Protein AF-A0A2G9S4H8-F1 (afdb_monomer_lite)

Secondary structure (DSSP, 8-state):
-HHHHHHHHHHHHHTT---THHHHHHHHHHHHH-TT-SHHHHHHHHHHHHTT-HHHHHHHHHHHHHHS-THHHHHHHHHHHHHHHHHTTT-SS----------TT-----------GGGS-HHHHHHHHHHHHHHHHHHHHH--SGGGHHHHHHHHHHHHHHHHHSSS-SS-HHHHHHHHHHHHHHHHHTS---TT-TT---HHHHHHHHHHHHHHHHHHHHHHHHHHHHHHHHHHHHGGG---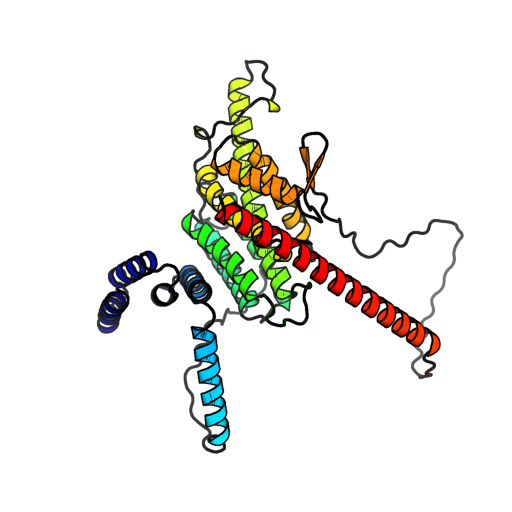GGG----GGG--HHHHHHHHHHHHHHHHHHH-GGGTSSPPP--TTHHHHHHHHHHHHHHTTTS-SHHHHHHHHHHHHHHTSSS-SEEEETTEEEE-----PPS------------------------------HHHHHHHHHHHHHHHHHHHHHHHHHHHHHHHHHHHHHHHHHHHS--

Foldseek 3Di:
DLVQLVVLVVVCVVVVHLPSPRSLVVLVVVCVVPVLALSSLCVQLVNCVSVVVVLSNLLSNLSSVVSDPDPPVVVVVVVVVVVVVVVVVVPPDDDDDDDDDPPVDDDPCPDDDPDDLPPDDLQVLVVVLVVLLVVLLVCLLVVPPVVCNLVSLVVNLVSLLVQLVDPPRSCFQVNLLSSLSSLLSSLVSQADPDPPDPQDRDLSSLSSLLSNLLSLLSLLVSLLVQVVVQLVVVCVVCVVPPDDSVNRQDAPVPRDPNNVSSLVSNLVNLVSCLVCVSSAVVHRDDPDPSSVSSLVSLVRLQSLLSHPDPSNVSSVVSNVSLCPDPDRQWHCDPNGIDGPRDDPDDPDDDDDDDDDDDDDDDDDDDDDDDDDDDDDPVPVVVVVVVVVVVVVVVVVVVVVVVVVVVVVVVVVVVVVVVVVVVD

Structure (mmCIF, N/CA/C/O backbone):
data_AF-A0A2G9S4H8-F1
#
_entry.id   AF-A0A2G9S4H8-F1
#
loop_
_atom_site.group_PDB
_atom_site.id
_atom_site.type_symbol
_atom_site.label_atom_id
_atom_site.label_alt_id
_atom_site.label_comp_id
_atom_site.label_asym_id
_atom_site.label_entity_id
_atom_site.label_seq_id
_atom_site.pdbx_PDB_ins_code
_atom_site.Cartn_x
_atom_site.Cartn_y
_atom_site.Cartn_z
_atom_site.occupancy
_atom_site.B_iso_or_equiv
_atom_site.auth_seq_id
_atom_site.auth_comp_id
_atom_site.auth_asym_id
_atom_site.auth_atom_id
_atom_site.pdbx_PDB_model_num
ATOM 1 N N . MET A 1 1 ? 4.051 -16.763 -22.578 1.00 89.12 1 MET A N 1
ATOM 2 C CA . MET A 1 1 ? 3.315 -15.496 -22.329 1.00 89.12 1 MET A CA 1
ATOM 3 C C . MET A 1 1 ? 4.231 -14.286 -22.189 1.00 89.12 1 MET A C 1
ATOM 5 O O . MET A 1 1 ? 3.963 -13.300 -22.856 1.00 89.12 1 MET A O 1
ATOM 9 N N . ILE A 1 2 ? 5.306 -14.344 -21.391 1.00 91.50 2 ILE A N 1
ATOM 10 C CA . ILE A 1 2 ? 6.249 -13.216 -21.223 1.00 91.50 2 ILE A CA 1
ATOM 11 C C . ILE A 1 2 ? 6.802 -12.732 -22.575 1.00 91.50 2 ILE A C 1
ATOM 13 O O . ILE A 1 2 ? 6.592 -11.577 -22.924 1.00 91.50 2 ILE A O 1
ATOM 17 N N . CYS A 1 3 ? 7.341 -13.638 -23.401 1.00 95.44 3 CYS A N 1
ATOM 18 C CA . CYS A 1 3 ? 7.870 -13.288 -24.726 1.00 95.44 3 CYS A CA 1
ATOM 19 C C . CYS A 1 3 ? 6.822 -12.654 -25.662 1.00 95.44 3 CYS A C 1
ATOM 21 O O . CYS A 1 3 ? 7.152 -11.787 -26.458 1.00 95.44 3 CYS A O 1
ATOM 23 N N . GLN A 1 4 ? 5.542 -13.037 -25.554 1.00 95.56 4 GLN A N 1
ATOM 24 C CA . GLN A 1 4 ? 4.456 -12.405 -26.324 1.00 95.56 4 GLN A CA 1
ATOM 25 C C . GLN A 1 4 ? 4.213 -10.956 -25.872 1.00 95.56 4 GLN A C 1
ATOM 27 O O . GLN A 1 4 ? 3.927 -10.084 -26.692 1.00 95.56 4 GLN A O 1
ATOM 32 N N . GLY A 1 5 ? 4.366 -10.691 -24.571 1.00 96.44 5 GLY A N 1
ATOM 33 C CA . GLY A 1 5 ? 4.388 -9.337 -24.026 1.00 96.44 5 GLY A CA 1
ATOM 34 C C . GLY A 1 5 ? 5.583 -8.532 -24.534 1.00 96.44 5 GLY A C 1
ATOM 35 O O . GLY A 1 5 ? 5.392 -7.395 -24.956 1.00 96.44 5 GLY A O 1
ATOM 36 N N . ASP A 1 6 ? 6.775 -9.133 -24.578 1.00 95.38 6 ASP A N 1
ATOM 37 C CA . ASP A 1 6 ? 7.991 -8.475 -25.077 1.00 95.38 6 ASP A CA 1
ATOM 38 C C . ASP A 1 6 ? 7.888 -8.128 -26.562 1.00 95.38 6 ASP A C 1
ATOM 40 O O . ASP A 1 6 ? 8.166 -6.992 -26.931 1.00 95.38 6 ASP A O 1
ATOM 44 N N . ILE A 1 7 ? 7.400 -9.049 -27.402 1.00 96.56 7 ILE A N 1
ATOM 45 C CA . ILE A 1 7 ? 7.141 -8.785 -28.827 1.00 96.56 7 ILE A CA 1
ATOM 46 C C . ILE A 1 7 ? 6.159 -7.620 -28.983 1.00 96.56 7 ILE A C 1
ATOM 48 O O . ILE A 1 7 ? 6.402 -6.714 -29.777 1.00 96.56 7 ILE A O 1
ATOM 52 N N . ALA A 1 8 ? 5.059 -7.615 -28.222 1.00 95.25 8 ALA A N 1
ATOM 53 C CA . ALA A 1 8 ? 4.102 -6.513 -28.262 1.00 95.25 8 ALA A CA 1
ATOM 54 C C . ALA A 1 8 ? 4.748 -5.189 -27.824 1.00 95.25 8 ALA A C 1
ATOM 56 O O . ALA A 1 8 ? 4.538 -4.177 -28.475 1.00 95.25 8 ALA A O 1
ATOM 57 N N . ARG A 1 9 ? 5.568 -5.194 -26.769 1.00 95.25 9 ARG A N 1
ATOM 58 C CA . ARG A 1 9 ? 6.285 -4.006 -26.288 1.00 95.25 9 ARG A CA 1
ATOM 59 C C . ARG A 1 9 ? 7.284 -3.480 -27.319 1.00 95.25 9 ARG A C 1
ATOM 61 O O . ARG A 1 9 ? 7.318 -2.278 -27.548 1.00 95.25 9 ARG A O 1
ATOM 68 N N . TYR A 1 10 ? 8.079 -4.355 -27.933 1.00 95.00 10 TYR A N 1
ATOM 69 C CA . TYR A 1 10 ? 9.069 -3.964 -28.938 1.00 95.00 10 TYR A CA 1
ATOM 70 C C . TYR A 1 10 ? 8.428 -3.409 -30.207 1.00 95.00 10 TYR A C 1
ATOM 72 O O . TYR A 1 10 ? 8.975 -2.481 -30.787 1.00 95.00 10 TYR A O 1
ATOM 80 N N . ARG A 1 11 ? 7.254 -3.915 -30.609 1.00 94.06 11 ARG A N 1
ATOM 81 C CA . ARG A 1 11 ? 6.492 -3.336 -31.727 1.00 94.06 11 ARG A CA 1
ATOM 82 C C . ARG A 1 11 ? 6.085 -1.889 -31.466 1.00 94.06 11 ARG A C 1
ATOM 84 O O . ARG A 1 11 ? 6.223 -1.069 -32.359 1.00 94.06 11 ARG A O 1
ATOM 91 N N . GLU A 1 12 ? 5.611 -1.585 -30.258 1.00 92.94 12 GLU A N 1
ATOM 92 C CA . GLU A 1 12 ? 5.240 -0.212 -29.886 1.00 92.94 12 GLU A CA 1
ATOM 93 C C . GLU A 1 12 ? 6.473 0.705 -29.823 1.00 92.94 12 GLU A C 1
ATOM 95 O O . GLU A 1 12 ? 6.434 1.811 -30.351 1.00 92.94 12 GLU A O 1
ATOM 100 N N . LEU A 1 13 ? 7.589 0.214 -29.262 1.00 89.69 13 LEU A N 1
ATOM 101 C CA . LEU A 1 13 ? 8.862 0.947 -29.223 1.00 89.69 13 LEU A CA 1
ATOM 102 C C . LEU A 1 13 ? 9.407 1.245 -30.624 1.00 89.69 13 LEU A C 1
ATOM 104 O O . LEU A 1 13 ? 9.835 2.359 -30.877 1.00 89.69 13 LEU A O 1
ATOM 108 N N . ALA A 1 14 ? 9.372 0.273 -31.537 1.00 91.50 14 ALA A N 1
ATOM 109 C CA . ALA A 1 14 ? 9.838 0.459 -32.911 1.00 91.50 14 ALA A CA 1
ATOM 110 C C . ALA A 1 14 ? 8.955 1.422 -33.724 1.00 91.50 14 ALA A C 1
ATOM 112 O O . ALA A 1 14 ? 9.399 1.944 -34.740 1.00 91.50 14 ALA A O 1
ATOM 113 N N . ALA A 1 15 ? 7.708 1.628 -33.298 1.00 89.12 15 ALA A N 1
ATOM 114 C CA . ALA A 1 15 ? 6.777 2.560 -33.920 1.00 89.12 15 ALA A CA 1
ATOM 115 C C . ALA A 1 15 ? 6.791 3.957 -33.268 1.00 89.12 15 ALA A C 1
ATOM 117 O O . ALA A 1 15 ? 6.006 4.806 -33.681 1.00 89.12 15 ALA A O 1
ATOM 118 N N . ASP A 1 16 ? 7.614 4.186 -32.235 1.00 85.69 16 ASP A N 1
ATOM 119 C CA . ASP A 1 16 ? 7.586 5.382 -31.373 1.00 85.69 16 ASP A CA 1
ATOM 120 C C . ASP A 1 16 ? 6.197 5.680 -30.764 1.00 85.69 16 ASP A C 1
ATOM 122 O O . ASP A 1 16 ? 5.837 6.819 -30.455 1.00 85.69 16 ASP A O 1
ATOM 126 N N . ILE A 1 17 ? 5.393 4.633 -30.538 1.00 84.94 17 ILE A N 1
ATOM 127 C CA . ILE A 1 17 ? 4.058 4.731 -29.936 1.00 84.94 17 ILE A CA 1
ATOM 128 C C . ILE A 1 17 ? 4.124 4.261 -28.477 1.00 84.94 17 ILE A C 1
ATOM 130 O O . ILE A 1 17 ? 4.600 3.179 -28.156 1.00 84.94 17 ILE A O 1
ATOM 134 N N . CYS A 1 18 ? 3.557 5.035 -27.549 1.00 81.94 18 CYS A N 1
ATOM 135 C CA . CYS A 1 18 ? 3.539 4.695 -26.117 1.00 81.94 18 CYS A CA 1
ATOM 136 C C . CYS A 1 18 ? 2.293 3.888 -25.678 1.00 81.94 18 CYS A C 1
ATOM 138 O O . CYS A 1 18 ? 1.784 4.078 -24.569 1.00 81.94 18 CYS A O 1
ATOM 140 N N . LYS A 1 19 ? 1.761 2.987 -26.523 1.00 90.62 19 LYS A N 1
ATOM 141 C CA . LYS A 1 19 ? 0.502 2.247 -26.272 1.00 90.62 19 LYS A CA 1
ATOM 142 C C . LYS A 1 19 ? 0.732 0.799 -25.826 1.00 90.62 19 LYS A C 1
ATOM 144 O O . LYS A 1 19 ? 0.311 -0.169 -26.449 1.00 90.62 19 LYS A O 1
ATOM 149 N N . TYR A 1 20 ? 1.283 0.625 -24.630 1.00 93.38 20 TYR A N 1
ATOM 150 C CA . TYR A 1 20 ? 1.654 -0.696 -24.095 1.00 93.38 20 TYR A CA 1
ATOM 151 C C . TYR A 1 20 ? 0.498 -1.575 -23.562 1.00 93.38 20 TYR A C 1
ATOM 153 O O . TYR A 1 20 ? 0.735 -2.520 -22.805 1.00 93.38 20 TYR A O 1
ATOM 161 N N . GLY A 1 21 ? -0.762 -1.300 -23.921 1.00 93.19 21 GLY A N 1
ATOM 162 C CA . GLY A 1 21 ? -1.935 -2.012 -23.388 1.00 93.19 21 GLY A CA 1
ATOM 163 C C . GLY A 1 21 ? -1.919 -3.518 -23.681 1.00 93.19 21 GLY A C 1
ATOM 164 O O . GLY A 1 21 ? -2.182 -4.338 -22.796 1.00 93.19 21 GLY A O 1
ATOM 165 N N . LYS A 1 22 ? -1.518 -3.895 -24.901 1.00 95.00 22 LYS A N 1
ATOM 166 C CA . LYS A 1 22 ? -1.410 -5.300 -25.322 1.00 95.00 22 LYS A CA 1
ATOM 167 C C . LYS A 1 22 ? -0.291 -6.037 -24.583 1.00 95.00 22 LYS A C 1
ATOM 169 O O . LYS A 1 22 ? -0.516 -7.138 -24.082 1.00 95.00 22 LYS A O 1
ATOM 174 N N . ALA A 1 23 ? 0.881 -5.412 -24.451 1.00 96.12 23 ALA A N 1
ATOM 175 C CA . ALA A 1 23 ? 1.998 -5.954 -23.676 1.00 96.12 23 ALA A CA 1
ATOM 176 C C . ALA A 1 23 ? 1.605 -6.160 -22.203 1.00 96.12 23 ALA A C 1
ATOM 178 O O . ALA A 1 23 ? 1.794 -7.244 -21.649 1.00 96.12 23 ALA A O 1
ATOM 179 N N . ARG A 1 24 ? 0.951 -5.158 -21.594 1.00 95.75 24 ARG A N 1
ATOM 180 C CA . ARG A 1 24 ? 0.442 -5.232 -20.217 1.00 95.75 24 ARG A CA 1
ATOM 181 C C . ARG A 1 24 ? -0.506 -6.414 -20.019 1.00 95.75 24 ARG A C 1
ATOM 183 O O . ARG A 1 24 ? -0.361 -7.124 -19.029 1.00 95.75 24 ARG A O 1
ATOM 190 N N . SER A 1 25 ? -1.441 -6.651 -20.942 1.00 96.44 25 SER A N 1
ATOM 191 C CA . SER A 1 25 ? -2.370 -7.789 -20.862 1.00 96.44 25 SER A CA 1
ATOM 192 C C . SER A 1 25 ? -1.631 -9.132 -20.815 1.00 96.44 25 SER A C 1
ATOM 194 O O . SER A 1 25 ? -1.951 -9.984 -19.986 1.00 96.44 25 SER A O 1
ATOM 196 N N . TRP A 1 26 ? -0.590 -9.310 -21.636 1.00 97.38 26 TRP A N 1
ATOM 197 C CA . TRP A 1 26 ? 0.215 -10.535 -21.633 1.00 97.38 26 TRP A CA 1
ATOM 198 C C . TRP A 1 26 ? 0.984 -10.750 -20.332 1.00 97.38 26 TRP A C 1
ATOM 200 O O . TRP A 1 26 ? 0.968 -11.862 -19.800 1.00 97.38 26 TRP A O 1
ATOM 210 N N . TYR A 1 27 ? 1.619 -9.708 -19.792 1.00 94.94 27 TYR A N 1
ATOM 211 C CA . TYR A 1 27 ? 2.320 -9.815 -18.511 1.00 94.94 27 TYR A CA 1
ATOM 212 C C . TYR A 1 27 ? 1.349 -10.052 -17.346 1.00 94.94 27 TYR A C 1
ATOM 214 O O . TYR A 1 27 ? 1.637 -10.870 -16.473 1.00 94.94 27 TYR A O 1
ATOM 222 N N . LEU A 1 28 ? 0.166 -9.421 -17.368 1.00 91.62 28 LEU A N 1
ATOM 223 C CA . LEU A 1 28 ? -0.897 -9.690 -16.397 1.00 91.62 28 LEU A CA 1
ATOM 224 C C . LEU A 1 28 ? -1.373 -11.143 -16.477 1.00 91.62 28 LEU A C 1
ATOM 226 O O . LEU A 1 28 ? -1.529 -11.778 -15.444 1.00 91.62 28 LEU A O 1
ATOM 230 N N . LYS A 1 29 ? -1.551 -11.722 -17.666 1.00 94.31 29 LYS A N 1
ATOM 231 C CA . LYS A 1 29 ? -1.870 -13.156 -17.789 1.00 94.31 29 LYS A CA 1
ATOM 232 C C . LYS A 1 29 ? -0.735 -14.036 -17.253 1.00 94.31 29 LYS A C 1
ATOM 234 O O . LYS A 1 29 ? -0.996 -14.978 -16.513 1.00 94.31 29 LYS A O 1
ATOM 239 N N . ALA A 1 30 ? 0.522 -13.691 -17.544 1.00 90.56 30 ALA A N 1
ATOM 240 C CA . ALA A 1 30 ? 1.685 -14.448 -17.081 1.00 90.56 30 ALA A CA 1
ATOM 241 C C . ALA A 1 30 ? 1.810 -14.498 -15.545 1.00 90.56 30 ALA A C 1
ATOM 243 O O . ALA A 1 30 ? 2.099 -15.566 -15.008 1.00 90.56 30 ALA A O 1
ATOM 244 N N . GLN A 1 31 ? 1.555 -13.389 -14.831 1.00 89.25 31 GLN A N 1
ATOM 245 C CA . GLN A 1 31 ? 1.605 -13.387 -13.357 1.00 89.25 31 GLN A CA 1
ATOM 246 C C . GLN A 1 31 ? 0.521 -14.270 -12.716 1.00 89.25 31 GLN A C 1
ATOM 248 O O . GLN A 1 31 ? 0.736 -14.756 -11.614 1.00 89.25 31 GLN A O 1
ATOM 253 N N . HIS A 1 32 ? -0.630 -14.486 -13.366 1.00 87.69 32 HIS A N 1
ATOM 254 C CA . HIS A 1 32 ? -1.690 -15.331 -12.799 1.00 87.69 32 HIS A CA 1
ATOM 255 C C . HIS A 1 32 ? -1.337 -16.819 -12.886 1.00 87.69 32 HIS A C 1
ATOM 257 O O . HIS A 1 32 ? -1.753 -17.585 -12.027 1.00 87.69 32 HIS A O 1
ATOM 263 N N . ILE A 1 33 ? -0.547 -17.219 -13.888 1.00 88.31 33 ILE A N 1
ATOM 264 C CA . ILE A 1 33 ? -0.095 -18.609 -14.045 1.00 88.31 33 ILE A CA 1
ATOM 265 C C . ILE A 1 33 ? 0.944 -18.968 -12.983 1.00 88.31 33 ILE A C 1
ATOM 267 O O . ILE A 1 33 ? 0.867 -20.029 -12.377 1.00 88.31 33 ILE A O 1
ATOM 271 N N . ALA A 1 34 ? 1.921 -18.088 -12.754 1.00 84.25 34 ALA A N 1
ATOM 272 C CA . ALA A 1 34 ? 2.978 -18.313 -11.773 1.00 84.25 34 ALA A CA 1
ATOM 273 C C . ALA A 1 34 ? 3.201 -17.051 -10.923 1.00 84.25 34 ALA A C 1
ATOM 275 O O . ALA A 1 34 ? 4.133 -16.289 -11.194 1.00 84.25 34 ALA A O 1
ATOM 276 N N . PRO A 1 35 ? 2.387 -16.821 -9.873 1.00 83.75 35 PRO A N 1
ATOM 277 C CA . PRO A 1 35 ? 2.464 -15.602 -9.062 1.00 83.75 35 PRO A CA 1
ATOM 278 C C . PRO A 1 35 ? 3.788 -15.411 -8.318 1.00 83.75 35 PRO A C 1
ATOM 280 O O . PRO A 1 35 ? 4.137 -14.275 -8.005 1.00 83.75 35 PRO A O 1
ATOM 283 N N . LYS A 1 36 ? 4.523 -16.502 -8.062 1.00 84.50 36 LYS A N 1
ATOM 284 C CA . LYS A 1 36 ? 5.870 -16.499 -7.465 1.00 84.50 36 LYS A CA 1
ATOM 285 C C . LYS A 1 36 ? 6.980 -16.166 -8.472 1.00 84.50 36 LYS A C 1
ATOM 287 O O . LYS A 1 36 ? 8.130 -16.022 -8.096 1.00 84.50 36 LYS A O 1
ATOM 292 N N . ASN A 1 37 ? 6.681 -16.046 -9.763 1.00 84.50 37 ASN A N 1
ATOM 293 C CA . ASN A 1 37 ? 7.683 -15.638 -10.740 1.00 84.50 37 ASN A CA 1
ATOM 294 C C . ASN A 1 37 ? 7.838 -14.111 -10.710 1.00 84.50 37 ASN A C 1
ATOM 296 O O . ASN A 1 37 ? 6.895 -13.392 -11.030 1.00 84.50 37 ASN A O 1
ATOM 300 N N . GLY A 1 38 ? 9.030 -13.611 -10.373 1.00 87.88 38 GLY A N 1
ATOM 301 C CA . GLY A 1 38 ? 9.331 -12.176 -10.375 1.00 87.88 38 GLY A CA 1
ATOM 302 C C . GLY A 1 38 ? 9.273 -11.516 -11.755 1.00 87.88 38 GLY A C 1
ATOM 303 O O . GLY A 1 38 ? 8.888 -10.353 -11.882 1.00 87.88 38 GLY A O 1
ATOM 304 N N . ARG A 1 39 ? 9.600 -12.263 -12.820 1.00 88.81 39 ARG A N 1
ATOM 305 C CA . ARG A 1 39 ? 9.829 -11.702 -14.163 1.00 88.81 39 ARG A CA 1
ATOM 306 C C . ARG A 1 39 ? 8.633 -10.913 -14.714 1.00 88.81 39 ARG A C 1
ATOM 308 O O . ARG A 1 39 ? 8.848 -9.772 -15.123 1.00 88.81 39 ARG A O 1
ATOM 315 N N . PRO A 1 40 ? 7.383 -11.428 -14.715 1.00 91.75 40 PRO A N 1
ATOM 316 C CA . PRO A 1 40 ? 6.225 -10.657 -15.169 1.00 91.75 40 PRO A CA 1
ATOM 317 C C . PRO A 1 40 ? 6.069 -9.304 -14.467 1.00 91.75 40 PRO A C 1
ATOM 319 O O . PRO A 1 40 ? 5.701 -8.325 -15.115 1.00 91.75 40 PRO A O 1
ATOM 322 N N . TYR A 1 41 ? 6.379 -9.224 -13.169 1.00 91.88 41 TYR A N 1
ATOM 323 C CA . TYR A 1 41 ? 6.307 -7.970 -12.421 1.00 91.88 41 TYR A CA 1
ATOM 324 C C . TYR A 1 41 ? 7.402 -6.994 -12.848 1.00 91.88 41 TYR A C 1
ATOM 326 O O . TYR A 1 41 ? 7.097 -5.826 -13.064 1.00 91.88 41 TYR A O 1
ATOM 334 N N . ASN A 1 42 ? 8.633 -7.461 -13.080 1.00 92.69 42 ASN A N 1
ATOM 335 C CA . ASN A 1 42 ? 9.699 -6.610 -13.616 1.00 92.69 42 ASN A CA 1
ATOM 336 C C . ASN A 1 42 ? 9.296 -5.966 -14.957 1.00 92.69 42 ASN A C 1
ATOM 338 O O . ASN A 1 42 ? 9.433 -4.760 -15.157 1.00 92.69 42 ASN A O 1
ATOM 342 N N . HIS A 1 43 ? 8.689 -6.740 -15.863 1.00 93.69 43 HIS A N 1
ATOM 343 C CA . HIS A 1 43 ? 8.183 -6.190 -17.123 1.00 93.69 43 HIS A CA 1
ATOM 344 C C . HIS A 1 43 ? 7.035 -5.188 -16.919 1.00 93.69 43 HIS A C 1
ATOM 346 O O . HIS A 1 43 ? 6.983 -4.164 -17.601 1.00 93.69 43 HIS A O 1
ATOM 352 N N . LEU A 1 44 ? 6.129 -5.435 -15.966 1.00 93.38 44 LEU A N 1
ATOM 353 C CA . LEU A 1 44 ? 5.075 -4.479 -15.605 1.00 93.38 44 LEU A CA 1
ATOM 354 C C . LEU A 1 44 ? 5.645 -3.179 -15.013 1.00 93.38 44 LEU A C 1
ATOM 356 O O . LEU A 1 44 ? 5.093 -2.109 -15.288 1.00 93.38 44 LEU A O 1
ATOM 360 N N . ALA A 1 45 ? 6.751 -3.256 -14.267 1.00 91.25 45 ALA A N 1
ATOM 361 C CA . ALA A 1 45 ? 7.479 -2.094 -13.765 1.00 91.25 45 ALA A CA 1
ATOM 362 C C . ALA A 1 45 ? 8.080 -1.277 -14.918 1.00 91.25 45 ALA A C 1
ATOM 364 O O . ALA A 1 45 ? 7.855 -0.071 -14.983 1.00 91.25 45 ALA A O 1
ATOM 365 N N . LEU A 1 46 ? 8.732 -1.927 -15.890 1.00 92.56 46 LEU A N 1
ATOM 366 C CA . LEU A 1 46 ? 9.244 -1.262 -17.098 1.00 92.56 46 LEU A CA 1
ATOM 367 C C . LEU A 1 46 ? 8.138 -0.525 -17.867 1.00 92.56 46 LEU A C 1
ATOM 369 O O . LEU A 1 46 ? 8.296 0.642 -18.217 1.00 92.56 46 LEU A O 1
ATOM 373 N N . LEU A 1 47 ? 6.977 -1.161 -18.070 1.00 93.62 47 LEU A N 1
ATOM 374 C CA . LEU A 1 47 ? 5.840 -0.489 -18.712 1.00 93.62 47 LEU A CA 1
ATOM 375 C C . LEU A 1 47 ? 5.332 0.707 -17.895 1.00 93.62 47 LEU A C 1
ATOM 377 O O . LEU A 1 47 ? 4.863 1.697 -18.461 1.00 93.62 47 LEU A O 1
ATOM 381 N N . ALA A 1 48 ? 5.371 0.625 -16.565 1.00 92.31 48 ALA A N 1
ATOM 382 C CA . ALA A 1 48 ? 5.010 1.739 -15.695 1.00 92.31 48 ALA A CA 1
ATOM 383 C C . ALA A 1 48 ? 6.014 2.898 -15.801 1.00 92.31 48 ALA A C 1
ATOM 385 O O . ALA A 1 48 ? 5.577 4.047 -15.841 1.00 92.31 48 ALA A O 1
ATOM 386 N N . ILE A 1 49 ? 7.311 2.612 -15.949 1.00 90.31 49 ILE A N 1
ATOM 387 C CA . ILE A 1 49 ? 8.355 3.618 -16.199 1.00 90.31 49 ILE A CA 1
ATOM 388 C C . ILE A 1 49 ? 8.103 4.329 -17.532 1.00 90.31 49 ILE A C 1
ATOM 390 O O . ILE A 1 49 ? 7.990 5.553 -17.550 1.00 90.31 49 ILE A O 1
ATOM 394 N N . TYR A 1 50 ? 7.904 3.582 -18.625 1.00 91.31 50 TYR A N 1
ATOM 395 C CA . TYR A 1 50 ? 7.627 4.168 -19.948 1.00 91.31 50 TYR A CA 1
ATOM 396 C C . TYR A 1 50 ? 6.367 5.041 -19.969 1.00 91.31 50 TYR A C 1
ATOM 398 O O . TYR A 1 50 ? 6.284 6.002 -20.725 1.00 91.31 50 TYR A O 1
ATOM 406 N N . THR A 1 51 ? 5.393 4.735 -19.111 1.00 91.75 51 THR A N 1
ATOM 407 C CA . THR A 1 51 ? 4.139 5.497 -18.984 1.00 91.75 51 THR A CA 1
ATOM 408 C C . THR A 1 51 ? 4.147 6.500 -17.826 1.00 91.75 51 THR A C 1
ATOM 410 O O . THR A 1 51 ? 3.094 7.025 -17.473 1.00 91.75 51 THR A O 1
ATOM 413 N N . ARG A 1 52 ? 5.314 6.775 -17.221 1.00 91.56 52 ARG A N 1
ATOM 414 C CA . ARG A 1 52 ? 5.513 7.725 -16.106 1.00 91.56 52 ARG A CA 1
ATOM 415 C C . ARG A 1 52 ? 4.618 7.477 -14.878 1.00 91.56 52 ARG A C 1
ATOM 417 O O . ARG A 1 52 ? 4.361 8.383 -14.088 1.00 91.56 52 ARG A O 1
ATOM 424 N N . ARG A 1 53 ? 4.182 6.235 -14.654 1.00 91.69 53 ARG A N 1
ATOM 425 C CA . ARG A 1 53 ? 3.392 5.822 -13.481 1.00 91.69 53 ARG A CA 1
ATOM 426 C C . ARG A 1 53 ? 4.316 5.413 -12.332 1.00 91.69 53 ARG A C 1
ATOM 428 O O . ARG A 1 53 ? 4.480 4.227 -12.056 1.00 91.69 53 ARG A O 1
ATOM 435 N N . LYS A 1 54 ? 4.925 6.400 -11.663 1.00 92.62 54 LYS A N 1
ATOM 436 C CA . LYS A 1 54 ? 6.000 6.197 -10.665 1.00 92.62 54 LYS A CA 1
ATOM 437 C C . LYS A 1 54 ? 5.645 5.199 -9.556 1.00 92.62 54 LYS A C 1
ATOM 439 O O . LYS A 1 54 ? 6.404 4.267 -9.315 1.00 92.62 54 LYS A O 1
ATOM 444 N N . LEU A 1 55 ? 4.477 5.338 -8.925 1.00 94.06 55 LEU A N 1
ATOM 445 C CA . LEU A 1 55 ? 4.092 4.428 -7.842 1.00 94.06 55 LEU A CA 1
ATOM 446 C C . LEU A 1 55 ? 3.841 2.996 -8.335 1.00 94.06 55 LEU A C 1
ATOM 448 O O . LEU A 1 55 ? 4.211 2.043 -7.657 1.00 94.06 55 LEU A O 1
ATOM 452 N N . ASP A 1 56 ? 3.261 2.829 -9.527 1.00 92.50 56 ASP A N 1
ATOM 453 C CA . ASP A 1 56 ? 3.082 1.495 -10.110 1.00 92.50 56 ASP A CA 1
ATOM 454 C C . ASP A 1 56 ? 4.431 0.855 -10.451 1.00 92.50 56 ASP A C 1
ATOM 456 O O . ASP A 1 56 ? 4.594 -0.347 -10.263 1.00 92.50 56 ASP A O 1
ATOM 460 N N . ALA A 1 57 ? 5.397 1.648 -10.924 1.00 92.44 57 ALA A N 1
ATOM 461 C CA . ALA A 1 57 ? 6.749 1.175 -11.194 1.00 92.44 57 ALA A CA 1
ATOM 462 C C . ALA A 1 57 ? 7.416 0.649 -9.918 1.00 92.44 57 ALA A C 1
ATOM 464 O O . ALA A 1 57 ? 7.867 -0.494 -9.908 1.00 92.44 57 ALA A O 1
ATOM 465 N N . VAL A 1 58 ? 7.393 1.432 -8.833 1.00 92.62 58 VAL A N 1
ATOM 466 C CA . VAL A 1 58 ? 7.944 1.023 -7.529 1.00 92.62 58 VAL A CA 1
ATOM 467 C C . VAL A 1 58 ? 7.235 -0.222 -7.001 1.00 92.62 58 VAL A C 1
ATOM 469 O O . VAL A 1 58 ? 7.895 -1.201 -6.668 1.00 92.62 58 VAL A O 1
ATOM 472 N N . TYR A 1 59 ? 5.900 -0.238 -7.014 1.00 94.44 59 TYR A N 1
ATOM 473 C CA . TYR A 1 59 ? 5.113 -1.392 -6.579 1.00 94.44 59 TYR A CA 1
ATOM 474 C C . TYR A 1 59 ? 5.489 -2.678 -7.333 1.00 94.44 59 TYR A C 1
ATOM 476 O O . TYR A 1 59 ? 5.750 -3.711 -6.716 1.00 94.44 59 TYR A O 1
ATOM 484 N N . TYR A 1 60 ? 5.519 -2.638 -8.669 1.00 92.38 60 TYR A N 1
ATOM 485 C CA . TYR A 1 60 ? 5.832 -3.822 -9.469 1.00 92.38 60 TYR A CA 1
ATOM 486 C C . TYR A 1 60 ? 7.299 -4.243 -9.348 1.00 92.38 60 TYR A C 1
ATOM 488 O O . TYR A 1 60 ? 7.582 -5.441 -9.358 1.00 92.38 60 TYR A O 1
ATOM 496 N N . TYR A 1 61 ? 8.218 -3.290 -9.188 1.00 92.06 61 TYR A N 1
ATOM 497 C CA . TYR A 1 61 ? 9.628 -3.584 -8.958 1.00 92.06 61 TYR A CA 1
ATOM 498 C C . TYR A 1 61 ? 9.833 -4.297 -7.616 1.00 92.06 61 TYR A C 1
ATOM 500 O O . TYR A 1 61 ? 10.375 -5.400 -7.580 1.00 92.06 61 TYR A O 1
ATOM 508 N N . MET A 1 62 ? 9.289 -3.744 -6.529 1.00 92.38 62 MET A N 1
ATOM 509 C CA . MET A 1 62 ? 9.314 -4.369 -5.202 1.00 92.38 62 MET A CA 1
ATOM 510 C C . MET A 1 62 ? 8.657 -5.754 -5.212 1.00 92.38 62 MET A C 1
ATOM 512 O O . MET A 1 62 ? 9.197 -6.715 -4.669 1.00 92.38 62 MET A O 1
ATOM 516 N N . LYS A 1 63 ? 7.531 -5.911 -5.919 1.00 89.69 63 LYS A N 1
ATOM 517 C CA . LYS A 1 63 ? 6.874 -7.215 -6.078 1.00 89.69 63 LYS A CA 1
ATOM 518 C C . LYS A 1 63 ? 7.738 -8.227 -6.837 1.00 89.69 63 LYS A C 1
ATOM 520 O O . LYS A 1 63 ? 7.729 -9.405 -6.491 1.00 89.69 63 LYS A O 1
ATOM 525 N N . SER A 1 64 ? 8.493 -7.785 -7.845 1.00 90.31 64 SER A N 1
ATOM 526 C CA . SER A 1 64 ? 9.458 -8.635 -8.553 1.00 90.31 64 SER A CA 1
ATOM 527 C C . SER A 1 64 ? 10.549 -9.146 -7.615 1.00 90.31 64 SER A C 1
ATOM 529 O O . SER A 1 64 ? 10.882 -10.332 -7.664 1.00 90.31 64 SER A O 1
ATOM 531 N N . LEU A 1 65 ? 11.083 -8.269 -6.761 1.00 86.19 65 LEU A N 1
ATOM 532 C CA . LEU A 1 65 ? 12.100 -8.621 -5.769 1.00 86.19 65 LEU A CA 1
ATOM 533 C C . LEU A 1 65 ? 11.549 -9.600 -4.726 1.00 86.19 65 LEU A C 1
ATOM 535 O O . LEU A 1 65 ? 12.197 -10.595 -4.434 1.00 86.19 65 LEU A O 1
ATOM 539 N N . ALA A 1 66 ? 10.328 -9.374 -4.237 1.00 85.06 66 ALA A N 1
ATOM 540 C CA . ALA A 1 66 ? 9.690 -10.236 -3.242 1.00 85.06 66 ALA A CA 1
ATOM 541 C C . ALA A 1 66 ? 9.299 -11.625 -3.775 1.00 85.06 66 ALA A C 1
ATOM 543 O O . ALA A 1 66 ? 9.336 -12.606 -3.039 1.00 85.06 66 ALA A O 1
ATOM 544 N N . ALA A 1 67 ? 8.865 -11.715 -5.037 1.00 80.56 67 ALA A N 1
ATOM 545 C CA . ALA A 1 67 ? 8.444 -12.979 -5.646 1.00 80.56 67 ALA A CA 1
ATOM 546 C C . ALA A 1 67 ? 9.643 -13.860 -6.025 1.00 80.56 67 ALA A C 1
ATOM 548 O O . ALA A 1 67 ? 9.587 -15.084 -5.922 1.00 80.56 67 ALA A O 1
ATOM 549 N N . SER A 1 68 ? 10.738 -13.234 -6.451 1.00 63.59 68 SER A N 1
ATOM 550 C CA . SER A 1 68 ? 11.971 -13.941 -6.771 1.00 63.59 68 SER A CA 1
ATOM 551 C C . SER A 1 68 ? 12.628 -14.393 -5.468 1.00 63.59 68 SER A C 1
ATOM 553 O O . SER A 1 68 ? 13.329 -13.609 -4.842 1.00 63.59 68 SER A O 1
ATOM 555 N N . HIS A 1 69 ? 12.438 -15.645 -5.046 1.00 50.66 69 HIS A N 1
ATOM 556 C CA . HIS A 1 69 ? 13.321 -16.243 -4.040 1.00 50.66 69 HIS A CA 1
ATOM 557 C C . HIS A 1 69 ? 14.783 -15.960 -4.427 1.00 50.66 69 HIS A C 1
ATOM 559 O O . HIS A 1 69 ? 15.202 -16.416 -5.488 1.00 50.66 69 HIS A O 1
ATOM 565 N N . ILE A 1 70 ? 15.482 -15.184 -3.588 1.00 53.44 70 ILE A N 1
ATOM 566 C CA . ILE A 1 70 ? 16.904 -15.189 -3.175 1.00 53.44 70 ILE A CA 1
ATOM 567 C C . ILE A 1 70 ? 18.008 -15.308 -4.251 1.00 53.44 70 ILE A C 1
ATOM 569 O O . ILE A 1 70 ? 19.055 -14.700 -4.087 1.00 53.44 70 ILE A O 1
ATOM 573 N N . ASN A 1 71 ? 17.809 -15.971 -5.386 1.00 43.06 71 ASN A N 1
ATOM 574 C CA . ASN A 1 71 ? 18.896 -16.348 -6.280 1.00 43.06 71 ASN A CA 1
ATOM 575 C C . ASN A 1 71 ? 19.119 -15.398 -7.452 1.00 43.06 71 ASN A C 1
ATOM 577 O O . ASN A 1 71 ? 20.263 -15.243 -7.829 1.00 43.06 71 ASN A O 1
ATOM 581 N N . LEU A 1 72 ? 18.127 -14.707 -8.032 1.00 44.03 72 LEU A N 1
ATOM 582 C CA . LEU A 1 72 ? 18.441 -13.921 -9.241 1.00 44.03 72 LEU A CA 1
ATOM 583 C C . LEU A 1 72 ? 19.321 -12.701 -8.926 1.00 44.03 72 LEU A C 1
ATOM 585 O O . LEU A 1 72 ? 20.224 -12.396 -9.696 1.00 44.03 72 LEU A O 1
ATOM 589 N N . PHE A 1 73 ? 19.106 -12.028 -7.790 1.00 47.44 73 PHE A N 1
ATOM 590 C CA . PHE A 1 73 ? 19.947 -10.898 -7.382 1.00 47.44 73 PHE A CA 1
ATOM 591 C C . PHE A 1 73 ? 21.269 -11.349 -6.749 1.00 47.44 73 PHE A C 1
ATOM 593 O O . PHE A 1 73 ? 22.275 -10.717 -7.029 1.00 47.44 73 PHE A O 1
ATOM 600 N N . GLU A 1 74 ? 21.310 -12.450 -5.987 1.00 46.69 74 GLU A N 1
ATOM 601 C CA . GLU A 1 74 ? 22.569 -13.069 -5.523 1.00 46.69 74 GLU A CA 1
ATOM 602 C C . GLU A 1 74 ? 23.408 -13.571 -6.702 1.00 46.69 74 GLU A C 1
ATOM 604 O O . GLU A 1 74 ? 24.601 -13.338 -6.753 1.00 46.69 74 GLU A O 1
ATOM 609 N N . GLU A 1 75 ? 22.802 -14.198 -7.705 1.00 47.25 75 GLU A N 1
ATOM 610 C CA . GLU A 1 75 ? 23.495 -14.725 -8.882 1.00 47.25 75 GLU A CA 1
ATOM 611 C C . GLU A 1 75 ? 23.923 -13.601 -9.837 1.00 47.25 75 GLU A C 1
ATOM 613 O O . GLU A 1 75 ? 24.978 -13.697 -10.459 1.00 47.25 75 GLU A O 1
ATOM 618 N N . THR A 1 76 ? 23.163 -12.500 -9.911 1.00 48.06 76 THR A N 1
ATOM 619 C CA . THR A 1 76 ? 2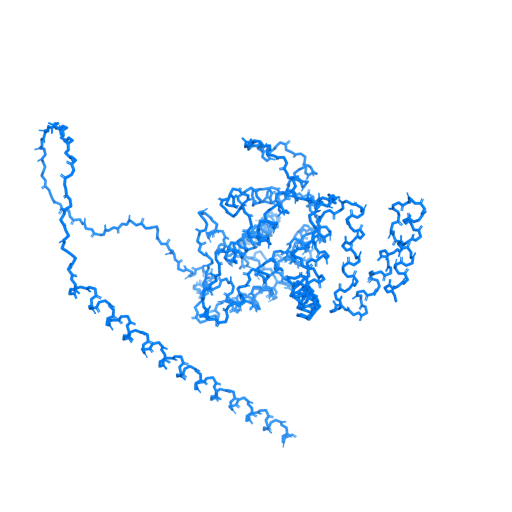3.571 -11.288 -10.647 1.00 48.06 76 THR A CA 1
ATOM 620 C C . THR A 1 76 ? 24.646 -10.507 -9.885 1.00 48.06 76 THR A C 1
ATOM 622 O O . THR A 1 76 ? 25.598 -10.050 -10.507 1.00 48.06 76 THR A O 1
ATOM 625 N N . LYS A 1 77 ? 24.560 -10.417 -8.550 1.00 52.66 77 LYS A N 1
ATOM 626 C CA . LYS A 1 77 ? 25.578 -9.815 -7.674 1.00 52.66 77 LYS A CA 1
ATOM 627 C C . LYS A 1 77 ? 26.878 -10.618 -7.706 1.00 52.66 77 LYS A C 1
ATOM 629 O O . LYS A 1 77 ? 27.923 -10.042 -7.946 1.00 52.66 77 LYS A O 1
ATOM 634 N N . ARG A 1 78 ? 26.816 -11.945 -7.593 1.00 54.34 78 ARG A N 1
ATOM 635 C CA . ARG A 1 78 ? 27.977 -12.847 -7.665 1.00 54.34 78 ARG A CA 1
ATOM 636 C C . ARG A 1 78 ? 28.629 -12.824 -9.047 1.00 54.34 78 ARG A C 1
ATOM 638 O O . ARG A 1 78 ? 29.844 -12.921 -9.141 1.00 54.34 78 ARG A O 1
ATOM 645 N N . LYS A 1 79 ? 27.845 -12.655 -10.122 1.00 53.59 79 LYS A N 1
ATOM 646 C CA . LYS A 1 79 ? 28.375 -12.423 -11.478 1.00 53.59 79 LYS A CA 1
ATOM 647 C C . LYS A 1 79 ? 28.984 -11.028 -11.633 1.00 53.59 79 LYS A C 1
ATOM 649 O O . LYS A 1 79 ? 30.011 -10.922 -12.287 1.00 53.59 79 LYS A O 1
ATOM 654 N N . ALA A 1 80 ? 28.409 -9.992 -11.022 1.00 52.00 80 ALA A N 1
ATOM 655 C CA . ALA A 1 80 ? 28.996 -8.652 -10.995 1.00 52.00 80 ALA A CA 1
ATOM 656 C C . ALA A 1 80 ? 30.319 -8.636 -10.211 1.00 52.00 80 ALA A C 1
ATOM 658 O O . ALA A 1 80 ? 31.324 -8.207 -10.750 1.00 52.00 80 ALA A O 1
ATOM 659 N N . GLU A 1 81 ? 30.369 -9.248 -9.027 1.00 58.69 81 GLU A N 1
ATOM 660 C CA . GLU A 1 81 ? 31.582 -9.380 -8.205 1.00 58.69 81 GLU A CA 1
ATOM 661 C C . GLU A 1 81 ? 32.668 -10.231 -8.890 1.00 58.69 81 GLU A C 1
ATOM 663 O O . GLU A 1 81 ? 33.856 -9.936 -8.780 1.00 58.69 81 GLU A O 1
ATOM 668 N N . GLN A 1 82 ? 32.283 -11.269 -9.644 1.00 59.94 82 GLN A N 1
ATOM 669 C CA . GLN A 1 82 ? 33.213 -12.049 -10.471 1.00 59.94 82 GLN A CA 1
ATOM 670 C C . GLN A 1 82 ? 33.722 -11.273 -11.690 1.00 59.94 82 GLN A C 1
ATOM 672 O O . GLN A 1 82 ? 34.844 -11.522 -12.125 1.00 59.94 82 GLN A O 1
ATOM 677 N N . MET A 1 83 ? 32.922 -10.363 -12.255 1.00 51.03 83 MET A N 1
ATOM 678 C CA . MET A 1 83 ? 33.368 -9.466 -13.323 1.00 51.03 83 MET A CA 1
ATOM 679 C C . MET A 1 83 ? 34.262 -8.352 -12.776 1.00 51.03 83 MET A C 1
ATOM 681 O O . MET A 1 83 ? 35.279 -8.077 -13.400 1.00 51.03 83 MET A O 1
ATOM 685 N N . ASP A 1 84 ? 33.966 -7.810 -11.594 1.00 52.50 84 ASP A N 1
ATOM 686 C CA . ASP A 1 84 ? 34.782 -6.799 -10.915 1.00 52.50 84 ASP A CA 1
ATOM 687 C C . ASP A 1 84 ? 36.138 -7.380 -10.486 1.00 52.50 84 ASP A C 1
ATOM 689 O O . ASP A 1 84 ? 37.164 -6.751 -10.703 1.00 52.50 84 ASP A O 1
ATOM 693 N N . GLN A 1 85 ? 36.207 -8.626 -9.998 1.00 54.72 85 GLN A N 1
ATOM 694 C CA . GLN A 1 85 ? 37.488 -9.306 -9.716 1.00 54.72 85 GLN A CA 1
ATOM 695 C C . GLN A 1 85 ? 38.306 -9.626 -10.977 1.00 54.72 85 GLN A C 1
ATOM 697 O O . GLN A 1 85 ? 39.526 -9.792 -10.899 1.00 54.72 85 GLN A O 1
ATOM 702 N N . LYS A 1 86 ? 37.644 -9.739 -12.135 1.00 53.38 86 LYS A N 1
ATOM 703 C CA . LYS A 1 86 ? 38.296 -9.936 -13.435 1.00 53.38 86 LYS A CA 1
ATOM 704 C C . LYS A 1 86 ? 38.754 -8.602 -14.030 1.00 53.38 86 LYS A C 1
ATOM 706 O O . LYS A 1 86 ? 39.847 -8.542 -14.571 1.00 53.38 86 LYS A O 1
ATOM 711 N N . GLN A 1 87 ? 37.977 -7.534 -13.848 1.00 50.03 87 GLN A N 1
ATOM 712 C CA . GLN A 1 87 ? 38.325 -6.169 -14.247 1.00 50.03 87 GLN A CA 1
ATOM 713 C C . GLN A 1 87 ? 39.385 -5.545 -13.329 1.00 50.03 87 GLN A C 1
ATOM 715 O O . GLN A 1 87 ? 40.261 -4.853 -13.821 1.00 50.03 87 GLN A O 1
ATOM 720 N N . GLN A 1 88 ? 39.429 -5.870 -12.035 1.00 44.72 88 GLN A N 1
ATOM 721 C CA . GLN A 1 88 ? 40.482 -5.397 -11.124 1.00 44.72 88 GLN A CA 1
ATOM 722 C C . GLN A 1 88 ? 41.867 -5.996 -11.441 1.00 44.72 88 GLN A C 1
ATOM 724 O O . GLN A 1 88 ? 42.874 -5.503 -10.944 1.00 44.72 88 GLN A O 1
ATOM 729 N N . LYS A 1 89 ? 41.933 -7.047 -12.273 1.00 45.38 89 LYS A N 1
ATOM 730 C CA . LYS A 1 89 ? 43.188 -7.570 -12.838 1.00 45.38 89 LYS A CA 1
ATOM 731 C C . LYS A 1 89 ? 43.559 -6.950 -14.190 1.00 45.38 89 LYS A C 1
ATOM 733 O O . LYS A 1 89 ? 44.711 -7.076 -14.584 1.00 45.38 89 LYS A O 1
ATOM 738 N N . ASP A 1 90 ? 42.623 -6.263 -14.846 1.00 44.81 90 ASP A N 1
ATOM 739 C CA . ASP A 1 90 ? 42.782 -5.728 -16.205 1.00 44.81 90 ASP A CA 1
ATOM 740 C C . ASP A 1 90 ? 42.645 -4.188 -16.290 1.00 44.81 90 ASP A C 1
ATOM 742 O O . ASP A 1 90 ? 42.813 -3.619 -17.366 1.00 44.81 90 ASP A O 1
ATOM 746 N N . VAL A 1 91 ? 42.385 -3.481 -15.182 1.00 41.81 91 VAL A N 1
ATOM 747 C CA . VAL A 1 91 ? 42.222 -2.012 -15.142 1.00 41.81 91 VAL A CA 1
ATOM 748 C C . VAL A 1 91 ? 43.371 -1.357 -14.363 1.00 41.81 91 VAL A C 1
ATOM 750 O O . VAL A 1 91 ? 43.171 -0.697 -13.352 1.00 41.81 91 VAL A O 1
ATOM 753 N N . ASP A 1 92 ? 44.588 -1.534 -14.880 1.00 37.59 92 ASP A N 1
ATOM 754 C CA . ASP A 1 92 ? 45.688 -0.557 -14.751 1.00 37.59 92 ASP A CA 1
ATOM 755 C C . ASP A 1 92 ? 45.934 0.180 -16.086 1.00 37.59 92 ASP A C 1
ATOM 757 O O . ASP A 1 92 ? 46.926 0.883 -16.271 1.00 37.59 92 ASP A O 1
ATOM 761 N N . ALA A 1 93 ? 45.012 0.067 -17.047 1.00 42.47 93 ALA A N 1
ATOM 762 C CA . ALA A 1 93 ? 45.106 0.765 -18.320 1.00 42.47 93 ALA A CA 1
ATOM 763 C C . ALA A 1 93 ? 43.737 1.275 -18.786 1.00 42.47 93 ALA A C 1
ATOM 765 O O . ALA A 1 93 ? 42.767 0.527 -18.839 1.00 42.47 93 ALA A O 1
ATOM 766 N N . ALA A 1 94 ? 43.725 2.541 -19.208 1.00 31.55 94 ALA A N 1
ATOM 767 C CA . ALA A 1 94 ? 42.657 3.262 -19.908 1.00 31.55 94 ALA A CA 1
ATOM 768 C C . ALA A 1 94 ? 41.609 3.987 -19.039 1.00 31.55 94 ALA A C 1
ATOM 770 O O . ALA A 1 94 ? 40.464 3.574 -18.869 1.00 31.55 94 ALA A O 1
ATOM 771 N N . PHE A 1 95 ? 42.010 5.180 -18.593 1.00 33.28 95 PHE A N 1
ATOM 772 C CA . PHE A 1 95 ? 41.108 6.301 -18.338 1.00 33.28 95 PHE A CA 1
ATOM 773 C C . PHE A 1 95 ? 40.454 6.807 -19.640 1.00 33.28 95 PHE A C 1
ATOM 775 O O . PHE A 1 95 ? 41.081 6.808 -20.697 1.00 33.28 95 PHE A O 1
ATOM 782 N N . SER A 1 96 ? 39.255 7.381 -19.480 1.00 33.12 96 SER A N 1
ATOM 783 C CA . SER A 1 96 ? 38.475 8.195 -20.432 1.00 33.12 96 SER A CA 1
ATOM 784 C C . SER A 1 96 ? 37.535 7.442 -21.385 1.00 33.12 96 SER A C 1
ATOM 786 O O . SER A 1 96 ? 37.937 6.948 -22.429 1.00 33.12 96 SER A O 1
ATOM 788 N N . HIS A 1 97 ? 36.232 7.447 -21.080 1.00 30.88 97 HIS A N 1
ATOM 789 C CA . HIS A 1 97 ? 35.271 8.361 -21.717 1.00 30.88 97 HIS A CA 1
ATOM 790 C C . HIS A 1 97 ? 33.880 8.266 -21.060 1.00 30.88 97 HIS A C 1
ATOM 792 O O . HIS A 1 97 ? 33.457 7.225 -20.564 1.00 30.88 97 HIS A O 1
ATOM 798 N N . GLN A 1 98 ? 33.198 9.412 -21.037 1.00 38.91 98 GLN A N 1
ATOM 799 C CA . GLN A 1 98 ? 31.896 9.677 -20.422 1.00 38.91 98 GLN A CA 1
ATOM 800 C C . GLN A 1 98 ? 30.755 8.841 -21.024 1.00 38.91 98 GLN A C 1
ATOM 802 O O . GLN A 1 98 ? 30.586 8.785 -22.240 1.00 38.91 98 GLN A O 1
ATOM 807 N N . GLY A 1 99 ? 29.910 8.292 -20.148 1.00 27.50 99 GLY A N 1
ATOM 808 C CA . GLY A 1 99 ? 28.570 7.785 -20.455 1.00 27.50 99 GLY A CA 1
ATOM 809 C C . GLY A 1 99 ? 27.524 8.457 -19.550 1.00 27.50 99 GLY A C 1
ATOM 810 O O . GLY A 1 99 ? 27.867 8.899 -18.451 1.00 27.50 99 GLY A O 1
ATOM 811 N N . PRO A 1 100 ? 26.259 8.585 -19.989 1.00 29.08 100 PRO A N 1
ATOM 812 C CA . PRO A 1 100 ? 25.267 9.421 -19.324 1.00 29.08 100 PRO A CA 1
ATOM 813 C C . PRO A 1 100 ? 24.796 8.784 -18.011 1.00 29.08 100 PRO A C 1
ATOM 815 O O . PRO A 1 100 ? 24.071 7.787 -17.996 1.00 29.08 100 PRO A O 1
ATOM 818 N N . SER A 1 101 ? 25.196 9.394 -16.897 1.00 27.11 101 SER A N 1
ATOM 819 C CA . SER A 1 101 ? 24.711 9.058 -15.561 1.00 27.11 101 SER A CA 1
ATOM 820 C C . SER A 1 101 ? 23.214 9.362 -15.475 1.00 27.11 101 SER A C 1
ATOM 822 O O . SER A 1 101 ? 22.795 10.517 -15.489 1.00 27.11 101 SER A O 1
ATOM 824 N N . THR A 1 102 ? 22.382 8.320 -15.434 1.00 33.03 102 THR A N 1
ATOM 825 C CA . THR A 1 102 ? 20.938 8.471 -15.216 1.00 33.03 102 THR A CA 1
ATOM 826 C C . THR A 1 102 ? 20.664 8.438 -13.714 1.00 33.03 102 THR A C 1
ATOM 828 O O . THR A 1 102 ? 20.197 7.439 -13.167 1.00 33.03 102 THR A O 1
ATOM 831 N N . THR A 1 103 ? 20.962 9.536 -13.023 1.00 32.38 103 THR A N 1
ATOM 832 C CA . THR A 1 103 ? 20.507 9.786 -11.652 1.00 32.38 103 THR A CA 1
ATOM 833 C C . THR A 1 103 ? 19.005 10.090 -11.664 1.00 32.38 103 THR A C 1
ATOM 835 O O . THR A 1 103 ? 18.555 11.221 -11.816 1.00 32.38 103 THR A O 1
ATOM 838 N N . PHE A 1 104 ? 18.197 9.039 -11.500 1.00 38.09 104 PHE A N 1
ATOM 839 C CA . PHE A 1 104 ? 16.725 9.088 -11.443 1.00 38.09 104 PHE A CA 1
ATOM 840 C C . PHE A 1 104 ? 16.160 9.819 -10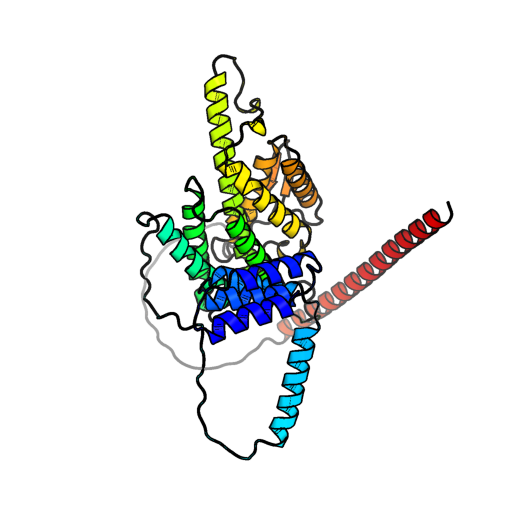.198 1.00 38.09 104 PHE A C 1
ATOM 842 O O . PHE A 1 104 ? 14.948 10.001 -10.090 1.00 38.09 104 PHE A O 1
ATOM 849 N N . TRP A 1 105 ? 17.013 10.277 -9.273 1.00 37.78 105 TRP A N 1
ATOM 850 C CA . TRP A 1 105 ? 16.620 10.841 -7.972 1.00 37.78 105 TRP A CA 1
ATOM 851 C C . TRP A 1 105 ? 17.065 12.289 -7.729 1.00 37.78 105 TRP A C 1
ATOM 853 O O . TRP A 1 105 ? 17.268 12.678 -6.582 1.00 37.78 105 TRP A O 1
ATOM 863 N N . HIS A 1 106 ? 17.180 13.120 -8.765 1.00 29.84 106 HIS A N 1
ATOM 864 C CA . HIS A 1 106 ? 17.261 14.562 -8.528 1.00 29.84 106 HIS A CA 1
ATOM 865 C C . HIS A 1 106 ? 15.861 15.115 -8.261 1.00 29.84 106 HIS A C 1
ATOM 867 O O . HIS A 1 106 ? 15.056 15.312 -9.172 1.00 29.84 106 HIS A O 1
ATOM 873 N N . THR A 1 107 ? 15.571 15.336 -6.982 1.00 37.50 107 THR A N 1
ATOM 874 C CA . THR A 1 107 ? 14.530 16.275 -6.566 1.00 37.50 107 THR A CA 1
ATOM 875 C C . THR A 1 107 ? 15.246 17.591 -6.323 1.00 37.50 107 THR A C 1
ATOM 877 O O . THR A 1 107 ? 16.195 17.624 -5.543 1.00 37.50 107 THR A O 1
ATOM 880 N N . THR A 1 108 ? 14.838 18.638 -7.032 1.00 32.22 108 THR A N 1
ATOM 881 C CA . THR A 1 108 ? 15.242 20.018 -6.768 1.00 32.22 108 THR A CA 1
ATOM 882 C C . THR A 1 108 ? 15.069 20.295 -5.277 1.00 32.22 108 THR A C 1
ATOM 884 O O . THR A 1 108 ? 14.037 19.934 -4.701 1.00 32.22 108 THR A O 1
ATOM 887 N N . GLU A 1 109 ? 16.080 20.893 -4.653 1.00 35.38 109 GLU A N 1
ATOM 888 C CA . GLU A 1 109 ? 15.989 21.472 -3.315 1.00 35.38 109 GLU A CA 1
ATOM 889 C C . GLU A 1 109 ? 15.010 22.652 -3.352 1.00 35.38 109 GLU A C 1
ATOM 891 O O . GLU A 1 109 ? 15.401 23.814 -3.354 1.00 35.38 109 GLU A O 1
ATOM 896 N N . ASP A 1 110 ? 13.712 22.362 -3.419 1.00 31.77 110 ASP A N 1
ATOM 897 C CA . ASP A 1 110 ? 12.700 23.376 -3.179 1.00 31.77 110 ASP A CA 1
ATOM 898 C C . ASP A 1 110 ? 12.564 23.536 -1.668 1.00 31.77 110 ASP A C 1
ATOM 900 O O . ASP A 1 110 ? 12.135 22.639 -0.933 1.00 31.77 110 ASP A O 1
ATOM 904 N N . SER A 1 111 ? 13.012 24.708 -1.236 1.00 38.16 111 SER A N 1
ATOM 905 C CA . SER A 1 111 ? 13.056 25.212 0.123 1.00 38.16 111 SER A CA 1
ATOM 906 C C . SER A 1 111 ? 11.813 24.845 0.935 1.00 38.16 111 SER A C 1
ATOM 908 O O . SER A 1 111 ? 10.681 24.882 0.449 1.00 38.16 111 SER A O 1
ATOM 910 N N . GLN A 1 112 ? 12.041 24.546 2.215 1.00 44.41 112 GLN A N 1
ATOM 911 C CA . GLN A 1 112 ? 11.027 24.373 3.252 1.00 44.41 112 GLN A CA 1
ATOM 912 C C . GLN A 1 112 ? 9.968 25.488 3.210 1.00 44.41 112 GLN A C 1
ATOM 914 O O . GLN A 1 112 ? 10.100 26.532 3.842 1.00 44.41 112 GLN A O 1
ATOM 919 N N . LYS A 1 113 ? 8.862 25.238 2.510 1.00 40.19 113 LYS A N 1
ATOM 920 C CA . LYS A 1 113 ? 7.573 25.870 2.780 1.00 40.19 113 LYS A CA 1
ATOM 921 C C . LYS A 1 113 ? 6.548 24.776 3.012 1.00 40.19 113 LYS A C 1
ATOM 923 O O . LYS A 1 113 ? 6.109 24.068 2.105 1.00 40.19 113 LYS A O 1
ATOM 928 N N . CYS A 1 114 ? 6.184 24.631 4.278 1.00 42.28 114 CYS A N 1
ATOM 929 C CA . CYS A 1 114 ? 5.012 23.919 4.753 1.00 42.28 114 CYS A CA 1
ATOM 930 C C . CYS A 1 114 ? 3.744 24.618 4.236 1.00 42.28 114 CYS A C 1
ATOM 932 O O . CYS A 1 114 ? 3.025 25.272 4.980 1.00 42.28 114 CYS A O 1
ATOM 934 N N . ASN A 1 115 ? 3.456 24.486 2.940 1.00 54.00 115 ASN A N 1
ATOM 935 C CA . ASN A 1 115 ? 2.163 24.893 2.406 1.00 54.00 115 ASN A CA 1
ATOM 936 C C . ASN A 1 115 ? 1.095 24.012 3.069 1.00 54.00 115 ASN A C 1
ATOM 938 O O . ASN A 1 115 ? 1.193 22.778 2.986 1.00 54.00 115 ASN A O 1
ATOM 942 N N . GLY A 1 116 ? 0.134 24.649 3.745 1.00 62.19 116 GLY A N 1
ATOM 943 C CA . GLY A 1 116 ? -0.951 23.995 4.477 1.00 62.19 116 GLY A CA 1
ATOM 944 C C . GLY A 1 116 ? -1.697 22.973 3.619 1.00 62.19 116 GLY A C 1
ATOM 945 O O . GLY A 1 116 ? -1.814 23.130 2.401 1.00 62.19 116 GLY A O 1
ATOM 946 N N . VAL A 1 117 ? -2.148 21.894 4.257 1.00 72.06 117 VAL A N 1
ATOM 947 C CA . VAL A 1 117 ? -2.875 20.797 3.595 1.00 72.06 117 VAL A CA 1
ATOM 948 C C . VAL A 1 117 ? -4.294 21.244 3.203 1.00 72.06 117 VAL A C 1
ATOM 950 O O . VAL A 1 117 ? -4.851 20.746 2.229 1.00 72.06 117 VAL A O 1
ATOM 953 N N . ASP A 1 118 ? -4.812 22.259 3.898 1.00 65.12 118 ASP A N 1
ATOM 954 C CA . ASP A 1 118 ? -6.233 22.626 3.948 1.00 65.12 118 ASP A CA 1
ATOM 955 C C . ASP A 1 118 ? -6.773 23.317 2.682 1.00 65.12 118 ASP A C 1
ATOM 957 O O . ASP A 1 118 ? -7.982 23.402 2.497 1.00 65.12 118 ASP A O 1
ATOM 961 N N . ASN A 1 119 ? -5.899 23.767 1.773 1.00 76.00 119 ASN A N 1
ATOM 962 C CA . ASN A 1 119 ? -6.292 24.527 0.574 1.00 76.00 119 ASN A CA 1
ATOM 963 C C . ASN A 1 119 ? -6.057 23.782 -0.751 1.00 76.00 119 ASN A C 1
ATOM 965 O O . ASN A 1 119 ? -6.167 24.377 -1.825 1.00 76.00 119 ASN A O 1
ATOM 969 N N . LEU A 1 120 ? -5.688 22.500 -0.712 1.00 84.94 120 LEU A N 1
ATOM 970 C CA . LEU A 1 120 ? -5.397 21.731 -1.923 1.00 84.94 120 LEU A CA 1
ATOM 971 C C . LEU A 1 120 ? -6.633 20.995 -2.440 1.00 84.94 120 LEU A C 1
ATOM 973 O O . LEU A 1 120 ? -7.426 20.451 -1.676 1.00 84.94 120 LEU A O 1
ATOM 977 N N . SER A 1 121 ? -6.758 20.907 -3.768 1.00 91.00 121 SER A N 1
ATOM 978 C CA . SER A 1 121 ? -7.736 20.005 -4.375 1.00 91.00 121 SER A CA 1
ATOM 979 C C . SER A 1 121 ? -7.420 18.549 -3.981 1.00 91.00 121 SER A C 1
ATOM 981 O O . SER A 1 121 ? -6.239 18.204 -3.846 1.00 91.00 121 SER A O 1
ATOM 983 N N . PRO A 1 122 ? -8.416 17.647 -3.873 1.00 92.12 122 PRO A N 1
ATOM 984 C CA . PRO A 1 122 ? -8.161 16.244 -3.526 1.00 92.12 122 PRO A CA 1
ATOM 985 C C . PRO A 1 122 ? -7.177 15.553 -4.486 1.00 92.12 122 PRO A C 1
ATOM 987 O O . PRO A 1 122 ? -6.393 14.691 -4.091 1.00 92.12 122 PRO A O 1
ATOM 990 N N . SER A 1 123 ? -7.182 15.959 -5.761 1.00 90.62 123 SER A N 1
ATOM 991 C CA . SER A 1 123 ? -6.249 15.471 -6.782 1.00 90.62 123 SER A CA 1
ATOM 992 C C . SER A 1 123 ? -4.817 15.947 -6.528 1.00 90.62 123 SER A C 1
ATOM 994 O O . SER A 1 123 ? -3.878 15.154 -6.628 1.00 90.62 123 SER A O 1
ATOM 996 N N . ASP A 1 124 ? -4.621 17.225 -6.209 1.00 92.06 124 ASP A N 1
ATOM 997 C CA . ASP A 1 124 ? -3.278 17.774 -6.000 1.00 92.06 124 ASP A CA 1
ATOM 998 C C . ASP A 1 124 ? -2.693 17.341 -4.660 1.00 92.06 124 ASP A C 1
ATOM 1000 O O . ASP A 1 124 ? -1.506 17.016 -4.591 1.00 92.06 124 ASP A O 1
ATOM 1004 N N . LEU A 1 125 ? -3.539 17.209 -3.636 1.00 94.50 125 LEU A N 1
ATOM 1005 C CA . LEU A 1 125 ? -3.171 16.568 -2.383 1.00 94.50 125 LEU A CA 1
ATOM 1006 C C . LEU A 1 125 ? -2.716 15.121 -2.616 1.00 94.50 125 LEU A C 1
ATOM 1008 O O . LEU A 1 125 ? -1.667 14.727 -2.114 1.00 94.50 125 LEU A O 1
ATOM 1012 N N . ASN A 1 126 ? -3.434 14.347 -3.438 1.00 94.62 126 ASN A N 1
ATOM 1013 C CA . ASN A 1 126 ? -3.039 12.977 -3.773 1.00 94.62 126 ASN A CA 1
ATOM 1014 C C . ASN A 1 126 ? -1.690 12.937 -4.513 1.00 94.62 126 ASN A C 1
ATOM 1016 O O . ASN A 1 126 ? -0.818 12.146 -4.163 1.00 94.62 126 ASN A O 1
ATOM 1020 N N . LYS A 1 127 ? -1.457 13.819 -5.496 1.00 92.88 127 LYS A N 1
ATOM 1021 C CA . LYS A 1 127 ? -0.149 13.910 -6.181 1.00 92.88 127 LYS A CA 1
ATOM 1022 C C . LYS A 1 127 ? 0.981 14.239 -5.204 1.00 92.88 127 LYS A C 1
ATOM 1024 O O . LYS A 1 127 ? 2.041 13.615 -5.273 1.00 92.88 127 LYS A O 1
ATOM 1029 N N . ARG A 1 128 ? 0.749 15.202 -4.307 1.00 94.25 128 ARG A N 1
ATOM 1030 C CA . ARG A 1 128 ?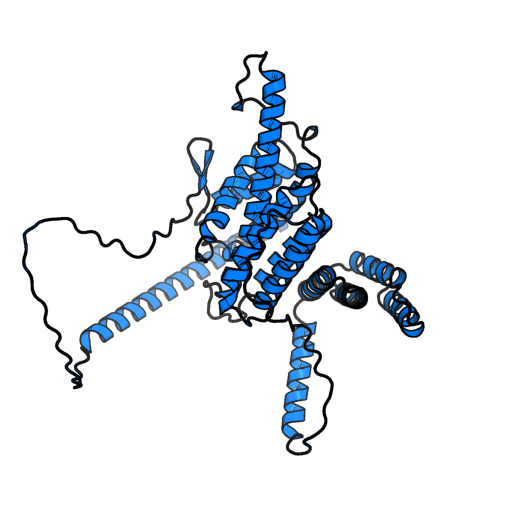 1.706 15.624 -3.279 1.00 94.25 128 ARG A CA 1
ATOM 1031 C C . ARG A 1 128 ? 2.016 14.483 -2.311 1.00 94.25 128 ARG A C 1
ATOM 1033 O O . ARG A 1 128 ? 3.186 14.154 -2.147 1.00 94.25 128 ARG A O 1
ATOM 1040 N N . PHE A 1 129 ? 0.990 13.815 -1.789 1.00 96.38 129 PHE A N 1
ATOM 1041 C CA . PHE A 1 129 ? 1.130 12.623 -0.955 1.00 96.38 129 PHE A CA 1
ATOM 1042 C C . PHE A 1 129 ? 1.936 11.524 -1.646 1.00 96.38 129 PHE A C 1
ATOM 1044 O O . PHE A 1 129 ? 2.873 10.994 -1.059 1.00 96.38 129 PHE A O 1
ATOM 1051 N N . LEU A 1 130 ? 1.624 11.190 -2.903 1.00 95.62 130 LEU A N 1
ATOM 1052 C CA . LEU A 1 130 ? 2.349 10.149 -3.634 1.00 95.62 130 LEU A CA 1
ATOM 1053 C C . LEU A 1 130 ? 3.830 10.495 -3.812 1.00 95.62 130 LEU A C 1
ATOM 1055 O O . LEU A 1 130 ? 4.674 9.602 -3.749 1.00 95.62 130 LEU A O 1
ATOM 1059 N N . LEU A 1 131 ? 4.150 11.773 -4.020 1.00 94.00 131 LEU A N 1
ATOM 1060 C CA . LEU A 1 131 ? 5.530 12.242 -4.081 1.00 94.00 131 LEU A CA 1
ATOM 1061 C C . LEU A 1 131 ? 6.223 12.114 -2.718 1.00 94.00 131 LEU A C 1
ATOM 1063 O O . LEU A 1 131 ? 7.301 11.526 -2.653 1.00 94.00 131 LEU A O 1
ATOM 1067 N N . SER A 1 132 ? 5.598 12.603 -1.642 1.00 95.62 132 SER A N 1
ATOM 1068 C CA . SER A 1 132 ? 6.131 12.505 -0.276 1.00 95.62 132 SER A CA 1
ATOM 1069 C C . SER A 1 132 ? 6.340 11.044 0.138 1.00 95.62 132 SER A C 1
ATOM 1071 O O . SER A 1 132 ? 7.402 10.688 0.644 1.00 95.62 132 SER A O 1
ATOM 1073 N N . PHE A 1 133 ? 5.361 10.178 -0.144 1.00 97.19 133 PHE A N 1
ATOM 1074 C CA . PHE A 1 133 ? 5.411 8.751 0.157 1.00 97.19 133 PHE A CA 1
ATOM 1075 C C . PHE A 1 133 ? 6.559 8.073 -0.590 1.00 97.19 133 PHE A C 1
ATOM 1077 O O . PHE A 1 133 ? 7.379 7.403 0.027 1.00 97.19 133 PHE A O 1
ATOM 1084 N N . LEU A 1 134 ? 6.679 8.282 -1.906 1.00 94.88 134 LEU A N 1
ATOM 1085 C CA . LEU A 1 134 ? 7.773 7.697 -2.686 1.00 94.88 134 LEU A CA 1
ATOM 1086 C C . LEU A 1 134 ? 9.150 8.216 -2.259 1.00 94.88 134 LEU A C 1
ATOM 1088 O O . LEU A 1 134 ? 10.110 7.451 -2.296 1.00 94.88 134 LEU A O 1
ATOM 1092 N N . HIS A 1 135 ? 9.251 9.474 -1.827 1.00 93.50 135 HIS A N 1
ATOM 1093 C CA . HIS A 1 135 ? 10.491 10.028 -1.290 1.00 93.50 135 HIS A CA 1
ATOM 1094 C C . HIS A 1 135 ? 10.880 9.346 0.032 1.00 93.50 135 HIS A C 1
ATOM 1096 O O . HIS A 1 135 ? 12.020 8.906 0.176 1.00 93.50 135 HIS A O 1
ATOM 1102 N N . ALA A 1 136 ? 9.930 9.169 0.955 1.00 94.88 136 ALA A N 1
ATOM 1103 C CA . ALA A 1 136 ? 10.159 8.427 2.194 1.00 94.88 136 ALA A CA 1
ATOM 1104 C C . ALA A 1 136 ? 10.600 6.977 1.914 1.00 94.88 136 ALA A C 1
ATOM 1106 O O . ALA A 1 136 ? 11.600 6.516 2.462 1.00 94.88 136 ALA A O 1
ATOM 1107 N N . GLN A 1 137 ? 9.920 6.283 0.994 1.00 93.75 137 GLN A N 1
ATOM 1108 C CA . GLN A 1 137 ? 10.288 4.922 0.582 1.00 93.75 137 GLN A CA 1
ATOM 1109 C C . GLN A 1 137 ? 11.669 4.864 -0.086 1.00 93.75 137 GLN A C 1
ATOM 1111 O O . GLN A 1 137 ? 12.416 3.917 0.141 1.00 93.75 137 GLN A O 1
ATOM 1116 N N . GLY A 1 138 ? 12.033 5.871 -0.884 1.00 90.12 138 GLY A N 1
ATOM 1117 C CA . GLY A 1 138 ? 13.353 5.971 -1.506 1.00 90.12 138 GLY A CA 1
ATOM 1118 C C . GLY A 1 138 ? 14.474 6.082 -0.473 1.00 90.12 138 GLY A C 1
ATOM 1119 O O . GLY A 1 138 ? 15.462 5.354 -0.577 1.00 90.12 138 GLY A O 1
ATOM 1120 N N . LYS A 1 139 ? 14.297 6.920 0.559 1.00 91.19 139 LYS A N 1
ATOM 1121 C CA . LYS A 1 139 ? 15.256 7.037 1.669 1.00 91.19 139 LYS A CA 1
ATOM 1122 C C . LYS A 1 139 ? 15.404 5.717 2.424 1.00 91.19 139 LYS A C 1
ATOM 1124 O O . LYS A 1 139 ? 16.519 5.235 2.574 1.00 91.19 139 LYS A O 1
ATOM 1129 N N . LEU A 1 140 ? 14.292 5.076 2.793 1.00 90.75 140 LEU A N 1
ATOM 1130 C CA . LEU A 1 140 ? 14.311 3.771 3.472 1.00 90.75 140 LEU A CA 1
ATOM 1131 C C . LEU A 1 140 ? 14.994 2.680 2.631 1.00 90.75 140 LEU A C 1
ATOM 1133 O O . LEU A 1 140 ? 15.782 1.893 3.150 1.00 90.75 140 LEU A O 1
ATOM 1137 N N . PHE A 1 141 ? 14.719 2.646 1.324 1.00 87.81 141 PHE A N 1
ATOM 1138 C CA . PHE A 1 141 ? 15.273 1.641 0.417 1.00 87.81 141 PHE A CA 1
ATOM 1139 C C . PHE A 1 141 ? 16.776 1.830 0.170 1.00 87.81 141 PHE A C 1
ATOM 1141 O O . PHE A 1 141 ? 17.532 0.862 0.195 1.00 87.81 141 PHE A O 1
ATOM 1148 N N . THR A 1 142 ? 17.207 3.069 -0.082 1.00 88.69 142 THR A N 1
ATOM 1149 C CA . THR A 1 142 ? 18.613 3.403 -0.381 1.00 88.69 142 THR A CA 1
ATOM 1150 C C . THR A 1 142 ? 19.474 3.568 0.865 1.00 88.69 142 THR A C 1
ATOM 1152 O O . THR A 1 142 ? 20.693 3.477 0.766 1.00 88.69 142 THR A O 1
ATOM 1155 N N . ARG A 1 143 ? 18.848 3.796 2.026 1.00 88.75 143 ARG A N 1
ATOM 1156 C CA . ARG A 1 143 ? 19.485 4.174 3.297 1.00 88.75 143 ARG A CA 1
ATOM 1157 C C . ARG A 1 143 ? 20.238 5.511 3.235 1.00 88.75 143 ARG A C 1
ATOM 1159 O O . ARG A 1 143 ? 21.069 5.785 4.093 1.00 88.75 143 ARG A O 1
ATOM 1166 N N . ILE A 1 144 ? 19.945 6.346 2.237 1.00 85.75 144 ILE A N 1
ATOM 1167 C CA . ILE A 1 144 ? 20.579 7.653 2.030 1.00 85.75 144 ILE A CA 1
ATOM 1168 C C . ILE A 1 144 ? 19.612 8.759 2.457 1.00 85.75 144 ILE A C 1
ATOM 1170 O O . ILE A 1 144 ? 18.422 8.725 2.136 1.00 85.75 144 ILE A O 1
ATOM 1174 N N . GLY A 1 145 ? 20.135 9.773 3.149 1.00 87.06 145 GLY A N 1
ATOM 1175 C CA . GLY A 1 145 ? 19.364 10.941 3.561 1.00 87.06 145 GLY A CA 1
ATOM 1176 C C . GLY A 1 145 ? 18.454 10.689 4.771 1.00 87.06 145 GLY A C 1
ATOM 1177 O O . GLY A 1 145 ? 17.373 11.278 4.863 1.00 87.06 145 GLY A O 1
ATOM 1178 N N . MET A 1 146 ? 18.810 9.748 5.647 1.00 90.56 146 MET A N 1
ATOM 1179 C CA . MET A 1 146 ? 17.976 9.349 6.788 1.00 90.56 146 MET A CA 1
ATOM 1180 C C . MET A 1 146 ? 17.917 10.411 7.897 1.00 90.56 146 MET A C 1
ATOM 1182 O O . MET A 1 146 ? 16.948 10.450 8.651 1.00 90.56 146 MET A O 1
ATOM 1186 N N . GLU A 1 147 ? 18.878 11.332 7.947 1.00 86.81 147 GLU A N 1
ATOM 1187 C CA . GLU A 1 147 ? 18.902 12.484 8.857 1.00 86.81 147 GLU A CA 1
ATOM 1188 C C . GLU A 1 147 ? 17.678 13.402 8.691 1.00 86.81 147 GLU A C 1
ATOM 1190 O O . GLU A 1 147 ? 17.164 13.953 9.661 1.00 86.81 147 GLU A O 1
ATOM 1195 N N . THR A 1 148 ? 17.128 13.485 7.477 1.00 88.81 148 THR A N 1
ATOM 1196 C CA . THR A 1 148 ? 15.921 14.267 7.156 1.00 88.81 148 THR A CA 1
ATOM 1197 C C . THR A 1 148 ? 14.640 13.426 7.085 1.00 88.81 148 THR A C 1
ATOM 1199 O O . THR A 1 148 ? 13.571 13.942 6.745 1.00 88.81 148 THR A O 1
ATOM 1202 N N . PHE A 1 149 ? 14.703 12.127 7.404 1.00 89.44 149 PHE A N 1
ATOM 1203 C CA . PHE A 1 149 ? 13.557 11.221 7.272 1.00 89.44 149 PHE A CA 1
ATOM 1204 C C . PHE A 1 149 ? 12.381 11.613 8.176 1.00 89.44 149 PHE A C 1
ATOM 1206 O O . PHE A 1 149 ? 11.238 11.578 7.728 1.00 89.44 149 PHE A O 1
ATOM 1213 N N . HIS A 1 150 ? 12.650 12.057 9.406 1.00 87.19 150 HIS A N 1
ATOM 1214 C CA . HIS A 1 150 ? 11.625 12.470 10.372 1.00 87.19 150 HIS A CA 1
ATOM 1215 C C . HIS A 1 150 ? 10.712 13.596 9.840 1.00 87.19 150 HIS A C 1
ATOM 1217 O O . HIS A 1 150 ? 9.503 13.578 10.061 1.00 87.19 150 HIS A O 1
ATOM 1223 N N . VAL A 1 151 ? 11.255 14.535 9.055 1.00 87.31 151 VAL A N 1
ATOM 1224 C CA . VAL A 1 151 ? 10.470 15.612 8.425 1.00 87.31 151 VAL A CA 1
ATOM 1225 C C . VAL A 1 151 ? 9.503 15.049 7.382 1.00 87.31 151 VAL A C 1
ATOM 1227 O O . VAL A 1 151 ? 8.341 15.456 7.303 1.00 87.31 151 VAL A O 1
ATOM 1230 N N . LEU A 1 152 ? 9.972 14.100 6.565 1.00 89.56 152 LEU A N 1
ATOM 1231 C CA . LEU A 1 152 ? 9.128 13.439 5.570 1.00 89.56 152 LEU A CA 1
ATOM 1232 C C . LEU A 1 152 ? 8.101 12.515 6.212 1.00 89.56 152 LEU A C 1
ATOM 1234 O O . LEU A 1 152 ? 6.985 12.441 5.710 1.00 89.56 152 LEU A O 1
ATOM 1238 N N . PHE A 1 153 ? 8.460 11.848 7.304 1.00 90.56 153 PHE A N 1
ATOM 1239 C CA . PHE A 1 153 ? 7.574 10.976 8.064 1.00 90.56 153 PHE A CA 1
ATOM 1240 C C . PHE A 1 153 ? 6.293 11.717 8.467 1.00 90.56 153 PHE A C 1
ATOM 1242 O O . PHE A 1 153 ? 5.199 11.345 8.042 1.00 90.56 153 PHE A O 1
ATOM 1249 N N . GLU A 1 154 ? 6.435 12.838 9.177 1.00 88.50 154 GLU A N 1
ATOM 1250 C CA . GLU A 1 154 ? 5.304 13.666 9.611 1.00 88.50 154 GLU A CA 1
ATOM 1251 C C . GLU A 1 154 ? 4.494 14.212 8.433 1.00 88.50 154 GLU A C 1
ATOM 1253 O O . GLU A 1 154 ? 3.261 14.233 8.453 1.00 88.50 154 GLU A O 1
ATOM 1258 N N . LYS A 1 155 ? 5.182 14.630 7.367 1.00 91.38 155 LYS A N 1
ATOM 1259 C CA . LYS A 1 155 ? 4.538 15.133 6.153 1.00 91.38 155 LYS A CA 1
ATOM 1260 C C . LYS A 1 155 ? 3.674 14.062 5.481 1.00 91.38 155 LYS A C 1
ATOM 1262 O O . LYS A 1 155 ? 2.532 14.347 5.125 1.00 91.38 155 LYS A O 1
ATOM 1267 N N . VAL A 1 156 ? 4.192 12.840 5.336 1.00 95.31 156 VAL A N 1
ATOM 1268 C CA . VAL A 1 156 ? 3.464 11.702 4.754 1.00 95.31 156 VAL A CA 1
ATOM 1269 C C . VAL A 1 156 ? 2.222 11.386 5.578 1.00 95.31 156 VAL A C 1
ATOM 1271 O O . VAL A 1 156 ? 1.152 11.217 4.997 1.00 95.31 156 VAL A O 1
ATOM 1274 N N . LEU A 1 157 ? 2.334 11.350 6.909 1.00 93.31 157 LEU A N 1
ATOM 1275 C CA . LEU A 1 157 ? 1.198 11.051 7.783 1.00 93.31 157 LEU A CA 1
ATOM 1276 C C . LEU A 1 157 ? 0.109 12.126 7.722 1.00 93.31 157 LEU A C 1
ATOM 1278 O O . LEU A 1 157 ? -1.063 11.782 7.584 1.00 93.31 157 LEU A O 1
ATOM 1282 N N . LYS A 1 158 ? 0.479 13.412 7.755 1.00 92.44 158 LYS A N 1
ATOM 1283 C CA . LYS A 1 158 ? -0.481 14.526 7.653 1.00 92.44 158 LYS A CA 1
ATOM 1284 C C . LYS A 1 158 ? -1.229 14.522 6.320 1.00 92.44 158 LYS A C 1
ATOM 1286 O O . LYS A 1 158 ? -2.450 14.641 6.292 1.00 92.44 158 LYS A O 1
ATOM 1291 N N . GLU A 1 159 ? -0.506 14.345 5.216 1.00 94.81 159 GLU A N 1
ATOM 1292 C CA . GLU A 1 159 ? -1.095 14.290 3.872 1.00 94.81 159 GLU A CA 1
ATOM 1293 C C . GLU A 1 159 ? -1.987 13.049 3.699 1.00 94.81 159 GLU A C 1
ATOM 1295 O O . GLU A 1 159 ? -3.065 13.136 3.111 1.00 94.81 159 GLU A O 1
ATOM 1300 N N . PHE A 1 160 ? -1.574 11.903 4.249 1.00 95.69 160 PHE A N 1
ATOM 1301 C CA . PHE A 1 160 ? -2.371 10.680 4.228 1.00 95.69 160 PHE A CA 1
ATOM 1302 C C . PHE A 1 160 ? -3.654 10.812 5.051 1.00 95.69 160 PHE A C 1
ATOM 1304 O O . PHE A 1 160 ? -4.718 10.429 4.572 1.00 95.69 160 PHE A O 1
ATOM 1311 N N . GLN A 1 161 ? -3.573 11.387 6.254 1.00 93.44 161 GLN A N 1
ATOM 1312 C CA . GLN A 1 161 ? -4.736 11.632 7.106 1.00 93.44 161 GLN A CA 1
ATOM 1313 C C . GLN A 1 161 ? -5.771 12.508 6.388 1.00 93.44 161 GLN A C 1
ATOM 1315 O O . GLN A 1 161 ? -6.928 12.106 6.282 1.00 93.44 161 GLN A O 1
ATOM 1320 N N . ALA A 1 162 ? -5.348 13.635 5.811 1.00 93.50 162 ALA A N 1
ATOM 1321 C CA . ALA A 1 162 ? -6.238 14.516 5.055 1.00 93.50 162 ALA A CA 1
ATOM 1322 C C . ALA A 1 162 ? -6.891 13.797 3.856 1.00 93.50 162 ALA A C 1
ATOM 1324 O O . ALA A 1 162 ? -8.087 13.939 3.608 1.00 93.50 162 ALA A O 1
ATOM 1325 N N . LEU A 1 163 ? -6.149 12.936 3.145 1.00 94.50 163 LEU A N 1
ATOM 1326 C CA . LEU A 1 163 ? -6.713 12.129 2.054 1.00 94.50 163 LEU A CA 1
ATOM 1327 C C . LEU A 1 163 ? -7.777 11.129 2.512 1.00 94.50 163 LEU A C 1
ATOM 1329 O O . LEU A 1 163 ? -8.711 10.849 1.758 1.00 94.50 163 LEU A O 1
ATOM 1333 N N . LEU A 1 164 ? -7.633 10.572 3.715 1.00 92.81 164 LEU A N 1
ATOM 1334 C CA . LEU A 1 164 ? -8.604 9.639 4.285 1.00 92.81 164 LEU A CA 1
ATOM 1335 C C . LEU A 1 164 ? -9.901 10.326 4.720 1.00 92.81 164 LEU A C 1
ATOM 1337 O O . LEU A 1 164 ? -10.926 9.653 4.823 1.00 92.81 164 LEU A O 1
ATOM 1341 N N . GLU A 1 165 ? -9.885 11.635 4.974 1.00 91.56 165 GLU A N 1
ATOM 1342 C CA . GLU A 1 165 ? -11.069 12.378 5.412 1.00 91.56 165 GLU A CA 1
ATOM 1343 C C . GLU A 1 165 ? -12.089 12.595 4.286 1.00 91.56 165 GLU A C 1
ATOM 1345 O O . GLU A 1 165 ? -13.299 12.603 4.550 1.00 91.56 165 GLU A O 1
ATOM 1350 N N . HIS A 1 166 ? -11.625 12.658 3.036 1.00 90.81 166 HIS A N 1
ATOM 1351 C CA . HIS A 1 166 ? -12.467 12.776 1.847 1.00 90.81 166 HIS A CA 1
ATOM 1352 C C . HIS A 1 166 ? -13.373 11.551 1.620 1.00 90.81 166 HIS A C 1
ATOM 1354 O O . HIS A 1 166 ? -13.005 10.406 1.892 1.00 90.81 166 HIS A O 1
ATOM 1360 N N . SER A 1 167 ? -14.563 11.808 1.074 1.00 88.69 167 SER A N 1
ATOM 1361 C CA . SER A 1 167 ? -15.551 10.803 0.674 1.00 88.69 167 SER A CA 1
ATOM 1362 C C . SER A 1 167 ? -16.130 11.191 -0.696 1.00 88.69 167 SER A C 1
ATOM 1364 O O . SER A 1 167 ? -16.690 12.285 -0.805 1.00 88.69 167 SER A O 1
ATOM 1366 N N . PRO A 1 168 ? -15.971 10.374 -1.758 1.00 87.81 168 PRO A N 1
ATOM 1367 C CA . PRO A 1 168 ? -15.218 9.114 -1.812 1.00 87.81 168 PRO A CA 1
ATOM 1368 C C . PRO A 1 168 ? -13.695 9.327 -1.701 1.00 87.81 168 PRO A C 1
ATOM 1370 O O . PRO A 1 168 ? -13.188 10.423 -1.946 1.00 87.81 168 PRO A O 1
ATOM 1373 N N . SER A 1 169 ? -12.947 8.272 -1.359 1.00 87.12 169 SER A N 1
ATOM 1374 C CA . SER A 1 169 ? -11.489 8.364 -1.183 1.00 87.12 169 SER A CA 1
ATOM 1375 C C . SER A 1 169 ? -10.760 8.696 -2.503 1.00 87.12 169 SER A C 1
ATOM 1377 O O . SER A 1 169 ? -10.851 7.918 -3.457 1.00 87.12 169 SER A O 1
ATOM 1379 N N . PRO A 1 170 ? -9.937 9.765 -2.560 1.00 89.62 170 PRO A N 1
ATOM 1380 C CA . PRO A 1 170 ? -9.153 10.121 -3.750 1.00 89.62 170 PRO A CA 1
ATOM 1381 C C . PRO A 1 170 ? -8.058 9.102 -4.105 1.00 89.62 170 PRO A C 1
ATOM 1383 O O . PRO A 1 170 ? -7.529 9.113 -5.218 1.00 89.62 170 PRO A O 1
ATOM 1386 N N . ILE A 1 171 ? -7.680 8.239 -3.156 1.00 89.56 171 ILE A N 1
ATOM 1387 C CA . ILE A 1 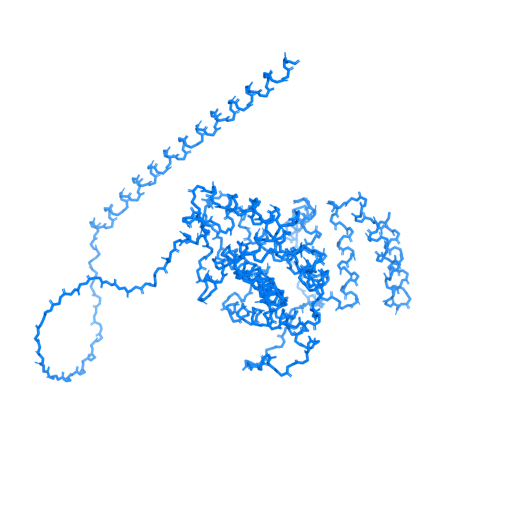171 ? -6.622 7.236 -3.323 1.00 89.56 171 ILE A CA 1
ATOM 1388 C C . ILE A 1 171 ? -7.156 6.041 -4.122 1.00 89.56 171 ILE A C 1
ATOM 1390 O O . ILE A 1 171 ? -6.509 5.576 -5.062 1.00 89.56 171 ILE A O 1
ATOM 1394 N N . GLY A 1 172 ? -8.346 5.559 -3.758 1.00 86.88 172 GLY A N 1
ATOM 1395 C CA . GLY A 1 172 ? -8.979 4.370 -4.320 1.00 86.88 172 GLY A CA 1
ATOM 1396 C C . GLY A 1 172 ? -8.411 3.042 -3.799 1.00 86.88 172 GLY A C 1
ATOM 1397 O O . GLY A 1 172 ? -7.239 2.901 -3.432 1.00 86.88 172 GLY A O 1
ATOM 1398 N N . SER A 1 173 ? -9.253 2.013 -3.813 1.00 85.06 173 SER A N 1
ATOM 1399 C CA . SER A 1 173 ? -8.988 0.714 -3.190 1.00 85.06 173 SER A CA 1
ATOM 1400 C C . SER A 1 173 ? -7.713 0.027 -3.673 1.00 85.06 173 SER A C 1
ATOM 1402 O O . SER A 1 173 ? -6.969 -0.535 -2.868 1.00 85.06 173 SER A O 1
ATOM 1404 N N . THR A 1 174 ? -7.461 -0.011 -4.981 1.00 88.50 174 THR A N 1
ATOM 1405 C CA . THR A 1 174 ? -6.310 -0.738 -5.549 1.00 88.50 174 THR A CA 1
ATOM 1406 C C . THR A 1 174 ? -5.003 -0.061 -5.159 1.00 88.50 174 THR A C 1
ATOM 1408 O O . THR A 1 174 ? -4.042 -0.727 -4.781 1.00 88.50 174 THR A O 1
ATOM 1411 N N . ARG A 1 175 ? -4.995 1.271 -5.190 1.00 91.31 175 ARG A N 1
ATOM 1412 C CA . ARG A 1 175 ? -3.853 2.091 -4.807 1.00 91.31 175 ARG A CA 1
ATOM 1413 C C . ARG A 1 175 ? -3.529 1.928 -3.325 1.00 91.31 175 ARG A C 1
ATOM 1415 O O . ARG A 1 175 ? -2.362 1.766 -2.993 1.00 91.31 175 ARG A O 1
ATOM 1422 N N . MET A 1 176 ? -4.546 1.860 -2.462 1.00 92.69 176 MET A N 1
ATOM 1423 C CA . MET A 1 176 ? -4.357 1.595 -1.034 1.00 92.69 176 MET A CA 1
ATOM 1424 C C . MET A 1 176 ? -3.616 0.272 -0.779 1.00 92.69 176 MET A C 1
ATOM 1426 O O . MET A 1 176 ? -2.671 0.245 0.002 1.00 92.69 176 MET A O 1
ATOM 1430 N N . LEU A 1 177 ? -3.957 -0.814 -1.494 1.00 90.00 177 LEU A N 1
ATOM 1431 C CA . LEU A 1 177 ? -3.188 -2.070 -1.393 1.00 90.00 177 LEU A CA 1
ATOM 1432 C C . LEU A 1 177 ? -1.744 -1.913 -1.835 1.00 90.00 177 LEU A C 1
ATOM 1434 O O . LEU A 1 177 ? -0.873 -2.546 -1.252 1.00 90.00 177 LEU A O 1
ATOM 1438 N N . GLN A 1 178 ? -1.487 -1.137 -2.889 1.00 93.56 178 GLN A N 1
ATOM 1439 C CA . GLN A 1 178 ? -0.123 -0.928 -3.363 1.00 93.56 178 GLN A CA 1
ATOM 1440 C C . GLN A 1 178 ? 0.712 -0.201 -2.307 1.00 93.56 178 GLN A C 1
ATOM 1442 O O . GLN A 1 178 ? 1.840 -0.615 -2.070 1.00 93.56 178 GLN A O 1
ATOM 1447 N N . LEU A 1 179 ? 0.150 0.822 -1.649 1.00 95.12 179 LEU A N 1
ATOM 1448 C CA . LEU A 1 179 ? 0.808 1.548 -0.556 1.00 95.12 179 LEU A CA 1
ATOM 1449 C C . LEU A 1 179 ? 1.141 0.610 0.610 1.00 95.12 179 LEU A C 1
ATOM 1451 O O . LEU A 1 179 ? 2.289 0.550 1.038 1.00 95.12 179 LEU A O 1
ATOM 1455 N N . MET A 1 180 ? 0.162 -0.183 1.059 1.00 92.31 180 MET A N 1
ATOM 1456 C CA . MET A 1 180 ? 0.375 -1.177 2.115 1.00 92.31 180 MET A CA 1
ATOM 1457 C C . MET A 1 180 ? 1.425 -2.215 1.690 1.00 92.31 180 MET A C 1
ATOM 1459 O O . MET A 1 180 ? 2.385 -2.463 2.404 1.00 92.31 180 MET A O 1
ATOM 1463 N N . ALA A 1 181 ? 1.325 -2.781 0.488 1.00 91.81 181 ALA A N 1
ATOM 1464 C CA . ALA A 1 181 ? 2.297 -3.759 0.003 1.00 91.81 181 ALA A CA 1
ATOM 1465 C C . ALA A 1 181 ? 3.727 -3.197 -0.078 1.00 91.81 181 ALA A C 1
ATOM 1467 O O . ALA A 1 181 ? 4.673 -3.931 0.201 1.00 91.81 181 ALA A O 1
ATOM 1468 N N . ILE A 1 182 ? 3.879 -1.918 -0.435 1.00 94.62 182 ILE A N 1
ATOM 1469 C CA . ILE A 1 182 ? 5.168 -1.219 -0.423 1.00 94.62 182 ILE A CA 1
ATOM 1470 C C . ILE A 1 182 ? 5.694 -1.094 1.010 1.00 94.62 182 ILE A C 1
ATOM 1472 O O . ILE A 1 182 ? 6.820 -1.510 1.248 1.00 94.62 182 ILE A O 1
ATOM 1476 N N . ASN A 1 183 ? 4.883 -0.634 1.973 1.00 94.38 183 ASN A N 1
ATOM 1477 C CA . ASN A 1 183 ? 5.299 -0.565 3.382 1.00 94.38 183 ASN A CA 1
ATOM 1478 C C . ASN A 1 183 ? 5.785 -1.929 3.894 1.00 94.38 183 ASN A C 1
ATOM 1480 O O . ASN A 1 183 ? 6.883 -2.028 4.434 1.00 94.38 183 ASN A O 1
ATOM 1484 N N . LYS A 1 184 ? 5.007 -2.993 3.651 1.00 90.44 184 LYS A N 1
ATOM 1485 C CA . LYS A 1 184 ? 5.368 -4.371 4.021 1.00 90.44 184 LYS A CA 1
ATOM 1486 C C . LYS A 1 184 ? 6.696 -4.801 3.395 1.00 90.44 184 LYS A C 1
ATOM 1488 O O . LYS A 1 184 ? 7.539 -5.387 4.066 1.00 90.44 184 LYS A O 1
ATOM 1493 N N . PHE A 1 185 ? 6.871 -4.549 2.098 1.00 91.56 185 PHE A N 1
ATOM 1494 C CA . PHE A 1 185 ? 8.108 -4.898 1.407 1.00 91.56 185 PHE A CA 1
ATOM 1495 C C . PHE A 1 185 ? 9.306 -4.159 2.001 1.00 91.56 185 PHE A C 1
ATOM 1497 O O . PHE A 1 185 ? 10.343 -4.773 2.230 1.00 91.56 185 PHE A O 1
ATOM 1504 N N . THR A 1 186 ? 9.160 -2.860 2.257 1.00 91.69 186 THR A N 1
ATOM 1505 C CA . THR A 1 186 ? 10.239 -2.020 2.771 1.00 91.69 186 THR A CA 1
ATOM 1506 C C . THR A 1 186 ? 10.697 -2.482 4.148 1.00 91.69 186 THR A C 1
ATOM 1508 O O . THR A 1 186 ? 11.898 -2.623 4.339 1.00 91.69 186 THR A O 1
ATOM 1511 N N . VAL A 1 187 ? 9.778 -2.833 5.058 1.00 90.56 187 VAL A N 1
ATOM 1512 C CA . VAL A 1 187 ? 10.138 -3.430 6.361 1.00 90.56 187 VAL A CA 1
ATOM 1513 C C . VAL A 1 187 ? 11.013 -4.670 6.173 1.00 90.56 187 VAL A C 1
ATOM 1515 O O . VAL A 1 187 ? 12.093 -4.759 6.753 1.00 90.56 187 VAL A O 1
ATOM 1518 N N . ASN A 1 188 ? 10.596 -5.592 5.302 1.00 87.75 188 ASN A N 1
ATOM 1519 C CA . ASN A 1 188 ? 11.354 -6.816 5.038 1.00 87.75 188 ASN A CA 1
ATOM 1520 C C . ASN A 1 188 ? 12.708 -6.534 4.368 1.00 87.75 188 ASN A C 1
ATOM 1522 O O . ASN A 1 188 ? 13.695 -7.194 4.665 1.00 87.75 188 ASN A O 1
ATOM 1526 N N . ASN A 1 189 ? 12.782 -5.550 3.471 1.00 86.56 189 ASN A N 1
ATOM 1527 C CA . ASN A 1 189 ? 14.021 -5.179 2.784 1.00 86.56 189 ASN A CA 1
ATOM 1528 C C . ASN A 1 189 ? 15.014 -4.439 3.703 1.00 86.56 189 ASN A C 1
ATOM 1530 O O . ASN A 1 189 ? 16.215 -4.418 3.434 1.00 86.56 189 ASN A O 1
ATOM 1534 N N . CYS A 1 190 ? 14.526 -3.828 4.783 1.00 85.00 190 CYS A N 1
ATOM 1535 C CA . CYS A 1 190 ? 15.349 -3.178 5.800 1.00 85.00 190 CYS A CA 1
ATOM 1536 C C . CYS A 1 190 ? 15.893 -4.155 6.857 1.00 85.00 190 CYS A C 1
ATOM 1538 O O . CYS A 1 190 ? 16.719 -3.736 7.667 1.00 85.00 190 CYS A O 1
ATOM 1540 N N . GLN A 1 191 ? 15.496 -5.435 6.831 1.00 76.56 191 GLN A N 1
ATOM 1541 C CA . GLN A 1 191 ? 16.076 -6.467 7.693 1.00 76.56 191 GLN A CA 1
ATOM 1542 C C . GLN A 1 191 ? 17.589 -6.566 7.471 1.00 76.56 191 GLN A C 1
ATOM 1544 O O . GLN A 1 191 ? 18.066 -6.640 6.332 1.00 76.56 191 GLN A O 1
ATOM 1549 N N . SER A 1 192 ? 18.357 -6.526 8.564 1.00 60.34 192 SER A N 1
ATOM 1550 C CA . SER A 1 192 ? 19.795 -6.778 8.493 1.00 60.34 192 SER A CA 1
ATOM 1551 C C . SER A 1 192 ? 20.033 -8.231 8.080 1.00 60.34 192 SER A C 1
ATOM 1553 O O . SER A 1 192 ? 19.349 -9.133 8.555 1.00 60.34 192 SER A O 1
ATOM 1555 N N . LYS A 1 193 ? 21.003 -8.466 7.190 1.00 57.44 193 LYS A N 1
ATOM 1556 C CA . LYS A 1 193 ? 21.451 -9.825 6.839 1.00 57.44 193 LYS A CA 1
ATOM 1557 C C . LYS A 1 193 ? 22.424 -10.401 7.879 1.00 57.44 193 LYS A C 1
ATOM 1559 O O . LYS A 1 193 ? 22.835 -11.551 7.739 1.00 57.44 193 LYS A O 1
ATOM 1564 N N . ASP A 1 194 ? 22.807 -9.616 8.887 1.00 47.16 194 ASP A N 1
ATOM 1565 C CA . ASP A 1 194 ? 23.786 -10.025 9.888 1.00 47.16 194 ASP A CA 1
ATOM 1566 C C . ASP A 1 194 ? 23.152 -10.942 10.937 1.00 47.16 194 ASP A C 1
ATOM 1568 O O . ASP A 1 194 ? 22.479 -10.509 11.868 1.00 47.16 194 ASP A O 1
ATOM 1572 N N . VAL A 1 195 ? 23.436 -12.236 10.782 1.00 46.88 195 VAL A N 1
ATOM 1573 C CA . VAL A 1 195 ? 23.011 -13.367 11.631 1.00 46.88 195 VAL A CA 1
ATOM 1574 C C . VAL A 1 195 ? 23.492 -13.240 13.091 1.00 46.88 195 VAL A C 1
ATOM 1576 O O . VAL A 1 195 ? 23.089 -14.011 13.952 1.00 46.88 195 VAL A O 1
ATOM 1579 N N . LEU A 1 196 ? 24.355 -12.266 13.396 1.00 45.28 196 LEU A N 1
ATOM 1580 C CA . LEU A 1 196 ? 24.992 -12.105 14.707 1.00 45.28 196 LEU A CA 1
ATOM 1581 C C . LEU A 1 196 ? 24.209 -11.222 15.693 1.00 45.28 196 LEU A C 1
ATOM 1583 O O . LEU A 1 196 ? 24.588 -11.175 16.860 1.00 45.28 196 LEU A O 1
ATOM 1587 N N . SER A 1 197 ? 23.140 -10.545 15.257 1.00 48.22 197 SER A N 1
ATOM 1588 C CA . SER A 1 197 ? 22.303 -9.694 16.120 1.00 48.22 197 SER A CA 1
ATOM 1589 C C . SER A 1 197 ? 20.870 -10.224 16.195 1.00 48.22 197 SER A C 1
ATOM 1591 O O . SER A 1 197 ? 19.921 -9.536 15.821 1.00 48.22 197 SER A O 1
ATOM 1593 N N . GLU A 1 198 ? 20.704 -11.471 16.642 1.00 46.66 198 GLU A N 1
ATOM 1594 C CA . GLU A 1 198 ? 19.386 -12.002 17.006 1.00 46.66 198 GLU A CA 1
ATOM 1595 C C . GLU A 1 198 ? 18.774 -11.113 18.105 1.00 46.66 198 GLU A C 1
ATOM 1597 O O . GLU A 1 198 ? 19.206 -11.147 19.255 1.00 46.66 198 GLU A O 1
ATOM 1602 N N . GLY A 1 199 ? 17.793 -10.282 17.731 1.00 53.69 199 GLY A N 1
ATOM 1603 C CA . GLY A 1 199 ? 16.919 -9.575 18.674 1.00 53.69 199 GLY A CA 1
ATOM 1604 C C . GLY A 1 199 ? 16.877 -8.045 18.594 1.00 53.69 199 GLY A C 1
ATOM 1605 O O . GLY A 1 199 ? 16.035 -7.459 19.266 1.00 53.69 199 GLY A O 1
ATOM 1606 N N . THR A 1 200 ? 17.711 -7.374 17.788 1.00 61.03 200 THR A N 1
ATOM 1607 C CA . THR A 1 200 ? 17.659 -5.898 17.662 1.00 61.03 200 THR A CA 1
ATOM 1608 C C . THR A 1 200 ? 17.344 -5.480 16.229 1.00 61.03 200 THR A C 1
ATOM 1610 O O . THR A 1 200 ? 18.091 -5.790 15.299 1.00 61.03 200 THR A O 1
ATOM 1613 N N . LEU A 1 201 ? 16.232 -4.766 16.043 1.00 70.12 201 LEU A N 1
ATOM 1614 C CA . LEU A 1 201 ? 15.863 -4.183 14.756 1.00 70.12 201 LEU A CA 1
ATOM 1615 C C . LEU A 1 201 ? 16.873 -3.092 14.374 1.00 70.12 201 LEU A C 1
ATOM 1617 O O . LEU A 1 201 ? 17.337 -2.324 15.213 1.00 70.12 201 LEU A O 1
ATOM 1621 N N . SER A 1 202 ? 17.232 -3.002 13.089 1.00 84.12 202 SER A N 1
ATOM 1622 C CA . SER A 1 202 ? 18.042 -1.864 12.637 1.00 84.12 202 SER A CA 1
ATOM 1623 C C . SER A 1 202 ? 17.225 -0.573 12.734 1.00 84.12 202 SER A C 1
ATOM 1625 O O . SER A 1 202 ? 16.022 -0.596 12.484 1.00 84.12 202 SER A O 1
ATOM 1627 N N . VAL A 1 203 ? 17.867 0.572 12.994 1.00 84.50 203 VAL A N 1
ATOM 1628 C CA . VAL A 1 203 ? 17.174 1.877 13.060 1.00 84.50 203 VAL A CA 1
ATOM 1629 C C . VAL A 1 203 ? 16.318 2.123 11.812 1.00 84.50 203 VAL A C 1
ATOM 1631 O O . VAL A 1 203 ? 15.173 2.551 11.904 1.00 84.50 203 VAL A O 1
ATOM 1634 N N . VAL A 1 204 ? 16.832 1.792 10.624 1.00 87.00 204 VAL A N 1
ATOM 1635 C CA . VAL A 1 204 ? 16.093 1.964 9.362 1.00 87.00 204 VAL A CA 1
ATOM 1636 C C . VAL A 1 204 ? 14.887 1.021 9.284 1.00 87.00 204 VAL A C 1
ATOM 1638 O O . VAL A 1 204 ? 13.834 1.407 8.776 1.00 87.00 204 VAL A O 1
ATOM 1641 N N . GLN A 1 205 ? 15.014 -0.204 9.798 1.00 88.56 205 GLN A N 1
ATOM 1642 C CA . GLN A 1 205 ? 13.905 -1.150 9.881 1.00 88.56 205 GLN A CA 1
ATOM 1643 C C . GLN A 1 205 ? 12.844 -0.686 10.881 1.00 88.56 205 GLN A C 1
ATOM 1645 O O . GLN A 1 205 ? 11.667 -0.712 10.536 1.00 88.56 205 GLN A O 1
ATOM 1650 N N . GLU A 1 206 ? 13.235 -0.195 12.059 1.00 86.50 206 GLU A N 1
ATOM 1651 C CA . GLU A 1 206 ? 12.307 0.390 13.035 1.00 86.50 206 GLU A CA 1
ATOM 1652 C C . GLU A 1 206 ? 11.520 1.555 12.429 1.00 86.50 206 GLU A C 1
ATOM 1654 O O . GLU A 1 206 ? 10.298 1.626 12.557 1.00 86.50 206 GLU A O 1
ATOM 1659 N N . GLN A 1 207 ? 12.199 2.439 11.696 1.00 88.75 207 GLN A N 1
ATOM 1660 C CA . GLN A 1 207 ? 11.572 3.575 11.025 1.00 88.75 207 GLN A CA 1
ATOM 1661 C C . GLN A 1 207 ? 10.622 3.144 9.898 1.00 88.75 207 GLN A C 1
ATOM 1663 O O . GLN A 1 207 ? 9.539 3.719 9.749 1.00 88.75 207 GLN A O 1
ATOM 1668 N N . ALA A 1 208 ? 10.981 2.109 9.131 1.00 91.88 208 ALA A N 1
ATOM 1669 C CA . ALA A 1 208 ? 10.095 1.514 8.132 1.00 91.88 208 ALA A CA 1
ATOM 1670 C C . ALA A 1 208 ? 8.842 0.902 8.778 1.00 91.88 208 ALA A C 1
ATOM 1672 O O . ALA A 1 208 ? 7.726 1.150 8.307 1.00 91.88 208 ALA A O 1
ATOM 1673 N N . THR A 1 209 ? 9.010 0.145 9.870 1.00 90.19 209 THR A N 1
ATOM 1674 C CA . THR A 1 209 ? 7.896 -0.452 10.619 1.00 90.19 209 THR A CA 1
ATOM 1675 C C . THR A 1 209 ? 7.001 0.644 11.194 1.00 90.19 209 THR A C 1
ATOM 1677 O O . THR A 1 209 ? 5.787 0.604 10.998 1.00 90.19 209 THR A O 1
ATOM 1680 N N . SER A 1 210 ? 7.586 1.669 11.818 1.00 89.06 210 SER A N 1
ATOM 1681 C CA . SER A 1 210 ? 6.865 2.800 12.410 1.00 89.06 210 SER A CA 1
ATOM 1682 C C . SER A 1 210 ? 6.012 3.553 11.382 1.00 89.06 210 SER A C 1
ATOM 1684 O O . SER A 1 210 ? 4.842 3.848 11.640 1.00 89.06 210 SER A O 1
ATOM 1686 N N . LEU A 1 211 ? 6.535 3.791 10.171 1.00 92.12 211 LEU A N 1
ATOM 1687 C CA . LEU A 1 211 ? 5.773 4.446 9.100 1.00 92.12 211 LEU A CA 1
ATOM 1688 C C . LEU A 1 211 ? 4.590 3.577 8.654 1.00 92.12 211 LEU A C 1
ATOM 1690 O O . LEU A 1 211 ? 3.472 4.075 8.499 1.00 92.12 211 LEU A O 1
ATOM 1694 N N . GLY A 1 212 ? 4.828 2.274 8.478 1.00 92.69 212 GLY A N 1
ATOM 1695 C CA . GLY A 1 212 ? 3.793 1.310 8.113 1.00 92.69 212 GLY A CA 1
ATOM 1696 C C . GLY A 1 212 ? 2.667 1.228 9.147 1.00 92.69 212 GLY A C 1
ATOM 1697 O O . GLY A 1 212 ? 1.495 1.340 8.783 1.00 92.69 212 GLY A O 1
ATOM 1698 N N . LEU A 1 213 ? 3.018 1.095 10.428 1.00 89.31 213 LEU A N 1
ATOM 1699 C CA . LEU A 1 213 ? 2.068 1.035 11.543 1.00 89.31 213 LEU A CA 1
ATOM 1700 C C . LEU A 1 213 ? 1.312 2.351 11.737 1.00 89.31 213 LEU A C 1
ATOM 1702 O O . LEU A 1 213 ? 0.103 2.329 11.950 1.00 89.31 213 LEU A O 1
ATOM 1706 N N . SER A 1 214 ? 1.975 3.499 11.588 1.00 90.25 214 SER A N 1
ATOM 1707 C CA . SER A 1 214 ? 1.323 4.809 11.696 1.00 90.25 214 SER A CA 1
ATOM 1708 C C . SER A 1 214 ? 0.294 5.030 10.582 1.00 90.25 214 SER A C 1
ATOM 1710 O O . SER A 1 214 ? -0.822 5.480 10.845 1.00 90.25 214 SER A O 1
ATOM 1712 N N . MET A 1 215 ? 0.614 4.658 9.336 1.00 93.19 215 MET A N 1
ATOM 1713 C CA . MET A 1 215 ? -0.362 4.694 8.239 1.00 93.19 215 MET A CA 1
ATOM 1714 C C . MET A 1 215 ? -1.519 3.714 8.470 1.00 93.19 215 MET A C 1
ATOM 1716 O O . MET A 1 215 ? -2.674 4.043 8.199 1.00 93.19 215 MET A O 1
ATOM 1720 N N . PHE A 1 216 ? -1.240 2.519 8.992 1.00 90.94 216 PHE A N 1
ATOM 1721 C CA . PHE A 1 216 ? -2.283 1.562 9.354 1.00 90.94 216 PHE A CA 1
ATOM 1722 C C . PHE A 1 216 ? -3.201 2.090 10.465 1.00 90.94 216 PHE A C 1
ATOM 1724 O O . PHE A 1 216 ? -4.420 1.985 10.344 1.00 90.94 216 PHE A O 1
ATOM 1731 N N . SER A 1 217 ? -2.639 2.738 11.486 1.00 87.38 217 SER A N 1
ATOM 1732 C CA . SER A 1 217 ? -3.390 3.402 12.556 1.00 87.38 217 SER A CA 1
ATOM 1733 C C . SER A 1 217 ? -4.381 4.426 12.008 1.00 87.38 217 SER A C 1
ATOM 1735 O O . SER A 1 217 ? -5.567 4.388 12.326 1.00 87.38 217 SER A O 1
ATOM 1737 N N . LEU A 1 218 ? -3.934 5.284 11.087 1.00 91.06 218 LEU A N 1
ATOM 1738 C CA . LEU A 1 218 ? -4.801 6.269 10.436 1.00 91.06 218 LEU A CA 1
ATOM 1739 C C . LEU A 1 218 ? -5.941 5.613 9.636 1.00 91.06 218 LEU A C 1
ATOM 1741 O O . LEU A 1 218 ? -7.072 6.104 9.661 1.00 91.06 218 LEU A O 1
ATOM 1745 N N . LEU A 1 219 ? -5.679 4.485 8.965 1.00 90.38 219 LEU A N 1
ATOM 1746 C CA . LEU A 1 219 ? -6.716 3.716 8.265 1.00 90.38 219 LEU A CA 1
ATOM 1747 C C . LEU A 1 219 ? -7.758 3.144 9.223 1.00 90.38 219 LEU A C 1
ATOM 1749 O O . LEU A 1 219 ? -8.959 3.237 8.956 1.00 90.38 219 LEU A O 1
ATOM 1753 N N . VAL A 1 220 ? -7.299 2.560 10.326 1.00 87.38 220 VAL A N 1
ATOM 1754 C CA . VAL A 1 220 ? -8.152 2.003 11.376 1.00 87.38 220 VAL A CA 1
ATOM 1755 C C . VAL A 1 220 ? -9.006 3.109 11.998 1.00 87.38 220 VAL A C 1
ATOM 1757 O O . VAL A 1 220 ? -10.229 2.985 12.014 1.00 87.38 220 VAL A O 1
ATOM 1760 N N . ASN A 1 221 ? -8.401 4.236 12.376 1.00 87.69 221 ASN A N 1
ATOM 1761 C CA . ASN A 1 221 ? -9.102 5.396 12.929 1.00 87.69 221 ASN A CA 1
ATOM 1762 C C . ASN A 1 221 ? -10.162 5.944 11.966 1.00 87.69 221 ASN A C 1
ATOM 1764 O O . ASN A 1 221 ? -11.283 6.246 12.377 1.00 87.69 221 ASN A O 1
ATOM 1768 N N . ARG A 1 222 ? -9.874 6.002 10.658 1.00 90.38 222 ARG A N 1
ATOM 1769 C CA . ARG A 1 222 ? -10.891 6.375 9.666 1.00 90.38 222 ARG A CA 1
ATOM 1770 C C . ARG A 1 222 ? -12.052 5.378 9.632 1.00 90.38 222 ARG A C 1
ATOM 1772 O O . ARG A 1 222 ? -13.203 5.806 9.551 1.00 90.38 222 ARG A O 1
ATOM 1779 N N . CYS A 1 223 ? -11.776 4.076 9.691 1.00 87.88 223 CYS A N 1
ATOM 1780 C CA . CYS A 1 223 ? -12.826 3.055 9.714 1.00 87.88 223 CYS A CA 1
ATOM 1781 C C . CYS A 1 223 ? -13.723 3.192 10.952 1.00 87.88 223 CYS A C 1
ATOM 1783 O O . CYS A 1 223 ? -14.943 3.117 10.824 1.00 87.88 223 CYS A O 1
ATOM 1785 N N . ILE A 1 224 ? -13.129 3.454 12.118 1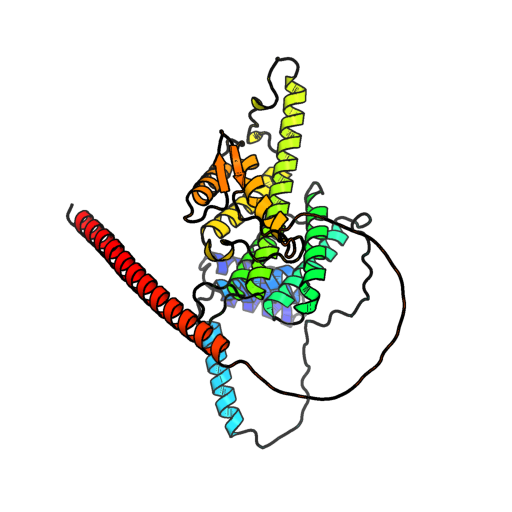.00 84.19 224 ILE A N 1
ATOM 1786 C CA . ILE A 1 224 ? -13.850 3.689 13.376 1.00 84.19 224 ILE A CA 1
ATOM 1787 C C . ILE A 1 224 ? -14.735 4.924 13.266 1.00 84.19 224 ILE A C 1
ATOM 1789 O O . ILE A 1 224 ? -15.921 4.849 13.560 1.00 84.19 224 ILE A O 1
ATOM 1793 N N . ASN A 1 225 ? -14.201 6.041 12.769 1.00 87.62 225 ASN A N 1
ATOM 1794 C CA . ASN A 1 225 ? -14.973 7.274 12.615 1.00 87.62 225 ASN A CA 1
ATOM 1795 C C . ASN A 1 225 ? -16.178 7.082 11.679 1.00 87.62 225 ASN A C 1
ATOM 1797 O O . ASN A 1 225 ? -17.258 7.610 11.936 1.00 87.62 225 ASN A O 1
ATOM 1801 N N . LEU A 1 226 ? -16.018 6.316 10.593 1.00 87.44 226 LEU A N 1
ATOM 1802 C CA . LEU A 1 226 ? -17.129 5.967 9.701 1.00 87.44 226 LEU A CA 1
ATOM 1803 C C . LEU A 1 226 ? -18.157 5.064 10.393 1.00 87.44 226 LEU A C 1
ATOM 1805 O O . LEU A 1 226 ? -19.355 5.244 10.192 1.00 87.44 226 LEU A O 1
ATOM 1809 N N . LEU A 1 227 ? -17.701 4.112 11.208 1.00 83.12 227 LEU A N 1
ATOM 1810 C CA . LEU A 1 227 ? -18.570 3.229 11.979 1.00 83.12 227 LEU A CA 1
ATOM 1811 C C . LEU A 1 227 ? -19.373 3.993 13.039 1.00 83.12 227 LEU A C 1
ATOM 1813 O O . LEU A 1 227 ? -20.585 3.817 13.130 1.00 83.12 227 LEU A O 1
ATOM 1817 N N . GLN A 1 228 ? -18.715 4.861 13.805 1.00 83.00 228 GLN A N 1
ATOM 1818 C CA . GLN A 1 228 ? -19.347 5.677 14.839 1.00 83.00 228 GLN A CA 1
ATOM 1819 C C . GLN A 1 228 ? -20.411 6.594 14.235 1.00 83.00 228 GLN A C 1
ATOM 1821 O O . GLN A 1 228 ? -21.546 6.577 14.696 1.00 83.00 228 GLN A O 1
ATOM 1826 N N . LYS A 1 229 ? -20.103 7.293 13.130 1.00 85.50 229 LYS A N 1
ATOM 1827 C CA . LYS A 1 229 ? -21.092 8.115 12.407 1.00 85.50 229 LYS A CA 1
ATOM 1828 C C . LYS A 1 229 ? -22.345 7.321 12.034 1.00 85.50 229 LYS A C 1
ATOM 1830 O O . LYS A 1 229 ? -23.457 7.794 12.235 1.00 85.50 229 LYS A O 1
ATOM 1835 N N . GLN A 1 230 ? -22.175 6.091 11.555 1.00 82.88 230 GLN A N 1
ATOM 1836 C CA . GLN A 1 230 ? -23.297 5.215 11.212 1.00 82.88 230 GLN A CA 1
ATOM 1837 C C . GLN A 1 230 ? -24.089 4.746 12.428 1.00 82.88 230 GLN A C 1
ATOM 1839 O O . GLN A 1 230 ? -25.316 4.693 12.372 1.00 82.88 230 GLN A O 1
ATOM 1844 N N . LYS A 1 231 ? -23.405 4.421 13.529 1.00 79.06 231 LYS A N 1
ATOM 1845 C CA . LYS A 1 231 ? -24.047 4.061 14.795 1.00 79.06 231 LYS A CA 1
ATOM 1846 C C . LYS A 1 231 ? -24.903 5.224 15.308 1.00 79.06 231 LYS A C 1
ATOM 1848 O O . LYS A 1 231 ? -26.070 5.014 15.628 1.00 79.06 231 LYS A O 1
ATOM 1853 N N . THR A 1 232 ? -24.377 6.450 15.278 1.00 82.06 232 THR A N 1
ATOM 1854 C CA . THR A 1 232 ? -25.097 7.671 15.673 1.00 82.06 232 THR A CA 1
ATOM 1855 C C . THR A 1 232 ? -26.296 7.968 14.762 1.00 82.06 232 THR A C 1
ATOM 1857 O O . THR A 1 232 ? -27.374 8.311 15.254 1.00 82.06 232 THR A O 1
ATOM 1860 N N . GLU A 1 233 ? -26.158 7.797 13.442 1.00 82.31 233 GLU A N 1
ATOM 1861 C CA . GLU A 1 233 ? -27.265 7.946 12.480 1.00 82.31 233 GLU A CA 1
ATOM 1862 C C . GLU A 1 233 ? -28.384 6.917 12.733 1.00 82.31 233 GLU A C 1
ATOM 1864 O O . GLU A 1 233 ? -29.565 7.275 12.776 1.00 82.31 233 GLU A O 1
ATOM 1869 N N . GLN A 1 234 ? -28.030 5.647 12.966 1.00 75.38 234 GLN A N 1
ATOM 1870 C CA . GLN A 1 234 ? -28.997 4.585 13.270 1.00 75.38 234 GLN A CA 1
ATOM 1871 C C . GLN A 1 234 ? -29.678 4.801 14.622 1.00 75.38 234 GLN A C 1
ATOM 1873 O O . GLN A 1 234 ? -30.904 4.704 14.708 1.00 75.38 234 GLN A O 1
ATOM 1878 N N . TYR A 1 235 ? -28.918 5.172 15.651 1.00 75.25 235 TYR A N 1
ATOM 1879 C CA . TYR A 1 235 ? -29.456 5.508 16.965 1.00 75.25 235 TYR A CA 1
ATOM 1880 C C . TYR A 1 235 ? -30.468 6.657 16.884 1.00 75.25 235 TYR A C 1
ATOM 1882 O O . TYR A 1 235 ? -31.583 6.533 17.386 1.00 75.25 235 TYR A O 1
ATOM 1890 N N . SER A 1 236 ? -30.141 7.732 16.161 1.00 77.50 236 SER A N 1
ATOM 1891 C CA . SER A 1 236 ? -31.036 8.885 15.982 1.00 77.50 236 SER A CA 1
ATOM 1892 C C . SER A 1 236 ? -32.368 8.498 15.325 1.00 77.50 236 SER A C 1
ATOM 1894 O O . SER A 1 236 ? -33.411 9.064 15.648 1.00 77.50 236 SER A O 1
ATOM 1896 N N . SER A 1 237 ? -32.365 7.487 14.447 1.00 71.19 237 SER A N 1
ATOM 1897 C CA . SER A 1 237 ? -33.589 6.942 13.843 1.00 71.19 237 SER A CA 1
ATOM 1898 C C . SER A 1 237 ? -34.411 6.050 14.792 1.00 71.19 237 SER A C 1
ATOM 1900 O O . SER A 1 237 ? -35.629 5.950 14.639 1.00 71.19 237 SER A O 1
ATOM 1902 N N . MET A 1 238 ? -33.768 5.439 15.797 1.00 67.69 238 MET A N 1
ATOM 1903 C CA . MET A 1 238 ? -34.358 4.496 16.762 1.00 67.69 238 MET A CA 1
ATOM 1904 C C . MET A 1 238 ? -34.627 5.107 18.148 1.00 67.69 238 MET A C 1
ATOM 1906 O O . MET A 1 238 ? -35.259 4.466 18.986 1.00 67.69 238 MET A O 1
ATOM 1910 N N . ALA A 1 239 ? -34.230 6.363 18.380 1.00 59.38 239 ALA A N 1
ATOM 1911 C CA . ALA A 1 239 ? -34.329 7.074 19.660 1.00 59.38 239 ALA A CA 1
ATOM 1912 C C . ALA A 1 239 ? -35.756 7.152 20.251 1.00 59.38 239 ALA A C 1
ATOM 1914 O O . ALA A 1 239 ? -35.929 7.458 21.427 1.00 59.38 239 ALA A O 1
ATOM 1915 N N . LYS A 1 240 ? -36.796 6.824 19.472 1.00 57.19 240 LYS A N 1
ATOM 1916 C CA . LYS A 1 240 ? -38.185 6.711 19.952 1.00 57.19 240 LYS A CA 1
ATOM 1917 C C . LYS A 1 240 ? -38.498 5.401 20.702 1.00 57.19 240 LYS A C 1
ATOM 1919 O O . LYS A 1 240 ? -39.617 5.261 21.181 1.00 57.19 240 LYS A O 1
ATOM 1924 N N . GLN A 1 241 ? -37.565 4.446 20.796 1.00 59.84 241 GLN A N 1
ATOM 1925 C CA . GLN A 1 241 ? -37.808 3.095 21.340 1.00 59.84 241 GLN A CA 1
ATOM 1926 C C . GLN A 1 241 ? -37.109 2.782 22.678 1.00 59.84 241 GLN A C 1
ATOM 1928 O O . GLN A 1 241 ? -37.142 1.634 23.110 1.00 59.84 241 GLN A O 1
ATOM 1933 N N . GLY A 1 242 ? -36.501 3.763 23.358 1.00 57.28 242 GLY A N 1
ATOM 1934 C CA . GLY A 1 242 ? -35.879 3.542 24.677 1.00 57.28 242 GLY A CA 1
ATOM 1935 C C . GLY A 1 242 ? -34.633 2.642 24.661 1.00 57.28 242 GLY A C 1
ATOM 1936 O O . GLY A 1 242 ? -34.253 2.105 25.696 1.00 57.28 242 GLY A O 1
ATOM 1937 N N . VAL A 1 243 ? -34.015 2.464 23.490 1.00 59.09 243 VAL A N 1
ATOM 1938 C CA . VAL A 1 243 ? -32.785 1.682 23.286 1.00 59.09 243 VAL A CA 1
ATOM 1939 C C . VAL A 1 243 ? -31.578 2.538 23.678 1.00 59.09 243 VAL A C 1
ATOM 1941 O O . VAL A 1 243 ? -31.546 3.715 23.327 1.00 59.09 243 VAL A O 1
ATOM 1944 N N . THR A 1 244 ? -30.598 1.976 24.392 1.00 61.97 244 THR A N 1
ATOM 1945 C CA . THR A 1 244 ? -29.349 2.684 24.725 1.00 61.97 244 THR A CA 1
ATOM 1946 C C . THR A 1 244 ? -28.370 2.647 23.546 1.00 61.97 244 THR A C 1
ATOM 1948 O O . THR A 1 244 ? -28.437 1.751 22.706 1.00 61.97 244 THR A O 1
ATOM 1951 N N . GLU A 1 245 ? -27.457 3.620 23.442 1.00 57.78 245 GLU A N 1
ATOM 1952 C CA . GLU A 1 245 ? -26.499 3.691 22.325 1.00 57.78 245 GLU A CA 1
ATOM 1953 C C . GLU A 1 245 ? -25.640 2.417 22.210 1.00 57.78 245 GLU A C 1
ATOM 1955 O O . GLU A 1 245 ? -25.312 1.993 21.104 1.00 57.78 245 GLU A O 1
ATOM 1960 N N . ASP A 1 246 ? -25.339 1.742 23.321 1.00 58.69 246 ASP A N 1
ATOM 1961 C CA . ASP A 1 246 ? -24.534 0.515 23.341 1.00 58.69 246 ASP A CA 1
ATOM 1962 C C . ASP A 1 246 ? -25.262 -0.731 22.810 1.00 58.69 246 ASP A C 1
ATOM 1964 O O . ASP A 1 246 ? -24.607 -1.637 22.297 1.00 58.69 246 ASP A O 1
ATOM 1968 N N . ASP A 1 247 ? -26.597 -0.741 22.799 1.00 58.09 247 ASP A N 1
ATOM 1969 C CA . ASP A 1 247 ? -27.400 -1.862 22.285 1.00 58.09 247 ASP A CA 1
ATOM 1970 C C . ASP A 1 247 ? -27.588 -1.823 20.753 1.00 58.09 247 ASP A C 1
ATOM 1972 O O . ASP A 1 247 ? -28.111 -2.766 20.142 1.00 58.09 247 ASP A O 1
ATOM 1976 N N . VAL A 1 248 ? -27.171 -0.733 20.093 1.00 64.81 248 VAL A N 1
ATOM 1977 C CA . VAL A 1 248 ? -27.323 -0.559 18.641 1.00 64.81 248 VAL A CA 1
ATOM 1978 C C . VAL A 1 248 ? -26.296 -1.406 17.895 1.00 64.81 248 VAL A C 1
ATOM 1980 O O . VAL A 1 248 ? -25.162 -1.000 17.630 1.00 64.81 248 VAL A O 1
ATOM 1983 N N . LYS A 1 249 ? -26.728 -2.601 17.494 1.00 66.19 249 LYS A N 1
ATOM 1984 C CA . LYS A 1 249 ? -25.929 -3.513 16.678 1.00 66.19 249 LYS A CA 1
ATOM 1985 C C . LYS A 1 249 ? -25.953 -3.106 15.204 1.00 66.19 249 LYS A C 1
ATOM 1987 O O . LYS A 1 249 ? -26.944 -3.316 14.499 1.00 66.19 249 LYS A O 1
ATOM 1992 N N . VAL A 1 250 ? -24.838 -2.563 14.714 1.00 68.44 250 VAL A N 1
ATOM 1993 C CA . VAL A 1 250 ? -24.705 -2.123 13.316 1.00 68.44 250 VAL A CA 1
ATOM 1994 C C . VAL A 1 250 ? -24.683 -3.331 12.376 1.00 68.44 250 VAL A C 1
ATOM 1996 O O . VAL A 1 250 ? -23.801 -4.191 12.443 1.00 68.44 250 VAL A O 1
ATOM 1999 N N . LYS A 1 251 ? -25.640 -3.393 11.442 1.00 68.94 251 LYS A N 1
ATOM 2000 C CA . LYS A 1 251 ? -25.676 -4.446 10.416 1.00 68.94 251 LYS A CA 1
ATOM 2001 C C . LYS A 1 251 ? -24.623 -4.197 9.331 1.00 68.94 251 LYS A C 1
ATOM 2003 O O . LYS A 1 251 ? -24.439 -3.088 8.834 1.00 68.94 251 LYS A O 1
ATOM 2008 N N . VAL A 1 252 ? -24.002 -5.273 8.855 1.00 70.44 252 VAL A N 1
ATOM 2009 C CA . VAL A 1 252 ? -22.992 -5.243 7.775 1.00 70.44 252 VAL A CA 1
ATOM 2010 C C . VAL A 1 252 ? -23.551 -4.683 6.466 1.00 70.44 252 VAL A C 1
ATOM 2012 O O . VAL A 1 252 ? -22.867 -3.981 5.719 1.00 70.44 252 VAL A O 1
ATOM 2015 N N . SER A 1 253 ? -24.815 -4.996 6.172 1.00 73.19 253 SER A N 1
ATOM 2016 C CA . SER A 1 253 ? -25.501 -4.536 4.965 1.00 73.19 253 SER A CA 1
ATOM 2017 C C . SER A 1 253 ? -25.606 -3.011 4.914 1.00 73.19 253 SER A C 1
ATOM 2019 O O . SER A 1 253 ? -25.431 -2.439 3.836 1.00 73.19 253 SER A O 1
ATOM 2021 N N . SER A 1 254 ? -25.792 -2.361 6.068 1.00 78.75 254 SER A N 1
ATOM 2022 C CA . SER A 1 254 ? -25.924 -0.906 6.200 1.00 78.75 254 SER A CA 1
ATOM 2023 C C . SER A 1 254 ? -24.602 -0.138 6.193 1.00 78.75 254 SER A C 1
ATOM 2025 O O . SER A 1 254 ? -24.634 1.081 6.258 1.00 78.75 254 SER A O 1
ATOM 2027 N N . LEU A 1 255 ? -23.440 -0.799 6.093 1.00 82.19 255 LEU A N 1
ATOM 2028 C CA . LEU A 1 255 ? -22.168 -0.070 6.133 1.00 82.19 255 LEU A CA 1
ATOM 2029 C C . LEU A 1 255 ? -21.992 0.859 4.909 1.00 82.19 255 LEU A C 1
ATOM 2031 O O . LEU A 1 255 ? -22.329 0.446 3.787 1.00 82.19 255 LEU A O 1
ATOM 2035 N N . PRO A 1 256 ? -21.393 2.053 5.092 1.00 85.31 256 PRO A N 1
ATOM 2036 C CA . PRO A 1 256 ? -21.035 2.975 4.024 1.00 85.31 256 PRO A CA 1
ATOM 2037 C C . PRO A 1 256 ? -20.156 2.310 2.973 1.00 85.31 256 PRO A C 1
ATOM 2039 O O . PRO A 1 256 ? -19.357 1.421 3.289 1.00 85.31 256 PRO A O 1
ATOM 2042 N N . SER A 1 257 ? -20.263 2.775 1.728 1.00 86.69 257 SER A N 1
ATOM 2043 C CA . SER A 1 257 ? -19.381 2.352 0.631 1.00 86.69 257 SER A CA 1
ATOM 2044 C C . SER A 1 257 ? -17.909 2.499 1.006 1.00 86.69 257 SER A C 1
ATOM 2046 O O . SER A 1 257 ? -17.138 1.561 0.824 1.00 86.69 257 SER A O 1
ATOM 2048 N N . ASP A 1 258 ? -17.553 3.628 1.615 1.00 87.44 258 ASP A N 1
ATOM 2049 C CA . ASP A 1 258 ? -16.180 3.957 1.994 1.00 87.44 258 ASP A CA 1
ATOM 2050 C C . ASP A 1 258 ? -15.634 2.968 3.025 1.00 87.44 258 ASP A C 1
ATOM 2052 O O . ASP A 1 258 ? -14.520 2.463 2.894 1.00 87.44 258 ASP A O 1
ATOM 2056 N N . LEU A 1 259 ? -16.446 2.613 4.023 1.00 86.12 259 LEU A N 1
ATOM 2057 C CA . LEU A 1 259 ? -16.055 1.633 5.032 1.00 86.12 259 LEU A CA 1
ATOM 2058 C C . LEU A 1 259 ? -15.898 0.238 4.409 1.00 86.12 259 LEU A C 1
ATOM 2060 O O . LEU A 1 259 ? -14.910 -0.453 4.661 1.00 86.12 259 LEU A O 1
ATOM 2064 N N . LYS A 1 260 ? -16.826 -0.162 3.530 1.00 83.44 260 LYS A N 1
ATOM 2065 C CA . LYS A 1 260 ? -16.739 -1.425 2.775 1.00 83.44 260 LYS A CA 1
ATOM 2066 C C . LYS A 1 260 ? -15.482 -1.491 1.896 1.00 83.44 260 LYS A C 1
ATOM 2068 O O . LYS A 1 260 ? -14.942 -2.582 1.703 1.00 83.44 260 LYS A O 1
ATOM 2073 N N . GLU A 1 261 ? -15.014 -0.355 1.382 1.00 84.88 261 GLU A N 1
ATOM 2074 C CA . GLU A 1 261 ? -13.805 -0.246 0.561 1.00 84.88 261 GLU A CA 1
ATOM 2075 C C . GLU A 1 261 ? -12.509 -0.350 1.385 1.00 84.88 261 GLU A C 1
ATOM 2077 O O . GLU A 1 261 ? -11.546 -0.986 0.939 1.00 84.88 261 GLU A O 1
ATOM 2082 N N . LEU A 1 262 ? -12.486 0.232 2.589 1.00 86.06 262 LEU A N 1
ATOM 2083 C CA . LEU A 1 262 ? -11.308 0.266 3.463 1.00 86.06 262 LEU A CA 1
ATOM 2084 C C . LEU A 1 262 ? -11.089 -1.036 4.246 1.00 86.06 262 LEU A C 1
ATOM 2086 O O . LEU A 1 262 ? -9.944 -1.465 4.395 1.00 86.06 262 LEU A O 1
ATOM 2090 N N . LEU A 1 263 ? -12.155 -1.708 4.696 1.00 83.69 263 LEU A N 1
ATOM 2091 C CA . LEU A 1 263 ? -12.056 -2.911 5.539 1.00 83.69 263 LEU A CA 1
ATOM 2092 C C . LEU A 1 263 ? -11.128 -4.010 4.974 1.00 83.69 263 LEU A C 1
ATOM 2094 O O . LEU A 1 263 ? -10.283 -4.499 5.721 1.00 83.69 263 LEU A O 1
ATOM 2098 N N . PRO A 1 264 ? -11.175 -4.378 3.674 1.00 83.06 264 PRO A N 1
ATOM 2099 C CA . PRO A 1 264 ? -10.256 -5.374 3.113 1.00 83.06 264 PRO A CA 1
ATOM 2100 C C . PRO A 1 264 ? -8.778 -4.968 3.152 1.00 83.06 264 PRO A C 1
ATOM 2102 O O . PRO A 1 264 ? -7.905 -5.799 2.926 1.00 83.06 264 PRO A O 1
ATOM 2105 N N . ARG A 1 265 ? -8.476 -3.677 3.315 1.00 86.12 265 ARG A N 1
ATOM 2106 C CA . ARG A 1 265 ? -7.103 -3.158 3.415 1.00 86.12 265 ARG A CA 1
ATOM 2107 C C . ARG A 1 265 ? -6.586 -3.307 4.831 1.00 86.12 265 ARG A C 1
ATOM 2109 O O . ARG A 1 265 ? -5.449 -3.732 5.005 1.00 86.12 265 ARG A O 1
ATOM 2116 N N . VAL A 1 266 ? -7.456 -3.035 5.801 1.00 85.75 266 VAL A N 1
ATOM 2117 C CA . VAL A 1 266 ? -7.179 -3.258 7.219 1.00 85.75 266 VAL A CA 1
ATOM 2118 C C . VAL A 1 266 ? -6.886 -4.739 7.461 1.00 85.75 266 VAL A C 1
ATOM 2120 O O . VAL A 1 266 ? -5.838 -5.053 8.007 1.00 85.75 266 VAL A O 1
ATOM 2123 N N . THR A 1 267 ? -7.718 -5.654 6.945 1.00 82.94 267 THR A N 1
ATOM 2124 C CA . THR A 1 267 ? -7.509 -7.103 7.143 1.00 82.94 267 THR A CA 1
ATOM 2125 C C . THR A 1 267 ? -6.169 -7.591 6.593 1.00 82.94 267 THR A C 1
ATOM 2127 O O . THR A 1 267 ? -5.450 -8.300 7.280 1.00 82.94 267 THR A O 1
ATOM 2130 N N . VAL A 1 268 ? -5.787 -7.169 5.380 1.00 84.38 268 VAL A N 1
ATOM 2131 C CA . VAL A 1 268 ? -4.518 -7.597 4.757 1.00 84.38 268 VAL A CA 1
ATOM 2132 C C . VAL A 1 268 ? -3.301 -7.137 5.564 1.00 84.38 268 VAL A C 1
ATOM 2134 O O . VAL A 1 268 ? -2.288 -7.835 5.603 1.00 84.38 268 VAL A O 1
ATOM 2137 N N . TRP A 1 269 ? -3.375 -5.957 6.180 1.00 86.31 269 TRP A N 1
ATOM 2138 C CA . TRP A 1 269 ? -2.290 -5.453 7.014 1.00 86.31 269 TRP A CA 1
ATOM 2139 C C . TRP A 1 269 ? -2.272 -6.119 8.395 1.00 86.31 269 TRP A C 1
ATOM 2141 O O . TRP A 1 269 ? -1.203 -6.513 8.853 1.00 86.31 269 TRP A O 1
ATOM 2151 N N . SER A 1 270 ? -3.440 -6.343 9.005 1.00 84.56 270 SER A N 1
ATOM 2152 C CA . SER A 1 270 ? -3.586 -7.150 10.222 1.00 84.56 270 SER A CA 1
ATOM 2153 C C . SER A 1 270 ? -2.979 -8.549 10.059 1.00 84.56 270 SER A C 1
ATOM 2155 O O . SER A 1 270 ? -2.180 -8.966 10.893 1.00 84.56 270 SER A O 1
ATOM 2157 N N . ASP A 1 271 ? -3.259 -9.240 8.949 1.00 83.69 271 ASP A N 1
ATOM 2158 C CA . ASP A 1 271 ? -2.674 -10.556 8.655 1.00 83.69 271 ASP A CA 1
ATOM 2159 C C . ASP A 1 271 ? -1.137 -10.505 8.605 1.00 83.69 271 ASP A C 1
ATOM 2161 O O . ASP A 1 271 ? -0.452 -11.430 9.041 1.00 83.69 271 ASP A O 1
ATOM 2165 N N . TRP A 1 272 ? -0.570 -9.418 8.067 1.00 86.69 272 TRP A N 1
ATOM 2166 C CA . TRP A 1 272 ? 0.880 -9.247 8.022 1.00 86.69 272 TRP A CA 1
ATOM 2167 C C . TRP A 1 272 ? 1.484 -9.013 9.407 1.00 86.69 272 TRP A C 1
ATOM 2169 O O . TRP A 1 272 ? 2.500 -9.641 9.705 1.00 86.69 272 TRP A O 1
ATOM 2179 N N . ILE A 1 273 ? 0.855 -8.167 10.230 1.00 84.50 273 ILE A N 1
ATOM 2180 C CA . ILE A 1 273 ? 1.283 -7.890 11.607 1.00 84.50 273 ILE A CA 1
ATOM 2181 C C . ILE A 1 273 ? 1.360 -9.205 12.404 1.00 84.50 273 ILE A C 1
ATOM 2183 O O . ILE A 1 273 ? 2.401 -9.486 12.992 1.00 84.50 273 ILE A O 1
ATOM 2187 N N . LEU A 1 274 ? 0.332 -10.065 12.356 1.00 81.19 274 LEU A N 1
ATOM 2188 C CA . LEU A 1 274 ? 0.358 -11.354 13.079 1.00 81.19 274 LEU A CA 1
ATOM 2189 C C . LEU A 1 274 ? 1.461 -12.290 12.607 1.00 81.19 274 LEU A C 1
ATOM 2191 O O . LEU A 1 274 ? 2.010 -13.045 13.398 1.00 81.19 274 LEU A O 1
ATOM 2195 N N . ALA A 1 275 ? 1.750 -12.279 11.309 1.00 82.56 275 ALA A N 1
ATOM 2196 C CA . ALA A 1 275 ? 2.744 -13.169 10.735 1.00 82.56 275 ALA A CA 1
ATOM 2197 C C . ALA A 1 275 ? 4.192 -12.741 11.044 1.00 82.56 275 ALA A C 1
ATOM 2199 O O . ALA A 1 275 ? 5.105 -13.502 10.737 1.00 82.56 275 ALA A O 1
ATOM 2200 N N . HIS A 1 276 ? 4.417 -11.534 11.584 1.00 83.06 276 HIS A N 1
ATOM 2201 C CA . HIS A 1 276 ? 5.758 -10.975 11.811 1.00 83.06 276 HIS A CA 1
ATOM 2202 C C . HIS A 1 276 ? 5.852 -10.233 13.164 1.00 83.06 276 HIS A C 1
ATOM 2204 O O . HIS A 1 276 ? 6.183 -9.043 13.164 1.00 83.06 276 HIS A O 1
ATOM 2210 N N . PRO A 1 277 ? 5.558 -10.889 14.305 1.00 81.25 277 PRO A N 1
ATOM 2211 C CA . PRO A 1 277 ? 5.535 -10.251 15.628 1.00 81.25 277 PRO A CA 1
ATOM 2212 C C . PRO A 1 277 ? 6.853 -9.543 15.968 1.00 81.25 277 PRO A C 1
ATOM 2214 O O . PRO A 1 277 ? 6.834 -8.383 16.363 1.00 81.25 277 PRO A O 1
ATOM 2217 N N . ASP A 1 278 ? 7.991 -10.167 15.659 1.00 81.06 278 ASP A N 1
ATOM 2218 C CA . ASP A 1 278 ? 9.338 -9.654 15.962 1.00 81.06 278 ASP A CA 1
ATOM 2219 C C . ASP A 1 278 ? 9.673 -8.316 15.276 1.00 81.06 278 ASP A C 1
ATOM 2221 O O . ASP A 1 278 ? 10.675 -7.675 15.580 1.00 81.06 278 ASP A O 1
ATOM 2225 N N . THR A 1 279 ? 8.863 -7.887 14.300 1.00 80.81 279 THR A N 1
ATOM 2226 C CA . THR A 1 279 ? 9.087 -6.623 13.578 1.00 80.81 279 THR A CA 1
ATOM 2227 C C . THR A 1 279 ? 8.467 -5.408 14.256 1.00 80.81 279 THR A C 1
ATOM 2229 O O . THR A 1 279 ? 8.815 -4.284 13.889 1.00 80.81 279 THR A O 1
ATOM 2232 N N . TRP A 1 280 ? 7.548 -5.621 15.200 1.00 81.25 280 TRP A N 1
ATOM 2233 C CA . TRP A 1 280 ? 6.788 -4.568 15.879 1.00 81.25 280 TRP A CA 1
ATOM 2234 C C . TRP A 1 280 ? 6.561 -4.826 17.372 1.00 81.25 280 TRP A C 1
ATOM 2236 O O . TRP A 1 280 ? 6.030 -3.939 18.036 1.00 81.25 280 TRP A O 1
ATOM 2246 N N . ASN A 1 281 ? 6.911 -6.008 17.887 1.00 77.06 281 ASN A N 1
ATOM 2247 C CA . ASN A 1 281 ? 6.892 -6.338 19.306 1.00 77.06 281 ASN A CA 1
ATOM 2248 C C . ASN A 1 281 ? 8.326 -6.660 19.777 1.00 77.06 281 ASN A C 1
ATOM 2250 O O . ASN A 1 281 ? 8.872 -7.669 19.328 1.00 77.06 281 ASN A O 1
ATOM 2254 N N . PRO A 1 282 ? 8.950 -5.838 20.641 1.00 73.06 282 PRO A N 1
ATOM 2255 C CA . PRO A 1 282 ? 8.409 -4.616 21.237 1.00 73.06 282 PRO A CA 1
ATOM 2256 C C . PRO A 1 282 ? 8.191 -3.491 20.201 1.00 73.06 282 PRO A C 1
ATOM 2258 O O . PRO A 1 282 ? 8.803 -3.515 19.128 1.00 73.06 282 PRO A O 1
ATOM 2261 N N . PRO A 1 283 ? 7.314 -2.508 20.494 1.00 73.56 283 PRO A N 1
ATOM 2262 C CA . PRO A 1 283 ? 7.045 -1.376 19.612 1.00 73.56 283 PRO A CA 1
ATOM 2263 C C . PRO A 1 283 ? 8.335 -0.694 19.150 1.00 73.56 283 PRO A C 1
ATOM 2265 O O . PRO A 1 283 ? 9.227 -0.493 19.978 1.00 73.56 283 PRO A O 1
ATOM 2268 N N . PRO A 1 284 ? 8.431 -0.276 17.871 1.00 75.12 284 PRO A N 1
ATOM 2269 C CA . PRO A 1 284 ? 9.576 0.491 17.399 1.00 75.12 284 PRO A CA 1
ATOM 2270 C C . PRO A 1 284 ? 9.813 1.727 18.268 1.00 75.12 284 PRO A C 1
ATOM 2272 O O . PRO A 1 284 ? 8.854 2.390 18.687 1.00 75.12 284 PRO A O 1
ATOM 2275 N N . SER A 1 285 ? 11.085 2.061 18.492 1.00 69.25 285 SER A N 1
ATOM 2276 C CA . SER A 1 285 ? 11.473 3.205 19.314 1.00 69.25 285 SER A CA 1
ATOM 2277 C C . SER A 1 285 ? 10.789 4.490 18.819 1.00 69.25 285 SER A C 1
ATOM 2279 O O . SER A 1 285 ? 10.647 4.686 17.603 1.00 69.25 285 SER A O 1
ATOM 2281 N N . PRO A 1 286 ? 10.358 5.401 19.712 1.00 57.53 286 PRO A N 1
ATOM 2282 C CA . PRO A 1 286 ? 9.705 6.631 19.295 1.00 57.53 286 PRO A CA 1
ATOM 2283 C C . PRO A 1 286 ? 10.638 7.505 18.451 1.00 57.53 286 PRO A C 1
ATOM 2285 O O . PRO A 1 286 ? 11.480 8.233 18.966 1.00 57.53 286 PRO A O 1
ATOM 2288 N N . LEU A 1 287 ? 10.404 7.542 17.140 1.00 55.84 287 LEU A N 1
ATOM 2289 C CA . LEU A 1 287 ? 10.502 8.815 16.435 1.00 55.84 287 LEU A CA 1
ATOM 2290 C C . LEU A 1 287 ? 9.484 9.739 17.112 1.00 55.84 287 LEU A C 1
ATOM 2292 O O . LEU A 1 287 ? 8.317 9.372 17.231 1.00 55.84 287 LEU A O 1
ATOM 2296 N N . GLN A 1 288 ? 9.942 10.871 17.634 1.00 49.62 288 GLN A N 1
ATOM 2297 C CA . GLN A 1 288 ? 9.175 11.848 18.413 1.00 49.62 288 GLN A CA 1
ATOM 2298 C C . GLN A 1 288 ? 7.700 11.956 17.945 1.00 49.62 288 GLN A C 1
ATOM 2300 O O . GLN A 1 288 ? 7.431 12.424 16.845 1.00 49.62 288 GLN A O 1
ATOM 2305 N N . GLY A 1 289 ? 6.744 11.460 18.749 1.00 48.72 289 GLY A N 1
ATOM 2306 C CA . GLY A 1 289 ? 5.291 11.482 18.466 1.00 48.72 289 GLY A CA 1
ATOM 2307 C C . GLY A 1 289 ? 4.697 10.309 17.652 1.00 48.72 289 GLY A C 1
ATOM 2308 O O . GLY A 1 289 ? 3.481 10.110 17.676 1.00 48.72 289 GLY A O 1
ATOM 2309 N N . ALA A 1 290 ? 5.512 9.492 16.979 1.00 51.19 290 ALA A N 1
ATOM 2310 C CA . ALA A 1 290 ? 5.060 8.378 16.133 1.00 51.19 290 ALA A CA 1
ATOM 2311 C C . ALA A 1 290 ? 4.678 7.108 16.918 1.00 51.19 290 ALA A C 1
ATOM 2313 O O . ALA A 1 290 ? 3.746 6.394 16.537 1.00 51.19 290 ALA A O 1
ATOM 2314 N N . CYS A 1 291 ? 5.376 6.826 18.026 1.00 51.59 291 CYS A N 1
ATOM 2315 C CA . CYS A 1 291 ? 5.148 5.615 18.826 1.00 51.59 291 CYS A CA 1
ATOM 2316 C C . CYS A 1 291 ? 3.739 5.583 19.446 1.00 51.59 291 CYS A C 1
ATOM 2318 O O . CYS A 1 291 ? 3.075 4.547 19.401 1.00 51.59 291 CYS A O 1
ATOM 2320 N N . THR A 1 292 ? 3.212 6.733 19.889 1.00 54.72 292 THR A N 1
ATOM 2321 C CA . THR A 1 292 ? 1.846 6.834 20.433 1.00 54.72 292 THR A CA 1
ATOM 2322 C C . THR A 1 292 ? 0.798 6.388 19.410 1.00 54.72 292 THR A C 1
ATOM 2324 O O . THR A 1 292 ? -0.041 5.544 19.711 1.00 54.72 292 THR A O 1
ATOM 2327 N N . ARG A 1 293 ? 0.907 6.849 18.154 1.00 60.12 293 ARG A N 1
ATOM 2328 C CA . ARG A 1 293 ? -0.029 6.475 17.076 1.00 60.12 293 ARG A CA 1
ATOM 2329 C C . ARG A 1 293 ? 0.061 4.996 16.696 1.00 60.12 293 ARG A C 1
ATOM 2331 O O . ARG A 1 293 ? -0.949 4.406 16.310 1.00 60.12 293 ARG A O 1
ATOM 2338 N N . CYS A 1 294 ? 1.249 4.394 16.783 1.00 59.88 294 CYS A N 1
ATOM 2339 C CA . CYS A 1 294 ? 1.442 2.966 16.517 1.00 59.88 294 CYS A CA 1
ATOM 2340 C C . CYS A 1 294 ? 0.731 2.105 17.568 1.00 59.88 294 CYS A C 1
ATOM 2342 O O . CYS A 1 294 ? 0.088 1.122 17.216 1.00 59.88 294 CYS A O 1
ATOM 2344 N N . LEU A 1 295 ? 0.778 2.498 18.841 1.00 61.03 295 LEU A N 1
ATOM 2345 C CA . LEU A 1 295 ? 0.089 1.790 19.923 1.00 61.03 295 LEU A CA 1
ATOM 2346 C C . LEU A 1 295 ? -1.432 1.996 19.889 1.00 61.03 295 LEU A C 1
ATOM 2348 O O . LEU A 1 295 ? -2.193 1.058 20.132 1.00 61.03 295 LEU A O 1
ATOM 2352 N N . GLU A 1 296 ? -1.886 3.188 19.496 1.00 61.25 296 GLU A N 1
ATOM 2353 C CA . GLU A 1 296 ? -3.309 3.487 19.283 1.00 61.25 296 GLU A CA 1
ATOM 2354 C C . GLU A 1 296 ? -3.955 2.600 18.205 1.00 61.25 296 GLU A C 1
ATOM 2356 O O . GLU A 1 296 ? -5.156 2.335 18.277 1.00 61.25 296 GLU A O 1
ATOM 2361 N N . CYS A 1 297 ? -3.185 2.082 17.235 1.00 64.19 297 CYS A N 1
ATOM 2362 C CA . CYS A 1 297 ? -3.743 1.266 16.154 1.00 64.19 297 CYS A CA 1
ATOM 2363 C C . CYS A 1 297 ? -4.379 -0.032 16.674 1.00 64.19 297 CYS A C 1
ATOM 2365 O O . CYS A 1 297 ? -5.456 -0.418 16.218 1.00 64.19 297 CYS A O 1
ATOM 2367 N N . PHE A 1 298 ? -3.767 -0.660 17.682 1.00 64.25 298 PHE A N 1
ATOM 2368 C CA . PHE A 1 298 ? -4.286 -1.875 18.310 1.00 64.25 298 PHE A CA 1
ATOM 2369 C C . PHE A 1 298 ? -5.543 -1.576 19.126 1.00 64.25 298 PHE A C 1
ATOM 2371 O O . PHE A 1 298 ? -6.523 -2.311 19.031 1.00 64.25 298 PHE A O 1
ATOM 2378 N N . GLY A 1 299 ? -5.543 -0.435 19.826 1.00 61.31 299 GLY A N 1
ATOM 2379 C CA . GLY A 1 299 ? -6.713 0.169 20.465 1.00 61.31 299 GLY A CA 1
ATOM 2380 C C . GLY A 1 299 ? -7.898 0.346 19.507 1.00 61.31 299 GLY A C 1
ATOM 2381 O O . GLY A 1 299 ? -9.043 0.050 19.838 1.00 61.31 299 GLY A O 1
ATOM 2382 N N . GLY A 1 300 ? -7.619 0.820 18.294 1.00 60.41 300 GLY A N 1
ATOM 2383 C CA . GLY A 1 300 ? -8.637 1.115 17.296 1.00 60.41 300 GLY A CA 1
ATOM 2384 C C . GLY A 1 300 ? -9.228 -0.118 16.602 1.00 60.41 300 GLY A C 1
ATOM 2385 O O . GLY A 1 300 ? -10.440 -0.181 16.381 1.00 60.41 300 GLY A O 1
ATOM 2386 N N . VAL A 1 301 ? -8.412 -1.132 16.287 1.00 61.03 301 VAL A N 1
ATOM 2387 C CA . VAL A 1 301 ? -8.903 -2.367 15.641 1.00 61.03 301 VAL A CA 1
ATOM 2388 C C . VAL A 1 301 ? -9.960 -3.059 16.516 1.00 61.03 301 VAL A C 1
ATOM 2390 O O . VAL A 1 301 ? -10.880 -3.679 15.987 1.00 61.03 301 VAL A O 1
ATOM 2393 N N . LEU A 1 302 ? -9.898 -2.874 17.838 1.00 61.19 302 LEU A N 1
ATOM 2394 C CA . LEU A 1 302 ? -10.890 -3.362 18.802 1.00 61.19 302 LEU A CA 1
ATOM 2395 C C . LEU A 1 302 ? -12.286 -2.807 18.574 1.00 61.19 302 LEU A C 1
ATOM 2397 O O . LEU A 1 302 ? -13.241 -3.575 18.526 1.00 61.19 302 LEU A O 1
ATOM 2401 N N . GLN A 1 303 ? -12.410 -1.496 18.371 1.00 61.38 303 GLN A N 1
ATOM 2402 C CA . GLN A 1 303 ? -13.710 -0.864 18.131 1.00 61.38 303 GLN A CA 1
ATOM 2403 C C . GLN A 1 303 ? -14.347 -1.355 16.825 1.00 61.38 303 GLN A C 1
ATOM 2405 O O . GLN A 1 303 ? -15.562 -1.301 16.655 1.00 61.38 303 GLN A O 1
ATOM 2410 N N . LEU A 1 304 ? -13.538 -1.875 15.895 1.00 60.38 304 LEU A N 1
ATOM 2411 C CA . LEU A 1 304 ? -14.043 -2.506 14.681 1.00 60.38 304 LEU A CA 1
ATOM 2412 C C . LEU A 1 304 ? -14.584 -3.920 14.925 1.00 60.38 304 LEU A C 1
ATOM 2414 O O . LEU A 1 304 ? -15.289 -4.411 14.050 1.00 60.38 304 LEU A O 1
ATOM 2418 N N . THR A 1 305 ? -14.295 -4.577 16.059 1.00 58.56 305 THR A N 1
ATOM 2419 C CA . THR A 1 305 ? -14.777 -5.946 16.347 1.00 58.56 305 THR A CA 1
ATOM 2420 C C . THR A 1 305 ? -16.216 -6.067 16.805 1.00 58.56 305 THR A C 1
ATOM 2422 O O . THR A 1 305 ? -16.804 -7.133 16.635 1.00 58.56 305 THR A O 1
ATOM 2425 N N . ASP A 1 306 ? -16.819 -4.965 17.245 1.00 56.47 306 ASP A N 1
ATOM 2426 C CA . ASP A 1 306 ? -18.251 -4.903 17.560 1.00 56.47 306 ASP A CA 1
ATOM 2427 C C . ASP A 1 306 ? -19.138 -5.029 16.302 1.00 56.47 306 ASP A C 1
ATOM 2429 O O . ASP A 1 306 ? -20.355 -5.219 16.378 1.00 56.47 306 ASP A O 1
ATOM 2433 N N . LEU A 1 307 ? -18.536 -4.963 15.109 1.00 55.16 307 LEU A N 1
ATOM 2434 C CA . LEU A 1 307 ? -19.199 -5.250 13.843 1.00 55.16 307 LEU A CA 1
ATOM 2435 C C . LEU A 1 307 ? -19.310 -6.763 13.612 1.00 55.16 307 LEU A C 1
ATOM 2437 O O . LEU A 1 307 ? -18.360 -7.416 13.194 1.00 55.16 307 LEU A O 1
ATOM 2441 N N . ASP A 1 308 ? -20.507 -7.321 13.754 1.00 49.56 308 ASP A N 1
ATOM 2442 C CA . ASP A 1 308 ? -20.795 -8.738 13.484 1.00 49.56 308 ASP A CA 1
ATOM 2443 C C . ASP A 1 308 ? -20.730 -9.081 11.977 1.00 49.56 308 ASP A C 1
ATOM 2445 O O . ASP A 1 308 ? -21.736 -9.287 11.291 1.00 49.56 308 ASP A O 1
ATOM 2449 N N . CYS A 1 309 ? -19.523 -9.128 11.408 1.00 52.81 309 CYS A N 1
ATOM 2450 C CA . CYS A 1 309 ? -19.296 -9.544 10.028 1.00 52.81 309 CYS A CA 1
ATOM 2451 C C . CYS A 1 309 ? -18.153 -10.553 9.911 1.00 52.81 309 CYS A C 1
ATOM 2453 O O . CYS A 1 309 ? -17.139 -10.443 10.591 1.00 52.81 309 CYS A O 1
ATOM 2455 N N . LYS A 1 310 ? -18.264 -11.505 8.972 1.00 51.50 310 LYS A N 1
ATOM 2456 C CA . LYS A 1 310 ? -17.233 -12.538 8.722 1.00 51.50 310 LYS A CA 1
ATOM 2457 C C . LYS A 1 310 ? -15.821 -11.965 8.496 1.00 51.50 310 LYS A C 1
ATOM 2459 O O . LYS A 1 310 ? -14.835 -12.637 8.764 1.00 51.50 310 LYS A O 1
ATOM 2464 N N . ARG A 1 311 ? -15.718 -10.732 7.978 1.00 55.38 311 ARG A N 1
ATOM 2465 C CA . ARG A 1 311 ? -14.438 -10.029 7.745 1.00 55.38 311 ARG A CA 1
ATOM 2466 C C . ARG A 1 311 ? -13.870 -9.399 9.018 1.00 55.38 311 ARG A C 1
ATOM 2468 O O . ARG A 1 311 ? -12.663 -9.250 9.132 1.00 55.38 311 ARG A O 1
ATOM 2475 N N . VAL A 1 312 ? -14.738 -9.077 9.967 1.00 58.12 312 VAL A N 1
ATOM 2476 C CA . VAL A 1 312 ? -14.391 -8.604 11.305 1.00 58.12 312 VAL A CA 1
ATOM 2477 C C . VAL A 1 312 ? -14.063 -9.775 12.226 1.00 58.12 312 VAL A C 1
ATOM 2479 O O . VAL A 1 312 ? -13.249 -9.614 13.120 1.00 58.12 312 VAL A O 1
ATOM 2482 N N . THR A 1 313 ? -14.560 -10.986 11.955 1.00 58.47 313 THR A N 1
ATOM 2483 C CA . THR A 1 313 ? -14.101 -12.193 12.661 1.00 58.47 313 THR A CA 1
ATOM 2484 C C . THR A 1 313 ? -12.587 -12.395 12.516 1.00 58.47 313 THR A C 1
ATOM 2486 O O . THR A 1 313 ? -11.934 -12.749 13.486 1.00 58.47 313 THR A O 1
ATOM 2489 N N . VAL A 1 314 ? -12.002 -12.086 11.350 1.00 61.84 314 VAL A N 1
ATOM 2490 C CA . VAL A 1 314 ? -10.535 -12.089 11.164 1.00 61.84 314 VAL A CA 1
ATOM 2491 C C . VAL A 1 314 ? -9.859 -11.042 12.054 1.00 61.84 314 VAL A C 1
ATOM 2493 O O . VAL A 1 314 ? -8.845 -11.339 12.671 1.00 61.84 314 VAL A O 1
ATOM 2496 N N . LEU A 1 315 ? -10.446 -9.846 12.185 1.00 65.25 315 LEU A N 1
ATOM 2497 C CA . LEU A 1 315 ? -9.951 -8.814 13.106 1.00 65.25 315 LEU A CA 1
ATOM 2498 C C . LEU A 1 315 ? -10.111 -9.230 14.577 1.00 65.25 315 LEU A C 1
ATOM 2500 O O . LEU A 1 315 ? -9.250 -8.934 15.393 1.00 65.25 315 LEU A O 1
ATOM 2504 N N . LYS A 1 316 ? -11.169 -9.969 14.915 1.00 64.81 316 LYS A N 1
ATOM 2505 C CA . LYS A 1 316 ? -11.378 -10.526 16.253 1.00 64.81 316 LYS A CA 1
ATOM 2506 C C . LYS A 1 316 ? -10.319 -11.573 16.592 1.00 64.81 316 LYS A C 1
ATOM 2508 O O . LYS A 1 316 ? -9.676 -11.451 17.627 1.00 64.81 316 LYS A O 1
ATOM 2513 N N . TYR A 1 317 ? -10.064 -12.523 15.691 1.00 66.69 317 TYR A N 1
ATOM 2514 C CA . TYR A 1 317 ? -8.966 -13.482 15.851 1.00 66.69 317 TYR A CA 1
ATOM 2515 C C . TYR A 1 317 ? -7.601 -12.793 15.910 1.00 66.69 317 TYR A C 1
ATOM 2517 O O . TYR A 1 317 ? -6.746 -13.198 16.688 1.00 66.69 317 TYR A O 1
ATOM 2525 N N . PHE A 1 318 ? -7.407 -11.727 15.128 1.00 67.44 318 PHE A N 1
ATOM 2526 C CA . PHE A 1 318 ? -6.214 -10.886 15.201 1.00 67.44 318 PHE A CA 1
ATOM 2527 C C . PHE A 1 318 ? -6.009 -10.321 16.608 1.00 67.44 318 PHE A C 1
ATOM 2529 O O . PHE A 1 318 ? -4.925 -10.438 17.164 1.00 67.44 318 PHE A O 1
ATOM 2536 N N . LEU A 1 319 ? -7.053 -9.777 17.226 1.00 63.69 319 LEU A N 1
ATOM 2537 C CA . LEU A 1 319 ? -6.967 -9.188 18.563 1.00 63.69 319 LEU A CA 1
ATOM 2538 C C . LEU A 1 319 ? -6.795 -10.236 19.663 1.00 63.69 319 LEU A C 1
ATOM 2540 O O . LEU A 1 319 ? -5.997 -10.034 20.573 1.00 63.69 319 LEU A O 1
ATOM 2544 N N . GLU A 1 320 ? -7.485 -11.372 19.559 1.00 69.06 320 GLU A N 1
ATOM 2545 C CA . GLU A 1 320 ? -7.283 -12.515 20.455 1.00 69.06 320 GLU A CA 1
ATOM 2546 C C . GLU A 1 320 ? -5.831 -13.019 20.390 1.00 69.06 320 GLU A C 1
ATOM 2548 O O . GLU A 1 320 ? -5.213 -13.251 21.429 1.00 69.06 320 GLU A O 1
ATOM 2553 N N . ALA A 1 321 ? -5.253 -13.105 19.187 1.00 66.56 321 ALA A N 1
ATOM 2554 C CA . ALA A 1 321 ? -3.858 -13.491 18.990 1.00 66.56 321 ALA A CA 1
ATOM 2555 C C . ALA A 1 321 ? -2.864 -12.470 19.571 1.00 66.56 321 ALA A C 1
ATOM 2557 O O . ALA A 1 321 ? -1.817 -12.871 20.080 1.00 66.56 321 ALA A O 1
ATOM 2558 N N . LEU A 1 322 ? -3.184 -11.170 19.535 1.00 64.56 322 LEU A N 1
ATOM 2559 C CA . LEU A 1 322 ? -2.374 -10.128 20.178 1.00 64.56 322 LEU A CA 1
ATOM 2560 C C . LEU A 1 322 ? -2.428 -10.197 21.711 1.00 64.56 322 LEU A C 1
ATOM 2562 O O . LEU A 1 322 ? -1.418 -9.950 22.364 1.00 64.56 322 LEU A O 1
ATOM 2566 N N . CYS A 1 323 ? -3.577 -10.559 22.289 1.00 65.00 323 CYS A N 1
ATOM 2567 C CA . CYS A 1 323 ? -3.709 -10.761 23.734 1.00 65.00 323 CYS A CA 1
ATOM 2568 C C . CYS A 1 323 ? -2.997 -12.015 24.246 1.00 65.00 323 CYS A C 1
ATOM 2570 O O . CYS A 1 323 ? -2.639 -12.068 25.419 1.00 65.00 323 CYS A O 1
ATOM 2572 N N . GLY A 1 324 ? -2.817 -13.019 23.386 1.00 61.59 324 GLY A N 1
ATOM 2573 C CA . GLY A 1 324 ? -2.126 -14.267 23.710 1.00 61.59 324 GLY A CA 1
ATOM 2574 C C . GLY A 1 324 ? -0.607 -14.248 23.504 1.00 61.59 324 GLY A C 1
ATOM 2575 O O . GLY A 1 324 ? 0.003 -15.307 23.617 1.00 61.59 324 GLY A O 1
ATOM 2576 N N . GLN A 1 325 ? 0.001 -13.105 23.159 1.00 60.50 325 GLN A N 1
ATOM 2577 C CA . GLN A 1 325 ? 1.462 -12.991 23.020 1.00 60.50 325 GLN A CA 1
ATOM 2578 C C . GLN A 1 325 ? 2.161 -13.132 24.383 1.00 60.50 325 GLN A C 1
ATOM 2580 O O . GLN A 1 325 ? 1.581 -12.767 25.403 1.00 60.50 325 GLN A O 1
ATOM 2585 N N . GLU A 1 326 ? 3.407 -13.629 24.399 1.00 51.75 326 GLU A N 1
ATOM 2586 C CA . GLU A 1 326 ? 4.206 -13.790 25.633 1.00 51.75 326 GLU A CA 1
ATOM 2587 C C . GLU A 1 326 ? 4.380 -12.457 26.383 1.00 51.75 326 GLU A C 1
ATOM 2589 O O . GLU A 1 326 ? 4.197 -12.402 27.598 1.00 51.75 326 GLU A O 1
ATOM 2594 N N . GLU A 1 327 ? 4.629 -11.373 25.637 1.00 59.28 327 GLU A N 1
ATOM 2595 C CA . GLU A 1 327 ? 4.543 -9.983 26.096 1.00 59.28 327 GLU A CA 1
ATOM 2596 C C . GLU A 1 327 ? 3.427 -9.267 25.317 1.00 59.28 327 GLU A C 1
ATOM 2598 O O . GLU A 1 327 ? 3.657 -8.739 24.220 1.00 59.28 327 GLU A O 1
ATOM 2603 N N . PRO A 1 328 ? 2.179 -9.295 25.814 1.00 64.25 328 PRO A N 1
ATOM 2604 C CA . PRO A 1 328 ? 1.056 -8.738 25.083 1.00 64.25 328 PRO A CA 1
ATOM 2605 C C . PRO A 1 328 ? 1.087 -7.212 25.154 1.00 64.25 328 PRO A C 1
ATOM 2607 O O . PRO A 1 328 ? 1.171 -6.637 26.234 1.00 64.25 328 PRO A O 1
ATOM 2610 N N . LEU A 1 329 ? 0.939 -6.543 24.006 1.00 65.19 329 LEU A N 1
ATOM 2611 C CA . LEU A 1 329 ? 0.713 -5.089 23.944 1.00 65.19 329 LEU A CA 1
ATOM 2612 C C . LEU A 1 329 ? -0.749 -4.710 24.223 1.00 65.19 329 LEU A C 1
ATOM 2614 O O . LEU A 1 329 ? -1.081 -3.532 24.367 1.00 65.19 329 LEU A O 1
ATOM 2618 N N . LEU A 1 330 ? -1.633 -5.707 24.305 1.00 71.69 330 LEU A N 1
ATOM 2619 C CA . LEU A 1 330 ? -3.072 -5.548 24.454 1.00 71.69 330 LEU A CA 1
ATOM 2620 C C . LEU A 1 330 ? -3.634 -6.597 25.418 1.00 71.69 330 LEU A C 1
ATOM 2622 O O . LEU A 1 330 ? -3.320 -7.774 25.291 1.00 71.69 330 LEU A O 1
ATOM 2626 N N . ALA A 1 331 ? -4.507 -6.206 26.345 1.00 66.06 331 ALA A N 1
ATOM 2627 C CA . ALA A 1 331 ? -5.117 -7.119 27.313 1.00 66.06 331 ALA A CA 1
ATOM 2628 C C . ALA A 1 331 ? -6.636 -6.928 27.399 1.00 66.06 331 ALA A C 1
ATOM 2630 O O . ALA A 1 331 ? -7.126 -5.805 27.313 1.00 66.06 331 ALA A O 1
ATOM 2631 N N . PHE A 1 332 ? -7.385 -8.008 27.636 1.00 63.75 332 PHE A N 1
ATOM 2632 C CA . PHE A 1 332 ? -8.821 -7.944 27.929 1.00 63.75 332 PHE A CA 1
ATOM 2633 C C . PHE A 1 332 ? -9.042 -7.797 29.442 1.00 63.75 332 PHE A C 1
ATOM 2635 O O . PHE A 1 332 ? -8.794 -8.731 30.204 1.00 63.75 332 PHE A O 1
ATOM 2642 N N . LYS A 1 333 ? -9.482 -6.617 29.894 1.00 65.62 333 LYS A N 1
ATOM 2643 C CA . LYS A 1 333 ? -9.721 -6.295 31.311 1.00 65.62 333 LYS A CA 1
ATOM 2644 C C . LYS A 1 333 ? -11.086 -5.626 31.483 1.00 65.62 333 LYS A C 1
ATOM 2646 O O . LYS A 1 333 ? -11.387 -4.631 30.834 1.00 65.62 333 LYS A O 1
ATOM 2651 N N . GLY A 1 334 ? -11.921 -6.162 32.376 1.00 57.66 334 GLY A N 1
ATOM 2652 C CA . GLY A 1 334 ? -13.214 -5.550 32.720 1.00 57.66 334 GLY A CA 1
ATOM 2653 C C . GLY A 1 334 ? -14.226 -5.500 31.566 1.00 57.66 334 GLY A C 1
ATOM 2654 O O . GLY A 1 334 ? -14.965 -4.529 31.446 1.00 57.66 334 GLY A O 1
ATOM 2655 N N . GLY A 1 335 ? -14.236 -6.511 30.689 1.00 54.06 335 GLY A N 1
ATOM 2656 C CA . GLY A 1 335 ? -15.152 -6.569 29.542 1.00 54.06 335 GLY A CA 1
ATOM 2657 C C . GLY A 1 335 ? -14.734 -5.709 28.344 1.00 54.06 335 GLY A C 1
ATOM 2658 O O . GLY A 1 335 ? -15.470 -5.641 27.365 1.00 54.06 335 GLY A O 1
ATOM 2659 N N . LYS A 1 336 ? -13.566 -5.059 28.404 1.00 49.97 336 LYS A N 1
ATOM 2660 C CA . LYS A 1 336 ? -13.013 -4.222 27.335 1.00 49.97 336 LYS A CA 1
ATOM 2661 C C . LYS A 1 336 ? -11.546 -4.572 27.101 1.00 49.97 336 LYS A C 1
ATOM 2663 O O . LYS A 1 336 ? -10.846 -5.021 28.007 1.00 49.97 336 LYS A O 1
ATOM 2668 N N . TYR A 1 337 ? -11.068 -4.371 25.883 1.00 61.56 337 TYR A N 1
ATOM 2669 C CA . TYR A 1 337 ? -9.647 -4.501 25.577 1.00 61.56 337 TYR A CA 1
ATOM 2670 C C . TYR A 1 337 ? -8.929 -3.167 25.815 1.00 61.56 337 TYR A C 1
ATOM 2672 O O . TYR A 1 337 ? -9.453 -2.107 25.476 1.00 61.56 337 TYR A O 1
ATOM 2680 N N . VAL A 1 338 ? -7.731 -3.218 26.392 1.00 64.31 338 VAL A N 1
ATOM 2681 C CA . VAL A 1 338 ? -6.911 -2.055 26.753 1.00 64.31 338 VAL A CA 1
ATOM 2682 C C . VAL A 1 338 ? -5.469 -2.251 26.295 1.00 64.31 338 VAL A C 1
ATOM 2684 O O . VAL A 1 338 ? -4.956 -3.371 26.328 1.00 64.31 338 VAL A O 1
ATOM 2687 N N . SER A 1 339 ? -4.809 -1.166 25.879 1.00 68.06 339 SER A N 1
ATOM 2688 C CA . SER A 1 339 ? -3.361 -1.185 25.640 1.00 68.06 339 SER A CA 1
ATOM 2689 C C . SER A 1 339 ? -2.634 -1.417 26.963 1.00 68.06 339 SER A C 1
ATOM 2691 O O . SER A 1 339 ? -2.929 -0.759 27.960 1.00 68.06 339 SER A O 1
ATOM 2693 N N . VAL A 1 340 ? -1.707 -2.369 26.971 1.00 71.94 340 VAL A N 1
ATOM 2694 C CA . VAL A 1 340 ? -0.789 -2.652 28.089 1.00 71.94 340 VAL A CA 1
ATOM 2695 C C . VAL A 1 340 ? 0.672 -2.529 27.649 1.00 71.94 340 VAL A C 1
ATOM 2697 O O . VAL A 1 340 ? 1.572 -2.947 28.371 1.00 71.94 340 VAL A O 1
ATOM 2700 N N . ALA A 1 341 ? 0.904 -1.947 26.469 1.00 61.72 341 ALA A N 1
ATOM 2701 C CA . ALA A 1 341 ? 2.239 -1.653 25.982 1.00 61.72 341 ALA A CA 1
ATOM 2702 C C . ALA A 1 341 ? 2.999 -0.754 26.978 1.00 61.72 341 ALA A C 1
ATOM 2704 O O . ALA A 1 341 ? 2.395 0.160 27.553 1.00 61.72 341 ALA A O 1
ATOM 2705 N N . PRO A 1 342 ? 4.308 -0.986 27.181 1.00 55.78 342 PRO A N 1
ATOM 2706 C CA . PRO A 1 342 ? 5.105 -0.198 28.109 1.00 55.78 342 PRO A CA 1
ATOM 2707 C C . PRO A 1 342 ? 5.102 1.280 27.700 1.00 55.78 342 PRO A C 1
ATOM 2709 O O . PRO A 1 342 ? 5.462 1.636 26.577 1.00 55.78 342 PRO A O 1
ATOM 2712 N N . VAL A 1 343 ? 4.691 2.146 28.627 1.00 50.09 343 VAL A N 1
ATOM 2713 C CA . VAL A 1 343 ? 4.851 3.596 28.495 1.00 50.09 343 VAL A CA 1
ATOM 2714 C C . VAL A 1 343 ? 6.320 3.892 28.776 1.00 50.09 343 VAL A C 1
ATOM 2716 O O . VAL A 1 343 ? 6.775 3.770 29.910 1.00 50.09 343 VAL A O 1
ATOM 2719 N N . LEU A 1 344 ? 7.085 4.217 27.735 1.00 45.75 344 LEU A N 1
ATOM 2720 C CA . LEU A 1 344 ? 8.445 4.720 27.904 1.00 45.75 344 LEU A CA 1
ATOM 2721 C C . LEU A 1 344 ? 8.341 6.180 28.348 1.00 45.75 344 LEU A C 1
ATOM 2723 O O . LEU A 1 344 ? 8.205 7.080 27.517 1.00 45.75 344 LEU A O 1
ATOM 2727 N N . ASP A 1 345 ? 8.334 6.394 29.664 1.00 33.62 345 ASP A N 1
ATOM 2728 C CA . ASP A 1 345 ? 8.391 7.728 30.249 1.00 33.62 345 ASP A CA 1
ATOM 2729 C C . ASP A 1 345 ? 9.646 8.459 29.763 1.00 33.62 345 ASP A C 1
ATOM 2731 O O . ASP A 1 345 ? 10.745 7.904 29.681 1.00 33.62 345 ASP A O 1
ATOM 2735 N N . ALA A 1 346 ? 9.449 9.725 29.402 1.00 32.84 346 ALA A N 1
ATOM 2736 C CA . ALA A 1 346 ? 10.505 10.626 28.991 1.00 32.84 346 ALA A CA 1
ATOM 2737 C C . ALA A 1 346 ? 11.641 10.638 30.025 1.00 32.84 346 ALA A C 1
ATOM 2739 O O . ALA A 1 346 ? 11.418 10.762 31.229 1.00 32.84 346 ALA A O 1
ATOM 2740 N N . ILE A 1 347 ? 12.867 10.537 29.517 1.00 32.19 347 ILE A N 1
ATOM 2741 C CA . ILE A 1 347 ? 14.111 10.728 30.258 1.00 32.19 347 ILE A CA 1
ATOM 2742 C C . ILE A 1 347 ? 14.014 12.009 31.100 1.00 32.19 347 ILE A C 1
ATOM 2744 O O . ILE A 1 347 ? 13.799 13.093 30.559 1.00 32.19 347 ILE A O 1
ATOM 2748 N N . GLY A 1 348 ? 14.215 11.866 32.414 1.00 35.53 348 GLY A N 1
ATOM 2749 C CA . GLY A 1 348 ? 14.506 12.972 33.327 1.00 35.53 348 GLY A CA 1
ATOM 2750 C C . GLY A 1 348 ? 13.396 13.334 34.313 1.00 35.53 348 GLY A C 1
ATOM 2751 O O . GLY A 1 348 ? 12.864 14.437 34.260 1.00 35.53 348 GLY A O 1
ATOM 2752 N N . LYS A 1 349 ? 13.110 12.455 35.278 1.00 27.09 349 LYS A N 1
ATOM 2753 C CA . LYS A 1 349 ? 12.641 12.865 36.611 1.00 27.09 349 LYS A CA 1
ATOM 2754 C C . LYS A 1 349 ? 13.299 11.978 37.658 1.00 27.09 349 LYS A C 1
ATOM 2756 O O . LYS A 1 349 ? 12.786 10.919 38.006 1.00 27.09 349 LYS A O 1
ATOM 2761 N N . GLU A 1 350 ? 14.461 12.418 38.129 1.00 30.30 350 GLU A N 1
ATOM 2762 C CA . GLU A 1 350 ? 15.008 11.918 39.382 1.00 30.30 350 GLU A CA 1
ATOM 2763 C C . GLU A 1 350 ? 14.047 12.269 40.522 1.00 30.30 350 GLU A C 1
ATOM 2765 O O . GLU A 1 350 ? 13.532 13.382 40.641 1.00 30.30 350 GLU A O 1
ATOM 2770 N N . THR A 1 351 ? 13.761 11.259 41.327 1.00 26.38 351 THR A N 1
ATOM 2771 C CA . THR A 1 351 ? 12.981 11.333 42.554 1.00 26.38 351 THR A CA 1
ATOM 2772 C C . THR A 1 351 ? 13.825 11.922 43.683 1.00 26.38 351 THR A C 1
ATOM 2774 O O . THR A 1 351 ? 14.839 11.333 44.047 1.00 26.38 351 THR A O 1
ATOM 2777 N N . GLY A 1 352 ? 13.358 13.012 44.294 1.00 25.03 352 GLY A N 1
ATOM 2778 C CA . GLY A 1 352 ? 13.851 13.509 45.582 1.00 25.03 352 GLY A CA 1
ATOM 2779 C C . GLY A 1 352 ? 13.186 14.828 45.992 1.00 25.03 352 GLY A C 1
ATOM 2780 O O . GLY A 1 352 ? 13.473 15.871 45.423 1.00 25.03 352 GLY A O 1
ATOM 2781 N N . SER A 1 353 ? 12.262 14.783 46.955 1.00 22.88 353 SER A N 1
ATOM 2782 C CA . SER A 1 353 ? 11.736 15.948 47.703 1.00 22.88 353 SER A CA 1
ATOM 2783 C C . SER A 1 353 ? 12.502 16.114 49.036 1.00 22.88 353 SER A C 1
ATOM 2785 O O . SER A 1 353 ? 13.266 15.212 49.373 1.00 22.88 353 SER A O 1
ATOM 2787 N N . PRO A 1 354 ? 12.148 17.080 49.911 1.00 36.47 354 PRO A N 1
ATOM 2788 C CA . PRO A 1 354 ? 12.302 18.540 49.832 1.00 36.47 354 PRO A CA 1
ATOM 2789 C C . PRO A 1 354 ? 13.121 19.083 51.046 1.00 36.47 354 PRO A C 1
ATOM 2791 O O . PRO A 1 354 ? 13.672 18.292 51.797 1.00 36.47 354 PRO A O 1
ATOM 2794 N N . GLU A 1 355 ? 13.107 20.412 51.262 1.00 26.41 355 GLU A N 1
ATOM 2795 C CA . GLU A 1 355 ? 13.787 21.224 52.316 1.00 26.41 355 GLU A CA 1
ATOM 2796 C C . GLU A 1 355 ? 15.190 21.717 51.905 1.00 26.41 355 GLU A C 1
ATOM 2798 O O . GLU A 1 355 ? 16.011 20.939 51.452 1.00 26.41 355 GLU A O 1
ATOM 2803 N N . GLY A 1 356 ? 15.598 22.986 52.000 1.00 22.94 356 GLY A N 1
ATOM 2804 C CA . GLY A 1 356 ? 15.020 24.244 52.471 1.00 22.94 356 GLY A CA 1
ATOM 2805 C C . GLY A 1 356 ? 16.170 25.262 52.660 1.00 22.94 356 GLY A C 1
ATOM 2806 O O . GLY A 1 356 ? 17.262 24.863 53.045 1.00 22.94 356 GLY A O 1
ATOM 2807 N N . ASN A 1 357 ? 15.882 26.554 52.438 1.00 24.08 357 ASN A N 1
ATOM 2808 C CA . ASN A 1 357 ? 16.648 27.782 52.769 1.00 24.08 357 ASN A CA 1
ATOM 2809 C C . ASN A 1 357 ? 17.545 28.486 51.714 1.00 24.08 357 ASN A C 1
ATOM 2811 O O . ASN A 1 357 ? 18.667 28.087 51.446 1.00 24.08 357 ASN A O 1
ATOM 2815 N N . GLN A 1 358 ? 16.994 29.615 51.232 1.00 24.48 358 GLN A N 1
ATOM 2816 C CA . GLN A 1 358 ? 17.480 31.016 51.305 1.00 24.48 358 GLN A CA 1
ATOM 2817 C C . GLN A 1 358 ? 18.832 31.445 50.678 1.00 24.48 358 GLN A C 1
ATOM 2819 O O . GLN A 1 358 ? 19.889 31.133 51.204 1.00 24.48 358 GLN A O 1
ATOM 2824 N N . LEU A 1 359 ? 18.691 32.276 49.623 1.00 24.77 359 LEU A N 1
ATOM 2825 C CA . LEU A 1 359 ? 19.281 33.613 49.344 1.00 24.77 359 LEU A CA 1
ATOM 2826 C C . LEU A 1 359 ? 20.803 33.839 49.539 1.00 24.77 359 LEU A C 1
ATOM 2828 O O . LEU A 1 359 ? 21.290 33.764 50.657 1.00 24.77 359 LEU A O 1
ATOM 2832 N N . GLU A 1 360 ? 21.531 34.249 48.488 1.00 24.95 360 GLU A N 1
ATOM 2833 C CA . GLU A 1 360 ? 21.897 35.646 48.122 1.00 24.95 360 GLU A CA 1
ATOM 2834 C C . GLU A 1 360 ? 22.948 35.679 46.979 1.00 24.95 360 GLU A C 1
ATOM 2836 O O . GLU A 1 360 ? 23.595 34.678 46.679 1.00 24.95 360 GLU A O 1
ATOM 2841 N N . ASP A 1 361 ? 23.037 36.839 46.320 1.00 24.75 361 ASP A N 1
ATOM 2842 C CA . ASP A 1 361 ? 23.771 37.205 45.096 1.00 24.75 361 ASP A CA 1
ATOM 2843 C C . ASP A 1 361 ? 25.309 37.061 45.131 1.00 24.75 361 ASP A C 1
ATOM 2845 O O . ASP A 1 361 ? 25.932 37.399 46.137 1.00 24.75 361 ASP A O 1
ATOM 2849 N N . GLN A 1 362 ? 25.936 36.753 43.982 1.00 25.98 362 GLN A N 1
ATOM 2850 C CA . GLN A 1 362 ? 26.764 37.708 43.204 1.00 25.98 362 GLN A CA 1
ATOM 2851 C C . GLN A 1 362 ? 27.510 37.057 42.026 1.00 25.98 362 GLN A C 1
ATOM 2853 O O . GLN A 1 362 ? 27.925 35.901 42.076 1.00 25.98 362 GLN A O 1
ATOM 2858 N N . ASP A 1 363 ? 27.658 37.866 40.975 1.00 26.69 363 ASP A N 1
ATOM 2859 C CA . ASP A 1 363 ? 28.503 37.680 39.797 1.00 26.69 363 ASP A CA 1
ATOM 2860 C C . ASP A 1 363 ? 29.968 37.375 40.156 1.00 26.69 363 ASP A C 1
ATOM 2862 O O . ASP A 1 363 ? 30.528 38.028 41.030 1.00 26.69 363 ASP A O 1
ATOM 2866 N N . ASP A 1 364 ? 30.616 36.475 39.409 1.00 27.39 364 ASP A N 1
ATOM 2867 C CA . ASP A 1 364 ? 31.921 36.796 38.821 1.00 27.39 364 ASP A CA 1
ATOM 2868 C C . ASP A 1 364 ? 32.317 35.829 37.697 1.00 27.39 364 ASP A C 1
ATOM 2870 O O . ASP A 1 364 ? 32.219 34.603 37.785 1.00 27.39 364 ASP A O 1
ATOM 2874 N N . VAL A 1 365 ? 32.768 36.437 36.604 1.00 29.45 365 VAL A N 1
ATOM 2875 C CA . VAL A 1 365 ? 33.363 35.798 35.433 1.00 29.45 365 VAL A CA 1
ATOM 2876 C C . VAL A 1 365 ? 34.796 35.410 35.785 1.00 29.45 365 VAL A C 1
ATOM 2878 O O . VAL A 1 365 ? 35.625 36.286 36.014 1.00 29.45 365 VAL A O 1
ATOM 2881 N N . VAL A 1 366 ? 35.121 34.118 35.733 1.00 27.91 366 VAL A N 1
ATOM 2882 C CA . VAL A 1 366 ? 36.513 33.658 35.657 1.00 27.91 366 VAL A CA 1
ATOM 2883 C C . VAL A 1 366 ? 36.647 32.707 34.476 1.00 27.91 366 VAL A C 1
ATOM 2885 O O . VAL A 1 366 ? 36.107 31.604 34.455 1.00 27.91 366 VAL A O 1
ATOM 2888 N N . VAL A 1 367 ? 37.351 33.197 33.461 1.00 28.97 367 VAL A N 1
ATOM 2889 C CA . VAL A 1 367 ? 37.961 32.394 32.405 1.00 28.97 367 VAL A CA 1
ATOM 2890 C C . VAL A 1 367 ? 39.246 31.831 32.996 1.00 28.97 367 VAL A C 1
ATOM 2892 O O . VAL A 1 367 ? 40.129 32.610 33.349 1.00 28.97 367 VAL A O 1
ATOM 2895 N N . GLU A 1 368 ? 39.374 30.510 33.077 1.00 30.84 368 GLU A N 1
ATOM 2896 C CA . GLU A 1 368 ? 40.679 29.881 33.263 1.00 30.84 368 GLU A CA 1
ATOM 2897 C C . GLU A 1 368 ? 40.796 28.661 32.345 1.00 30.84 368 GLU A C 1
ATOM 2899 O O . GLU A 1 368 ? 39.953 27.764 32.325 1.00 30.84 368 GLU A O 1
ATOM 2904 N N . GLU A 1 369 ? 41.819 28.719 31.501 1.00 25.25 369 GLU A N 1
ATOM 2905 C CA . GLU A 1 369 ? 42.202 27.742 30.493 1.00 25.25 369 GLU A CA 1
ATOM 2906 C C . GLU A 1 369 ? 43.454 27.002 30.993 1.00 25.25 369 GLU A C 1
ATOM 2908 O O . GLU A 1 369 ? 44.354 27.639 31.537 1.00 25.25 369 GLU A O 1
ATOM 2913 N N . CYS A 1 370 ? 43.529 25.695 30.696 1.00 24.30 370 CYS A N 1
ATOM 2914 C CA . CYS A 1 370 ? 44.630 24.742 30.955 1.00 24.30 370 CYS A CA 1
ATOM 2915 C C . CYS A 1 370 ? 44.796 24.344 32.443 1.00 24.30 370 CYS A C 1
ATOM 2917 O O . CYS A 1 370 ? 44.762 25.187 33.320 1.00 24.30 370 CYS A O 1
ATOM 2919 N N . THR A 1 371 ? 44.961 23.078 32.838 1.00 29.22 371 THR A N 1
ATOM 2920 C CA . THR A 1 371 ? 45.846 22.031 32.301 1.00 29.22 371 THR A CA 1
ATOM 2921 C C . THR A 1 371 ? 45.362 20.622 32.677 1.00 29.22 371 THR A C 1
ATOM 2923 O O . THR A 1 371 ? 44.676 20.426 33.675 1.00 29.22 371 THR A O 1
ATOM 2926 N N . GLU A 1 372 ? 45.755 19.647 31.861 1.00 37.75 372 GLU A N 1
ATOM 2927 C CA . GLU A 1 372 ? 45.593 18.204 32.058 1.00 37.75 372 GLU A CA 1
ATOM 2928 C C . GLU A 1 372 ? 46.133 17.722 33.416 1.00 37.75 372 GLU A C 1
ATOM 2930 O O . GLU A 1 372 ? 47.262 18.053 33.756 1.00 37.75 372 GLU A O 1
ATOM 2935 N N . ASP A 1 373 ? 45.375 16.866 34.110 1.00 30.50 373 ASP A N 1
ATOM 2936 C CA . ASP A 1 373 ? 45.928 15.795 34.945 1.00 30.50 373 ASP A CA 1
ATOM 2937 C C . ASP A 1 373 ? 45.003 14.566 34.879 1.00 30.50 373 ASP A C 1
ATOM 2939 O O . ASP A 1 373 ? 43.800 14.614 35.149 1.00 30.50 373 ASP A O 1
ATOM 2943 N N . LEU A 1 374 ? 45.591 13.463 34.420 1.00 43.12 374 LEU A N 1
ATOM 2944 C CA . LEU A 1 374 ? 45.000 12.137 34.305 1.00 43.12 374 LEU A CA 1
ATOM 2945 C C . LEU A 1 374 ? 45.070 11.426 35.657 1.00 43.12 374 LEU A C 1
ATOM 2947 O O . LEU A 1 374 ? 46.169 11.146 36.112 1.00 43.12 374 LEU A O 1
ATOM 2951 N N . ASP A 1 375 ? 43.928 10.992 36.189 1.00 33.53 375 ASP A N 1
ATOM 2952 C CA . ASP A 1 375 ? 43.851 9.823 37.074 1.00 33.53 375 ASP A CA 1
ATOM 2953 C C . ASP A 1 375 ? 42.559 9.040 36.775 1.00 33.53 375 ASP A C 1
ATOM 2955 O O . ASP A 1 375 ? 41.486 9.265 37.337 1.00 33.53 375 ASP A O 1
ATOM 2959 N N . LEU A 1 376 ? 42.653 8.123 35.805 1.00 42.78 376 LEU A N 1
ATOM 2960 C CA . LEU A 1 376 ? 41.610 7.145 35.489 1.00 42.78 376 LEU A CA 1
ATOM 2961 C C . LEU A 1 376 ? 41.611 6.043 36.555 1.00 42.78 376 LEU A C 1
ATOM 2963 O O . LEU A 1 376 ? 42.495 5.187 36.592 1.00 42.78 376 LEU A O 1
ATOM 2967 N N . ASP A 1 377 ? 40.579 6.056 37.389 1.00 41.28 377 ASP A N 1
ATOM 2968 C CA . ASP A 1 377 ? 40.316 5.093 38.455 1.00 41.28 377 ASP A CA 1
ATOM 2969 C C . ASP A 1 377 ? 40.066 3.674 37.880 1.00 41.28 377 ASP A C 1
ATOM 2971 O O . ASP A 1 377 ? 38.952 3.301 37.492 1.00 41.28 377 ASP A O 1
ATOM 2975 N N . SER A 1 378 ? 41.133 2.873 37.753 1.00 48.69 378 SER A N 1
ATOM 2976 C CA . SER A 1 378 ? 41.130 1.562 37.074 1.00 48.69 378 SER A CA 1
ATOM 2977 C C . SER A 1 378 ? 40.310 0.481 37.794 1.00 48.69 378 SER A C 1
ATOM 2979 O O . SER A 1 378 ? 39.952 -0.536 37.195 1.00 48.69 378 SER A O 1
ATOM 2981 N N . SER A 1 379 ? 39.945 0.710 39.058 1.00 50.16 379 SER A N 1
ATOM 2982 C CA . SER A 1 379 ? 39.238 -0.265 39.895 1.00 50.16 379 SER A CA 1
ATOM 2983 C C . SER A 1 379 ? 37.756 -0.422 39.526 1.00 50.16 379 SER A C 1
ATOM 2985 O O . SER A 1 379 ? 37.209 -1.530 39.571 1.00 50.16 379 SER A O 1
ATOM 2987 N N . ARG A 1 380 ? 37.104 0.667 39.096 1.00 52.56 380 ARG A N 1
ATOM 2988 C CA . ARG A 1 380 ? 35.671 0.688 38.759 1.00 52.56 380 ARG A CA 1
ATOM 2989 C C . ARG A 1 380 ? 35.394 0.029 37.410 1.00 52.56 380 ARG A C 1
ATOM 2991 O O . ARG A 1 380 ? 34.472 -0.775 37.286 1.00 52.56 380 ARG A O 1
ATOM 2998 N N . ALA A 1 381 ? 36.256 0.290 36.428 1.00 52.09 381 ALA A N 1
ATOM 2999 C CA . ALA A 1 381 ? 36.155 -0.306 35.101 1.00 52.09 381 ALA A CA 1
ATOM 3000 C C . ALA A 1 381 ? 36.349 -1.834 35.138 1.00 52.09 381 ALA A C 1
ATOM 3002 O O . ALA A 1 381 ? 35.626 -2.571 34.465 1.00 52.09 381 ALA A O 1
ATOM 3003 N N . GLU A 1 382 ? 37.277 -2.347 35.955 1.00 53.78 382 GLU A N 1
ATOM 3004 C CA . GLU A 1 382 ? 37.475 -3.796 36.090 1.00 53.78 382 GLU A CA 1
ATOM 3005 C C . GLU A 1 382 ? 36.275 -4.519 36.714 1.00 53.78 382 GLU A C 1
ATOM 3007 O O . GLU A 1 382 ? 35.986 -5.663 36.339 1.00 53.78 382 GLU A O 1
ATOM 3012 N N . HIS A 1 383 ? 35.567 -3.871 37.643 1.00 61.78 383 HIS A N 1
ATOM 3013 C CA . HIS A 1 383 ? 34.351 -4.416 38.241 1.00 61.78 383 HIS A CA 1
ATOM 3014 C C . HIS A 1 383 ? 33.226 -4.531 37.198 1.00 61.78 383 HIS A C 1
ATOM 3016 O O . HIS A 1 383 ? 32.640 -5.608 37.039 1.00 61.78 383 HIS A O 1
ATOM 3022 N N . ASP A 1 384 ? 33.014 -3.482 36.399 1.00 68.00 384 ASP A N 1
ATOM 3023 C CA . ASP A 1 384 ? 31.984 -3.442 35.353 1.00 68.00 384 ASP A CA 1
ATOM 3024 C C . ASP A 1 384 ? 32.240 -4.477 34.244 1.00 68.00 384 ASP A C 1
ATOM 3026 O O . ASP A 1 384 ? 31.331 -5.191 33.807 1.00 68.00 384 ASP A O 1
ATOM 3030 N N . PHE A 1 385 ? 33.500 -4.661 33.833 1.00 61.06 385 PHE A N 1
ATOM 3031 C CA . PHE A 1 385 ? 33.860 -5.701 32.862 1.00 61.06 385 PHE A CA 1
ATOM 3032 C C . PHE A 1 385 ? 33.638 -7.121 33.397 1.00 61.06 385 PHE A C 1
ATOM 3034 O O . PHE A 1 385 ? 33.291 -8.029 32.629 1.00 61.06 385 PHE A O 1
ATOM 3041 N N . ARG A 1 386 ? 33.828 -7.342 34.702 1.00 67.94 386 ARG A N 1
ATOM 3042 C CA . ARG A 1 386 ? 33.613 -8.648 35.340 1.00 67.94 386 ARG A CA 1
ATOM 3043 C C . ARG A 1 386 ? 32.123 -8.973 35.431 1.00 67.94 386 ARG A C 1
ATOM 3045 O O . ARG A 1 386 ? 31.727 -10.097 35.112 1.00 67.94 386 ARG A O 1
ATOM 3052 N N . GLU A 1 387 ? 31.298 -7.982 35.759 1.00 76.44 387 GLU A N 1
ATOM 3053 C CA . GLU A 1 387 ? 29.840 -8.111 35.783 1.00 76.44 387 GLU A CA 1
ATOM 3054 C C . GLU A 1 387 ? 29.267 -8.374 34.379 1.00 76.44 387 GLU A C 1
ATOM 3056 O O . GLU A 1 387 ? 28.437 -9.269 34.196 1.00 76.44 387 GLU A O 1
ATOM 3061 N N . LEU A 1 388 ? 29.773 -7.681 33.354 1.00 62.06 388 LEU A N 1
ATOM 3062 C CA . LEU A 1 388 ? 29.368 -7.896 31.960 1.00 62.06 388 LEU A CA 1
ATOM 3063 C C . LEU A 1 388 ? 29.727 -9.300 31.453 1.00 62.06 388 LEU A C 1
ATOM 3065 O O . LEU A 1 388 ? 28.921 -9.938 30.769 1.00 62.06 388 LEU A O 1
ATOM 3069 N N . ARG A 1 389 ? 30.896 -9.839 31.825 1.00 69.38 389 ARG A N 1
ATOM 3070 C CA . ARG A 1 389 ? 31.256 -11.234 31.505 1.00 69.38 389 ARG A CA 1
ATOM 3071 C C . ARG A 1 389 ? 30.353 -12.237 32.221 1.00 69.38 389 ARG A C 1
ATOM 3073 O O . ARG A 1 389 ? 29.953 -13.226 31.607 1.00 69.38 389 ARG A O 1
ATOM 3080 N N . ALA A 1 390 ? 29.991 -11.981 33.478 1.00 81.81 390 ALA A N 1
ATOM 3081 C CA . ALA A 1 390 ? 29.062 -12.832 34.219 1.00 81.81 390 ALA A CA 1
ATOM 3082 C C . ALA A 1 390 ? 27.660 -12.832 33.581 1.00 81.81 390 ALA A C 1
ATOM 3084 O O . ALA A 1 390 ? 27.084 -13.903 33.366 1.00 81.81 390 ALA A O 1
ATOM 3085 N N . LYS A 1 391 ? 27.151 -11.656 33.182 1.00 82.81 391 LYS A N 1
ATOM 3086 C CA . LYS A 1 391 ? 25.880 -11.516 32.449 1.00 82.81 391 LYS A CA 1
ATOM 3087 C C . LYS A 1 391 ? 25.921 -12.237 31.099 1.00 82.81 391 LYS A C 1
ATOM 3089 O O . LYS A 1 391 ? 24.991 -12.978 30.785 1.00 82.81 391 LYS A O 1
ATOM 3094 N N . LYS A 1 392 ? 27.026 -12.130 30.351 1.00 84.31 392 LYS A N 1
ATOM 3095 C CA . LYS A 1 392 ? 27.237 -12.870 29.093 1.00 84.31 392 LYS A CA 1
ATOM 3096 C C . LYS A 1 392 ? 27.181 -14.390 29.296 1.00 84.31 392 LYS A C 1
ATOM 3098 O O . LYS A 1 392 ? 26.507 -15.081 28.537 1.00 84.31 392 LYS A O 1
ATOM 3103 N N . HIS A 1 393 ? 27.837 -14.918 30.331 1.00 77.75 393 HIS A N 1
ATOM 3104 C CA . HIS A 1 393 ? 27.793 -16.353 30.642 1.00 77.75 393 HIS A CA 1
ATOM 3105 C C . HIS A 1 393 ? 26.417 -16.829 31.132 1.00 77.75 393 HIS A C 1
ATOM 3107 O O . HIS A 1 393 ? 26.034 -17.970 30.874 1.00 77.75 393 HIS A O 1
ATOM 3113 N N . ALA A 1 394 ? 25.657 -15.985 31.834 1.00 85.19 394 ALA A N 1
ATOM 3114 C CA . ALA A 1 394 ? 24.286 -16.304 32.232 1.00 85.19 394 ALA A CA 1
ATOM 3115 C C . ALA A 1 394 ? 23.333 -16.355 31.024 1.00 85.19 394 ALA A C 1
ATOM 3117 O O . ALA A 1 394 ? 22.531 -17.281 30.917 1.00 85.19 394 ALA A O 1
ATOM 3118 N N . LEU A 1 395 ? 23.465 -15.409 30.089 1.00 83.06 395 LEU A N 1
ATOM 3119 C CA . LEU A 1 395 ? 22.696 -15.377 28.840 1.00 83.06 395 LEU A CA 1
ATOM 3120 C C . LEU A 1 395 ? 23.002 -16.576 27.937 1.00 83.06 395 LEU A C 1
ATOM 3122 O O . LEU A 1 395 ? 22.076 -17.192 27.420 1.00 83.06 395 LEU A O 1
ATOM 3126 N N . ALA A 1 396 ? 24.276 -16.961 27.810 1.00 81.19 396 ALA A N 1
ATOM 3127 C CA . ALA A 1 396 ? 24.664 -18.143 27.039 1.00 81.19 396 ALA A CA 1
ATOM 3128 C C . ALA A 1 396 ? 24.002 -19.428 27.572 1.00 81.19 396 ALA A C 1
ATOM 3130 O O . ALA A 1 396 ? 23.486 -20.219 26.786 1.00 81.19 396 ALA A O 1
ATOM 3131 N N . ARG A 1 397 ? 23.939 -19.594 28.903 1.00 83.62 397 ARG A N 1
ATOM 3132 C CA . ARG A 1 397 ? 23.258 -20.736 29.536 1.00 83.62 397 ARG A CA 1
ATOM 3133 C C . ARG A 1 397 ? 21.750 -20.729 29.292 1.00 83.62 397 ARG A C 1
ATOM 3135 O O . ARG A 1 397 ? 21.201 -21.764 28.935 1.00 83.62 397 ARG A O 1
ATOM 3142 N N . LYS A 1 398 ? 21.092 -19.570 29.410 1.00 86.94 398 LYS A N 1
ATOM 3143 C CA . LYS A 1 398 ? 19.655 -19.446 29.103 1.00 86.94 398 LYS A CA 1
ATOM 3144 C C . LYS A 1 398 ? 19.340 -19.784 27.644 1.00 86.94 398 LYS A C 1
ATOM 3146 O O . LYS A 1 398 ? 18.344 -20.445 27.374 1.00 86.94 398 LYS A O 1
ATOM 3151 N N . LEU A 1 399 ? 20.197 -19.371 26.711 1.00 85.44 399 LEU A N 1
ATOM 3152 C CA . LEU A 1 399 ? 20.032 -19.667 25.285 1.00 85.44 399 LEU A CA 1
ATOM 3153 C C . LEU A 1 399 ? 20.182 -21.171 25.001 1.00 85.44 399 LEU A C 1
ATOM 3155 O O . LEU A 1 399 ? 19.447 -21.738 24.192 1.00 85.44 399 LEU A O 1
ATOM 3159 N N . GLU A 1 400 ? 21.098 -21.839 25.700 1.00 86.06 400 GLU A N 1
ATOM 3160 C CA . GLU A 1 400 ? 21.293 -23.288 25.604 1.00 86.06 400 GLU A CA 1
ATOM 3161 C C . GLU A 1 400 ? 20.121 -24.077 26.218 1.00 86.06 400 GLU A C 1
ATOM 3163 O O . GLU A 1 400 ? 19.644 -25.046 25.621 1.00 86.06 400 GLU A O 1
ATOM 3168 N N . GLU A 1 401 ? 19.570 -23.608 27.342 1.00 86.38 401 GLU A N 1
ATOM 3169 C CA . GLU A 1 401 ? 18.336 -24.141 27.933 1.00 86.38 401 GLU A CA 1
ATOM 3170 C C . GLU A 1 401 ? 17.136 -23.987 26.988 1.00 86.38 401 GLU A C 1
ATOM 3172 O O . GLU A 1 401 ? 16.391 -24.949 26.781 1.00 86.38 401 GLU A O 1
ATOM 3177 N N . GLN A 1 402 ? 16.986 -22.825 26.347 1.00 81.75 402 GLN A N 1
ATOM 3178 C CA . GLN A 1 402 ? 15.896 -22.555 25.406 1.00 81.75 402 GLN A CA 1
ATOM 3179 C C . GLN A 1 402 ? 15.995 -23.437 24.150 1.00 81.75 402 GLN A C 1
ATOM 3181 O O . GLN A 1 402 ? 14.988 -23.992 23.702 1.00 81.75 402 GLN A O 1
ATOM 3186 N N . LYS A 1 403 ? 17.212 -23.666 23.628 1.00 84.00 403 LYS A N 1
ATOM 3187 C CA . LYS A 1 403 ? 17.456 -24.626 22.534 1.00 84.00 403 LYS A CA 1
ATOM 3188 C C . LYS A 1 403 ? 17.117 -26.059 22.939 1.00 84.00 403 LYS A C 1
ATOM 3190 O O . LYS A 1 403 ? 16.464 -26.772 22.177 1.00 84.00 403 LYS A O 1
ATOM 3195 N N . CYS A 1 404 ? 17.511 -26.481 24.140 1.00 85.81 404 CYS A N 1
ATOM 3196 C CA . CYS A 1 404 ? 17.171 -27.802 24.671 1.00 85.81 404 CYS A CA 1
ATOM 3197 C C . CYS A 1 404 ? 15.648 -27.972 24.823 1.00 85.81 404 CYS A C 1
ATOM 3199 O O . CYS A 1 404 ? 15.089 -29.018 24.487 1.00 85.81 404 CYS A O 1
ATOM 3201 N N . GLN A 1 405 ? 14.950 -26.926 25.269 1.00 82.88 405 GLN A N 1
ATOM 3202 C CA . GLN A 1 405 ? 13.498 -26.934 25.410 1.00 82.88 405 GLN A CA 1
ATOM 3203 C C . GLN A 1 405 ? 12.783 -26.981 24.050 1.00 82.88 405 GLN A C 1
ATOM 3205 O O . GLN A 1 405 ? 11.863 -27.784 23.888 1.00 82.88 405 GLN A O 1
ATOM 3210 N N . GLN A 1 406 ? 13.247 -26.227 23.047 1.00 81.25 406 GLN A N 1
ATOM 3211 C CA . GLN A 1 406 ? 12.737 -26.320 21.672 1.00 81.25 406 GLN A CA 1
ATOM 3212 C C . GLN A 1 406 ? 12.928 -27.717 21.073 1.00 81.25 406 GLN A C 1
ATOM 3214 O O . GLN A 1 406 ? 11.998 -28.252 20.473 1.00 81.25 406 GLN A O 1
ATOM 3219 N N . GLN A 1 407 ? 14.088 -28.350 21.277 1.00 85.44 407 GLN A N 1
ATOM 3220 C CA . GLN A 1 407 ? 14.330 -29.715 20.795 1.00 85.44 407 GLN A CA 1
ATOM 3221 C C . GLN A 1 407 ? 13.394 -30.737 21.450 1.00 85.44 407 GLN A C 1
ATOM 3223 O O . GLN A 1 407 ? 12.892 -31.633 20.771 1.00 85.44 407 GLN A O 1
ATOM 3228 N N . LYS A 1 408 ? 13.098 -30.589 22.748 1.00 82.06 408 LYS A N 1
ATOM 3229 C CA . LYS A 1 408 ? 12.118 -31.441 23.443 1.00 82.06 408 LYS A CA 1
ATOM 3230 C C . LYS A 1 408 ? 10.704 -31.249 22.898 1.00 82.06 408 LYS A C 1
ATOM 3232 O O . LYS A 1 408 ? 10.003 -32.235 22.689 1.00 82.06 408 LYS A O 1
ATOM 3237 N N . ILE A 1 409 ? 10.294 -30.006 22.641 1.00 80.62 409 ILE A N 1
ATOM 3238 C CA . ILE A 1 409 ? 8.981 -29.704 22.051 1.00 80.62 409 ILE A CA 1
ATOM 3239 C C . ILE A 1 409 ? 8.883 -30.307 20.645 1.00 80.62 409 ILE A C 1
ATOM 3241 O O . ILE A 1 409 ? 7.905 -30.990 20.345 1.00 80.62 409 ILE A O 1
ATOM 3245 N N . GLN A 1 410 ? 9.919 -30.141 19.819 1.00 79.75 410 GLN A N 1
ATOM 3246 C CA . GLN A 1 410 ? 9.959 -30.713 18.474 1.00 79.75 410 GLN A CA 1
ATOM 3247 C C . GLN A 1 410 ? 9.898 -32.247 18.505 1.00 79.75 410 GLN A C 1
ATOM 3249 O O . GLN A 1 410 ? 9.130 -32.841 17.756 1.00 79.75 410 GLN A O 1
ATOM 3254 N N . ALA A 1 411 ? 10.614 -32.899 19.428 1.00 81.06 411 ALA A N 1
ATOM 3255 C CA . ALA A 1 411 ? 10.571 -34.354 19.581 1.00 81.06 411 ALA A CA 1
ATOM 3256 C C . ALA A 1 411 ? 9.177 -34.875 19.986 1.00 81.06 411 ALA A C 1
ATOM 3258 O O . ALA A 1 411 ? 8.755 -35.939 19.531 1.00 81.06 411 ALA A O 1
ATOM 3259 N N . VAL A 1 412 ? 8.437 -34.125 20.812 1.00 79.06 412 VAL A N 1
ATOM 3260 C CA . VAL A 1 412 ? 7.050 -34.462 21.179 1.00 79.06 412 VAL A CA 1
ATOM 3261 C C . VAL A 1 412 ? 6.107 -34.295 19.986 1.00 79.06 412 VAL A C 1
ATOM 3263 O O . VAL A 1 412 ? 5.240 -35.144 19.774 1.00 79.06 412 VAL A O 1
ATOM 3266 N N . LEU A 1 413 ? 6.278 -33.238 19.187 1.00 72.50 413 LEU A N 1
ATOM 3267 C CA . LEU A 1 413 ? 5.483 -33.006 17.976 1.00 72.50 413 LEU A CA 1
ATOM 3268 C C . LEU A 1 413 ? 5.738 -34.084 16.913 1.00 72.50 413 LEU A C 1
ATOM 3270 O O . LEU A 1 413 ? 4.785 -34.633 16.356 1.00 72.50 413 LEU A O 1
ATOM 3274 N N . ASP A 1 414 ? 6.997 -34.462 16.698 1.00 75.00 414 ASP A N 1
ATOM 3275 C CA . ASP A 1 414 ? 7.376 -35.518 15.756 1.00 75.00 414 ASP A CA 1
ATOM 3276 C C . ASP A 1 414 ? 6.882 -36.896 16.230 1.00 75.00 414 ASP A C 1
ATOM 3278 O O . ASP A 1 414 ? 6.380 -37.694 15.435 1.00 75.00 414 ASP A O 1
ATOM 3282 N N . GLY A 1 415 ? 6.943 -37.168 17.539 1.00 73.06 415 GLY A N 1
ATOM 3283 C CA . GLY A 1 415 ? 6.384 -38.382 18.140 1.00 73.06 415 GLY A CA 1
ATOM 3284 C C . GLY A 1 415 ? 4.865 -38.477 17.980 1.00 73.06 415 GLY A C 1
ATOM 3285 O O . GLY A 1 415 ? 4.343 -39.540 17.647 1.00 73.06 415 GLY A O 1
ATOM 3286 N N . LYS A 1 416 ? 4.149 -37.359 18.148 1.00 65.31 416 LYS A N 1
ATOM 3287 C CA . LYS A 1 416 ? 2.691 -37.288 17.967 1.00 65.31 416 LYS A CA 1
ATOM 3288 C C . LYS A 1 416 ? 2.285 -37.435 16.498 1.00 65.31 416 LYS A C 1
ATOM 3290 O O . LYS A 1 416 ? 1.259 -38.042 16.213 1.00 65.31 416 LYS A O 1
ATOM 3295 N N . THR A 1 417 ? 3.116 -36.943 15.580 1.00 64.38 417 THR A N 1
ATOM 3296 C CA . THR A 1 417 ? 2.924 -37.089 14.129 1.00 64.38 417 THR A CA 1
ATOM 3297 C C . THR A 1 417 ? 3.100 -38.545 13.690 1.00 64.38 417 THR A C 1
ATOM 3299 O O . THR A 1 417 ? 2.242 -39.073 12.993 1.00 64.38 417 THR A O 1
ATOM 3302 N N . ARG A 1 418 ? 4.119 -39.252 14.201 1.00 60.12 418 ARG A N 1
ATOM 3303 C CA . ARG A 1 418 ? 4.312 -40.693 13.931 1.00 60.12 418 ARG A CA 1
ATOM 3304 C C . ARG A 1 418 ? 3.199 -41.581 14.496 1.00 60.12 418 ARG A C 1
ATOM 3306 O O . ARG A 1 418 ? 2.917 -42.634 13.939 1.00 60.12 418 ARG A O 1
ATOM 3313 N N . LEU A 1 419 ? 2.561 -41.166 15.591 1.00 57.78 419 LEU A N 1
ATOM 3314 C CA . LEU A 1 419 ? 1.436 -41.888 16.199 1.00 57.78 419 LEU A CA 1
ATOM 3315 C C . LEU A 1 419 ? 0.134 -41.715 15.396 1.00 57.78 419 LEU A C 1
ATOM 3317 O O . LEU A 1 419 ? -0.714 -42.599 15.418 1.00 57.78 419 LEU A O 1
ATOM 3321 N N . LEU A 1 420 ? 0.002 -40.608 14.656 1.00 57.44 420 LEU A N 1
ATOM 3322 C CA . LEU A 1 420 ? -1.106 -40.353 13.728 1.00 57.44 420 LEU A CA 1
ATOM 3323 C C . LEU A 1 420 ? -0.931 -41.043 12.366 1.00 57.44 420 LEU A C 1
ATOM 3325 O O . LEU A 1 420 ? -1.910 -41.186 11.648 1.00 57.44 420 LEU A O 1
ATOM 3329 N N . GLU A 1 421 ? 0.281 -41.479 12.014 1.00 57.34 421 GLU A N 1
ATOM 3330 C CA . GLU A 1 421 ? 0.554 -42.269 10.799 1.00 57.34 421 GLU A CA 1
ATOM 3331 C C . GLU A 1 421 ? 0.374 -43.789 11.008 1.00 57.34 421 GLU A C 1
ATOM 3333 O O . GLU A 1 421 ? 0.437 -44.555 10.048 1.00 57.34 421 GLU A O 1
ATOM 3338 N N . LEU A 1 422 ? 0.155 -44.233 12.254 1.00 53.38 422 LEU A N 1
ATOM 3339 C CA . LEU A 1 422 ? -0.041 -45.641 12.643 1.00 53.38 422 LEU A CA 1
ATOM 3340 C C . LEU A 1 422 ? -1.498 -45.989 13.016 1.00 53.38 422 LEU A C 1
ATOM 3342 O O . LEU A 1 422 ? -1.762 -47.118 13.433 1.00 53.38 422 LEU A O 1
ATOM 3346 N N . ILE A 1 423 ? -2.427 -45.040 12.861 1.00 45.84 423 ILE A N 1
ATOM 3347 C CA . ILE A 1 423 ? -3.889 -45.213 12.949 1.00 45.84 423 ILE A CA 1
ATOM 3348 C C . ILE A 1 423 ? -4.454 -44.954 11.556 1.00 45.84 423 ILE A C 1
ATOM 3350 O O . ILE A 1 423 ? -5.342 -45.728 11.132 1.00 45.84 423 ILE A O 1
#

Radius of gyration: 28.55 Å; chains: 1; bounding box: 84×83×87 Å

Sequence (423 aa):
MICQGDIARYRELAADICKYGKARSWYLKAQHIAPKNGRPYNHLALLAIYTRRKLDAVYYYMKSLAASHINLFEETKRKAEQMDQKQQKDVDAAFSHQGPSTTFWHTTEDSQKCNGVDNLSPSDLNKRFLLSFLHAQGKLFTRIGMETFHVLFEKVLKEFQALLEHSPSPIGSTRMLQLMAINKFTVNNCQSKDVLSEGTLSVVQEQATSLGLSMFSLLVNRCINLLQKQKTEQYSSMAKQGVTEDDVKVKVSSLPSDLKELLPRVTVWSDWILAHPDTWNPPPSPLQGACTRCLECFGGVLQLTDLDCKRVTVLKYFLEALCGQEEPLLAFKGGKYVSVAPVLDAIGKETGSPEGNQLEDQDDVVVEECTEDLDLDSSRAEHDFRELRAKKHALARKLEEQKCQQQKIQAVLDGKTRLLELI

pLDDT: mean 71.19, std 21.36, range [22.88, 97.38]

Organism: Aquarana catesbeiana (NCBI:txid8400)

InterPro domains:
  IPR011990 Tetratricopeptide-like helical domain superfamily [G3DSA:1.25.40.10] (1-105)
  IPR011990 Tetratricopeptide-like helical domain superfamily [SSF48452] (2-284)
  IPR018834 DNA/RNA-binding domain, Est1-type [PF10373] (23-282)
  IPR045153 Est1/Ebs1-like [PTHR15696] (1-287)